Protein AF-A0A8C6KZD7-F1 (afdb_monomer)

Foldseek 3Di:
DPPPVVVVVVVVVVVVVVVVVVVVVVVCVVPVDPDPDDPVVVVVVVPDDDPPPPPPPDDPVVVVVVVVVVVVVVVVVVLLVQLQPAAFEFAEEEEEFLLLCVVQVVDPVSSVVLVVVLQVLLQQLCVVSSYGYFHLYYHYHSPHGPFDDDLQQLRNLQRVLVCCLPPVCVVDPGFAYEYEYCDHHPDQDFKAAAALQTNPSRGRYIYGYPPDPPSLRRSLRRSLRNLRNLRFAAQDVVVVRAFPDDVQQFTASRHPHGDPPHHRHHGPSSSVRNSVSVLQVRRLQGQDQDDQVRGPDDDDQQPQHQHVVAQGHQHAPVRRPFPQADSVRNYGPDPQPHGDAQQADPSAGHFFQAWSADASFQFFDTFTGQRPDRHTFRTWGFFWLPAGPPDGFTDDNSGGFELQVLQCQFFNPFKGFFPLVLLQVQQQVQCLFHALAADPVLGGHRDDSLLSCQFFTWMDTHHPFTPHDPQKGWDWDWDADPVGDTGITIFIARVSPRRDPGSRGGDARYPSCTRDSSGNHHSCVRVQVVLQVQQVVQFGAINVSATQGHAQADDRRSPHGDQGGTPRRTGNHGPDPVVVVVVVVVVVVVVVVCVVCVVVVVCVVVVVVPPPVVPPD

Secondary structure (DSSP, 8-state):
--SSHHHHHHHHHHHHHHHHHHHHHHHHHHHT--SS--STTHHHHTTSSSSGGG-TTS-HHHHHHHHHHHHHHHHHHHHHHHTTTSPEEEEEEEEE-HHHHHHTTS-HHHHHHHHHHHHHHHHHHHHTTTEEEEEEEEEE-SS--SS---S-HHHHHHHHHHHIIIIIHHHS--SEEEEEE-SPPSTT--EE--TT-TT-TTT-EEEEE---SSHHHHHHHHHHHHHHHTT-----GGGT----S-GGGT--TTSSS--SSPP----HHHHHHHHHHHHTTTTTTTTSPPPGGG-TT---TTSSS--TT-S---SSTTT---TTEETTTTEE-TT-S-SSSTTEETTEEPPTT-EEE---STTB--EE--SS-SSPPPP-BBPTTPBPSSSS-BEETTEE--HHHHHHHHH-TTEEEPPHHHHHHHHTS-BTTB-S-B-TTSPBPPPPTTTGGGSB--EEES-SS-SS-TTEEEEEEEEEPTTS-EEEEEEEEE--TTTS--TTBPPTT-TTTEEETTEEE-GGGG-HHHHHHTTTTSEEEBTTS-EEEPTTEETTTS-EE---BBTTTB-SS---HHHHHHHHHHHHHHHHHHHHHHHHHHHHHHHTTSSSSSS--

InterPro domains:
  IPR000742 EGF-like domain [PS50026] (527-559)
  IPR001590 Peptidase M12B, ADAM/reprolysin [PF01421] (88-290)
  IPR001590 Peptidase M12B, ADAM/reprolysin [PS50215] (88-290)
  IPR001762 Disintegrin domain [PF00200] (307-378)
  IPR001762 Disintegrin domain [PR00289] (338-357)
  IPR001762 Disintegrin domain [PR00289] (367-379)
  IPR001762 Disintegrin domain [PS50214] (298-384)
  IPR001762 Disintegrin domain [SM00050] (307-382)
  IPR006586 ADAM, cysteine-rich domain [PF08516] (384-504)
  IPR006586 ADAM, cysteine-rich domain [SM00608] (383-523)
  IPR018358 Disintegrin, conserved site [PS00427] (338-357)
  IPR024079 Metallopeptidase, catalytic domain superfamily [G3DSA:3.40.390.10] (82-295)
  IPR034027 Reprolysin domain, adamalysin-type [cd04269] (88-288)
  IPR036436 Disintegrin domain superfamily [G3DSA:4.10.70.10] (298-380)
  IPR036436 Disintegrin domain superfamily [SSF57552] (307-382)

pLDDT: mean 79.88, std 21.1, range [24.52, 98.69]

Radius of gyration: 30.94 Å; Cα contacts (8 Å, |Δi|>4): 1255; chains: 1; bounding box: 125×61×87 Å

Nearest PDB structures (foldseek):
  3k7n-assembly1_A  TM=5.855E-01  e=2.607E-43  Naja atra
  4q1l-assembly1_A  TM=9.580E-01  e=4.310E-24  Bothrops leucurus
  1nd1-assembly1_A  TM=9.530E-01  e=4.874E-24  Bothrops asper
  3gbo-assembly1_A  TM=9.591E-01  e=9.019E-24  Bothrops moojeni
  1wni-assembly1_A  TM=9.609E-01  e=3.285E-23  Protobothrops flavoviridis

Solvent-accessible surface area (backbone atoms only — not comparable to full-atom values): 32342 Å² total; per-residue (Å²): 136,81,78,66,60,65,59,53,57,55,54,55,55,55,50,52,54,54,49,52,53,53,49,55,51,49,58,52,66,76,62,71,68,92,61,99,80,67,71,76,58,56,69,64,53,77,74,57,94,74,69,75,87,79,64,84,85,65,61,73,67,62,56,51,53,52,51,50,51,50,49,50,52,51,49,54,57,48,49,66,52,47,72,72,66,53,67,32,32,40,36,30,32,43,33,32,35,33,52,30,32,53,72,60,68,66,35,71,65,59,42,51,51,49,54,50,54,21,45,54,51,32,20,61,51,34,47,83,72,46,28,43,54,41,47,48,40,78,46,70,26,77,87,54,60,90,48,70,79,56,43,50,60,31,54,24,40,32,36,47,32,52,43,37,46,75,54,45,48,82,74,47,85,64,40,32,38,37,36,39,28,50,56,71,40,60,86,90,51,51,54,44,39,46,66,53,18,35,53,38,75,67,42,20,33,30,33,25,33,59,82,44,95,53,51,65,53,33,16,37,41,44,46,31,26,53,33,15,14,46,33,25,60,66,49,34,73,91,77,72,27,72,58,89,49,51,65,91,64,19,28,30,41,42,35,89,70,87,54,86,47,67,31,71,43,74,35,75,56,37,57,48,31,34,51,56,25,43,48,54,28,44,45,57,69,21,55,42,78,79,62,53,93,42,50,68,85,66,85,56,82,27,73,49,59,60,33,89,96,40,70,24,34,56,17,40,66,92,69,40,81,52,86,21,39,36,34,90,73,12,32,55,38,86,89,35,78,27,60,56,50,69,13,31,53,95,26,29,63,37,56,30,15,40,79,48,42,76,48,65,39,73,20,36,44,59,25,10,9,62,45,83,43,30,49,43,46,53,67,52,21,39,23,40,48,40,70,31,67,100,44,92,27,19,14,34,85,29,19,64,32,37,61,40,61,51,23,26,61,38,20,31,78,74,23,31,53,39,61,69,67,44,18,36,59,45,9,44,66,24,39,99,79,13,13,32,53,60,45,102,84,73,47,47,28,54,26,53,71,78,20,7,73,17,9,30,39,36,20,39,67,37,48,96,50,45,72,45,72,93,59,39,40,70,41,78,44,77,45,76,45,94,90,63,65,70,47,74,28,35,28,45,44,47,81,42,64,92,57,41,84,44,85,31,38,41,57,70,30,18,57,65,59,23,14,50,96,36,30,48,37,64,51,69,82,60,42,37,67,67,49,28,60,55,8,64,81,36,33,44,29,25,65,86,70,44,19,37,13,37,85,51,12,22,49,70,33,21,76,47,81,40,42,10,20,20,91,62,20,24,30,60,36,62,73,58,63,61,60,58,48,52,50,51,52,51,50,51,51,51,51,50,51,51,60,71,40,39,69,61,52,49,49,60,64,53,62,70,66,70,68,73,81,76,73,81,122

Sequence (617 aa):
MFLLQNKKYKYELITCDETCSKLQNLVQVTLNIKSRQTLAVATRFLKKDQVKNKLQNIPLLCKYEFLSNLSQCCLLFQHKRHTQKTTKYVELIIVADNREFQKQGKDLEKVKQRLAEIANYVDKFYRALNIRVALVGLEVWSDSDKCPITQDPFTTLHEFLDWRKVKLLPQRRHDNAQLISGVYFQGTTIGMAPIMSMCTMEQSGGIVMDHSENPLGAAVTLAHELGHNFGMNHDTPERGCGCRMTVDRGGCIMTPSTGYPFPTVFSTCSKKDLAASLEKGVGMCLYNMPEVKVLYGGQKCGNGYVEEGEECDCGEPEECMNPCCNATTCTLKGEAVCAHGQCCEDCKLKLAGTLCRESSNSCDLPEFCTGASPHCPSNVYLHDGHACHNVEGYCYNGICQTHEQQCITLWGQGAKPAPGICFERVNSAGDPYGNCGKDSKGSFAKCIARDAKCGKIQCQGGANRPVIGTNAVSIETNIPLQEGGRILCRGTHVYLGDDMPDPGLVLAGTKCGVCLNRQCQNVSVFGVHECSGKCNGRGVCNNKKNCHCEAHWSPPFCEKSGFGGSIDSGPMRLAGTVVILVTLVSLLVAAVIVFLKRKTLLRLLFSNKKSTLEKLR

Organism: Nothobranchius furzeri (NCBI:txid105023)

Mean predicted aligned error: 13.81 Å

Structure (mmCIF, N/CA/C/O backbone):
data_AF-A0A8C6KZD7-F1
#
_entry.id   AF-A0A8C6KZD7-F1
#
loop_
_atom_site.group_PDB
_atom_site.id
_atom_site.type_symbol
_atom_site.label_atom_id
_atom_site.label_alt_id
_atom_site.label_comp_id
_atom_site.label_asym_id
_atom_site.label_entity_id
_atom_site.label_seq_id
_atom_site.pdbx_PDB_ins_code
_atom_site.Cartn_x
_atom_site.Cartn_y
_atom_site.Cartn_z
_atom_site.occupancy
_atom_site.B_iso_or_equiv
_atom_site.auth_seq_id
_atom_site.auth_comp_id
_atom_site.auth_asym_id
_atom_site.auth_atom_id
_atom_site.pdbx_PDB_model_num
ATOM 1 N N . MET A 1 1 ? -11.409 18.004 -57.756 1.00 32.34 1 MET A N 1
ATOM 2 C CA . MET A 1 1 ? -12.334 18.634 -56.782 1.00 32.34 1 MET A CA 1
ATOM 3 C C . MET A 1 1 ? -12.260 18.051 -55.357 1.00 32.34 1 MET A C 1
ATOM 5 O O . MET A 1 1 ? -13.064 18.444 -54.531 1.00 32.34 1 MET A O 1
ATOM 9 N N . PHE A 1 2 ? -11.276 17.196 -55.025 1.00 24.52 2 PHE A N 1
ATOM 10 C CA . PHE A 1 2 ? -11.121 16.581 -53.688 1.00 24.52 2 PHE A CA 1
ATOM 11 C C . PHE A 1 2 ? -9.957 17.152 -52.845 1.00 24.52 2 PHE A C 1
ATOM 13 O O . PHE A 1 2 ? -9.729 16.727 -51.719 1.00 24.52 2 PHE A O 1
ATOM 20 N N . LEU A 1 3 ? -9.227 18.149 -53.361 1.00 24.72 3 LEU A N 1
ATOM 21 C CA . LEU A 1 3 ? -8.056 18.746 -52.692 1.00 24.72 3 LEU A CA 1
ATOM 22 C C . LEU A 1 3 ? -8.327 20.119 -52.041 1.00 24.72 3 LEU A C 1
ATOM 24 O O . LEU A 1 3 ? -7.454 20.656 -51.366 1.00 24.72 3 LEU A O 1
ATOM 28 N N . LEU A 1 4 ? -9.540 20.673 -52.181 1.00 25.88 4 LEU A N 1
ATOM 29 C CA . LEU A 1 4 ? -9.923 21.970 -51.594 1.00 25.88 4 LEU A CA 1
ATOM 30 C C . LEU A 1 4 ? -10.751 21.852 -50.297 1.00 25.88 4 LEU A C 1
ATOM 32 O O . LEU A 1 4 ? -10.753 22.790 -49.505 1.00 25.88 4 LEU A O 1
ATOM 36 N N . GLN A 1 5 ? -11.381 20.703 -50.011 1.00 27.75 5 GLN A N 1
ATOM 37 C CA . GLN A 1 5 ? -12.126 20.493 -48.755 1.00 27.75 5 GLN A CA 1
ATOM 38 C C . GLN A 1 5 ? -11.214 20.222 -47.544 1.00 27.75 5 GLN A C 1
ATOM 40 O O . GLN A 1 5 ? -11.503 20.703 -46.453 1.00 27.75 5 GLN A O 1
ATOM 45 N N . ASN A 1 6 ? -10.058 19.571 -47.727 1.00 29.36 6 ASN A N 1
ATOM 46 C CA . ASN A 1 6 ? -9.140 19.274 -46.615 1.00 29.36 6 ASN A CA 1
ATOM 47 C C . ASN A 1 6 ? -8.378 20.497 -46.071 1.00 29.36 6 ASN A C 1
ATOM 49 O O . ASN A 1 6 ? -7.941 20.485 -44.922 1.00 29.36 6 ASN A O 1
ATOM 53 N N . LYS A 1 7 ? -8.244 21.583 -46.847 1.00 27.50 7 LYS A N 1
ATOM 54 C CA . LYS A 1 7 ? -7.677 22.839 -46.326 1.00 27.50 7 LYS A CA 1
ATOM 55 C C . LYS A 1 7 ? -8.679 23.618 -45.466 1.00 27.50 7 LYS A C 1
ATOM 57 O O . LYS A 1 7 ? -8.252 24.277 -44.526 1.00 27.50 7 LYS A O 1
ATOM 62 N N . LYS A 1 8 ? -9.987 23.502 -45.725 1.00 29.50 8 LYS A N 1
ATOM 63 C CA . LYS A 1 8 ? -11.028 24.224 -44.973 1.00 29.50 8 LYS A CA 1
ATOM 64 C C . LYS A 1 8 ? -11.248 23.632 -43.571 1.00 29.50 8 LYS A C 1
ATOM 66 O O . LYS A 1 8 ? -11.225 24.378 -42.601 1.00 29.50 8 LYS A O 1
ATOM 71 N N . TYR A 1 9 ? -11.283 22.299 -43.453 1.00 29.08 9 TYR A N 1
ATOM 72 C CA . TYR A 1 9 ? -11.359 21.601 -42.156 1.00 29.08 9 TYR A CA 1
ATOM 73 C C . TYR A 1 9 ? -10.127 21.831 -41.266 1.00 29.08 9 TYR A C 1
ATOM 75 O O . TYR A 1 9 ? -10.252 21.972 -40.053 1.00 29.08 9 TYR A O 1
ATOM 83 N N . LYS A 1 10 ? -8.926 21.926 -41.856 1.00 28.50 10 LYS A N 1
ATOM 84 C CA . LYS A 1 10 ? -7.694 22.177 -41.091 1.00 28.50 10 LYS A CA 1
ATOM 85 C C . LYS A 1 10 ? -7.603 23.626 -40.585 1.00 28.50 10 LYS A C 1
ATOM 87 O O . LYS A 1 10 ? -7.086 23.841 -39.498 1.00 28.50 10 LYS A O 1
ATOM 92 N N . TYR A 1 11 ? -8.151 24.601 -41.320 1.00 27.12 11 TYR A N 1
ATOM 93 C CA . TYR A 1 11 ? -8.274 25.995 -40.859 1.00 27.12 11 TYR A CA 1
ATOM 94 C C . TYR A 1 11 ? -9.365 26.177 -39.778 1.00 27.12 11 TYR A C 1
ATOM 96 O O . TYR A 1 11 ? -9.191 27.000 -38.878 1.00 27.12 11 TYR A O 1
ATOM 104 N N . GLU A 1 12 ? -10.451 25.395 -39.808 1.00 28.95 12 GLU A N 1
ATOM 105 C CA . GLU A 1 12 ? -11.530 25.432 -38.797 1.00 28.95 12 GLU A CA 1
ATOM 106 C C . GLU A 1 12 ? -11.149 24.757 -37.458 1.00 28.95 12 GLU A C 1
ATOM 108 O O . GLU A 1 12 ? -11.559 25.224 -36.395 1.00 28.95 12 GLU A O 1
ATOM 113 N N . LEU A 1 13 ? -10.288 23.728 -37.468 1.00 29.30 13 LEU A N 1
ATOM 114 C CA . LEU A 1 13 ? -9.737 23.129 -36.238 1.00 29.30 13 LEU A CA 1
ATOM 115 C C . LEU A 1 13 ? -8.683 24.019 -35.554 1.00 29.30 13 LEU A C 1
ATOM 117 O O . LEU A 1 13 ? -8.699 24.153 -34.333 1.00 29.30 13 LEU A O 1
ATOM 121 N N . ILE A 1 14 ? -7.814 24.687 -36.325 1.00 30.36 14 ILE A N 1
ATOM 122 C CA . ILE A 1 14 ? -6.802 25.618 -35.780 1.00 30.36 14 ILE A CA 1
ATOM 123 C C . ILE A 1 14 ? -7.472 26.851 -35.151 1.00 30.36 14 ILE A C 1
ATOM 125 O O . ILE A 1 14 ? -7.024 27.360 -34.123 1.00 30.36 14 ILE A O 1
ATOM 129 N N . THR A 1 15 ? -8.590 27.309 -35.723 1.00 30.03 15 THR A N 1
ATOM 130 C CA . THR A 1 15 ? -9.354 28.433 -35.165 1.00 30.03 15 THR A CA 1
ATOM 131 C C . THR A 1 15 ? -10.114 28.057 -33.890 1.00 30.03 15 THR A C 1
ATOM 133 O O . THR A 1 15 ? -10.243 28.914 -33.019 1.00 30.03 15 THR A O 1
ATOM 136 N N . CYS A 1 16 ? -10.533 26.801 -33.688 1.00 30.62 16 CYS A N 1
ATOM 137 C CA . CYS A 1 16 ? -11.117 26.364 -32.410 1.00 30.62 16 CYS A CA 1
ATOM 138 C C . CYS A 1 16 ? -10.097 26.359 -31.257 1.00 30.62 16 CYS A C 1
ATOM 140 O O . CYS A 1 16 ? -10.422 26.828 -30.163 1.00 30.62 16 CYS A O 1
ATOM 142 N N . ASP A 1 17 ? -8.858 25.928 -31.508 1.00 33.06 17 ASP A N 1
ATOM 143 C CA . ASP A 1 17 ? -7.785 25.908 -30.501 1.00 33.06 17 ASP A CA 1
ATOM 144 C C . ASP A 1 17 ? -7.324 27.329 -30.119 1.00 33.06 17 ASP A C 1
ATOM 146 O O . ASP A 1 17 ? -7.209 27.668 -28.935 1.00 33.06 17 ASP A O 1
ATOM 150 N N . GLU A 1 18 ? -7.170 28.225 -31.104 1.00 32.81 18 GLU A N 1
ATOM 151 C CA . GLU A 1 18 ? -6.850 29.635 -30.838 1.00 32.81 18 GLU A CA 1
ATOM 152 C C . GLU A 1 18 ? -7.976 30.372 -30.099 1.00 32.81 18 GLU A C 1
ATOM 154 O O . GLU A 1 18 ? -7.702 31.245 -29.270 1.00 32.81 18 GLU A O 1
ATOM 159 N N . THR A 1 19 ? -9.242 30.032 -30.364 1.00 35.59 19 THR A N 1
ATOM 160 C CA . THR A 1 19 ? -10.392 30.659 -29.691 1.00 35.59 19 THR A CA 1
ATOM 161 C C . THR A 1 19 ? -10.542 30.143 -28.256 1.00 35.59 19 THR A C 1
ATOM 163 O O . THR A 1 19 ? -10.858 30.926 -27.358 1.00 35.59 19 THR A O 1
ATOM 166 N N . CYS A 1 20 ? -10.228 28.867 -28.001 1.00 34.00 20 CYS A N 1
ATOM 167 C CA . CYS A 1 20 ? -10.216 28.270 -26.662 1.00 34.00 20 CYS A CA 1
ATOM 168 C C . CYS A 1 20 ? -9.092 28.860 -25.785 1.00 34.00 20 CYS A C 1
ATOM 170 O O . CYS A 1 20 ? -9.330 29.243 -24.635 1.00 34.00 20 CYS A O 1
ATOM 172 N N . SER A 1 21 ? -7.900 29.059 -26.360 1.00 35.50 21 SER A N 1
ATOM 173 C CA . SER A 1 21 ? -6.759 29.689 -25.678 1.00 35.50 21 SER A CA 1
ATOM 174 C C . SER A 1 21 ? -6.973 31.197 -25.431 1.00 35.50 21 SER A C 1
ATOM 176 O O . SER A 1 21 ? -6.680 31.711 -24.346 1.00 35.50 21 SER A O 1
ATOM 178 N N . LYS A 1 22 ? -7.591 31.919 -26.382 1.00 35.47 22 LYS A N 1
ATOM 179 C CA . LYS A 1 22 ? -7.980 33.335 -26.205 1.00 35.47 22 LYS A CA 1
ATOM 180 C C . LYS A 1 22 ? -9.086 33.516 -25.155 1.00 35.47 22 LYS A C 1
ATOM 182 O O . LYS A 1 22 ? -9.040 34.493 -24.410 1.00 35.47 22 LYS A O 1
ATOM 187 N N . LEU A 1 23 ? -10.034 32.580 -25.028 1.00 36.00 23 LEU A N 1
ATOM 188 C CA . LEU A 1 23 ? -11.085 32.612 -23.996 1.00 36.00 23 LEU A CA 1
ATOM 189 C C . LEU A 1 23 ? -10.567 32.245 -22.595 1.00 36.00 23 LEU A C 1
ATOM 191 O O . LEU A 1 23 ? -10.996 32.871 -21.627 1.00 36.00 23 LEU A O 1
ATOM 195 N N . GLN A 1 24 ? -9.607 31.319 -22.471 1.00 36.12 24 GLN A N 1
ATOM 196 C CA . GLN A 1 24 ? -8.904 31.065 -21.202 1.00 36.12 24 GLN A CA 1
ATOM 197 C C . GLN A 1 24 ? -8.173 32.319 -20.704 1.00 36.12 24 GLN A C 1
ATOM 199 O O . GLN A 1 24 ? -8.315 32.691 -19.538 1.00 36.12 24 GLN A O 1
ATOM 204 N N . ASN A 1 25 ? -7.477 33.028 -21.599 1.00 34.84 25 ASN A N 1
ATOM 205 C CA . ASN A 1 25 ? -6.825 34.295 -21.264 1.00 34.84 25 ASN A CA 1
ATOM 206 C C . ASN A 1 25 ? -7.833 35.404 -20.915 1.00 34.84 25 ASN A C 1
ATOM 208 O O . ASN A 1 25 ? -7.594 36.171 -19.984 1.00 34.84 25 ASN A O 1
ATOM 212 N N . LEU A 1 26 ? -8.992 35.466 -21.582 1.00 35.25 26 LEU A N 1
ATOM 213 C CA . LEU A 1 26 ? -10.035 36.451 -21.271 1.00 35.25 26 LEU A CA 1
ATOM 214 C C . LEU A 1 26 ? -10.651 36.228 -19.875 1.00 35.25 26 LEU A C 1
ATOM 216 O O . LEU A 1 26 ? -10.914 37.193 -19.158 1.00 35.25 26 LEU A O 1
ATOM 220 N N . VAL A 1 27 ? -10.841 34.971 -19.460 1.00 36.25 27 VAL A N 1
ATOM 221 C CA . VAL A 1 27 ? -11.320 34.616 -18.108 1.00 36.25 27 VAL A CA 1
ATOM 222 C C . VAL A 1 27 ? -10.273 34.970 -17.044 1.00 36.25 27 VAL A C 1
ATOM 224 O O . VAL A 1 27 ? -10.630 35.475 -15.980 1.00 36.25 27 VAL A O 1
ATOM 227 N N . GLN A 1 28 ? -8.985 34.793 -17.352 1.00 35.53 28 GLN A N 1
ATOM 228 C CA . GLN A 1 28 ? -7.874 35.156 -16.467 1.00 35.53 28 GLN A CA 1
ATOM 229 C C . GLN A 1 28 ? -7.755 36.681 -16.266 1.00 35.53 28 GLN A C 1
ATOM 231 O O . GLN A 1 28 ? -7.540 37.143 -15.144 1.00 35.53 28 GLN A O 1
ATOM 236 N N . VAL A 1 29 ? -7.920 37.461 -17.343 1.00 35.56 29 VAL A N 1
ATOM 237 C CA . VAL A 1 29 ? -7.751 38.927 -17.353 1.00 35.56 29 VAL A CA 1
ATOM 238 C C . VAL A 1 29 ? -8.972 39.657 -16.780 1.00 35.56 29 VAL A C 1
ATOM 240 O O . VAL A 1 29 ? -8.811 40.646 -16.072 1.00 35.56 29 VAL A O 1
ATOM 243 N N . THR A 1 30 ? -10.191 39.159 -17.015 1.00 34.12 30 THR A N 1
ATOM 244 C CA . THR A 1 30 ? -11.425 39.843 -16.570 1.00 34.12 30 THR A CA 1
ATOM 245 C C . THR A 1 30 ? -11.712 39.646 -15.074 1.00 34.12 30 THR A C 1
ATOM 247 O O . THR A 1 30 ? -12.387 40.473 -14.470 1.00 34.12 30 THR A O 1
ATOM 250 N N . LEU A 1 31 ? -11.202 38.574 -14.450 1.00 36.44 31 LEU A N 1
ATOM 251 C CA . LEU A 1 31 ? -11.507 38.236 -13.049 1.00 36.44 31 LEU A CA 1
ATOM 252 C C . LEU A 1 31 ? -10.408 38.620 -12.038 1.00 36.44 31 LEU A C 1
ATOM 254 O O . LEU A 1 31 ? -10.644 38.514 -10.838 1.00 36.44 31 LEU A O 1
ATOM 258 N N . ASN A 1 32 ? -9.227 39.060 -12.488 1.00 32.09 32 ASN A N 1
ATOM 259 C CA . ASN A 1 32 ? -8.089 39.476 -11.648 1.00 32.09 32 ASN A CA 1
ATOM 260 C C . ASN A 1 32 ? -7.787 38.520 -10.458 1.00 32.09 32 ASN A C 1
ATOM 262 O O . ASN A 1 32 ? -7.505 38.949 -9.338 1.00 32.09 32 ASN A O 1
ATOM 266 N N . ILE A 1 33 ? -7.869 37.199 -10.684 1.00 39.09 33 ILE A N 1
ATOM 267 C CA . ILE A 1 33 ? -7.724 36.165 -9.643 1.00 39.09 33 ILE A CA 1
ATOM 268 C C . ILE A 1 33 ? -6.252 35.743 -9.525 1.00 39.09 33 ILE A C 1
ATOM 270 O O . ILE A 1 33 ? -5.765 34.893 -10.272 1.00 39.09 33 ILE A O 1
ATOM 274 N N . LYS A 1 34 ? -5.533 36.287 -8.537 1.00 32.38 34 LYS A N 1
ATOM 275 C CA . LYS A 1 34 ? -4.211 35.792 -8.106 1.00 32.38 34 LYS A CA 1
ATOM 276 C C . LYS A 1 34 ? -4.355 34.655 -7.081 1.00 32.38 34 LYS A C 1
ATOM 278 O O . LYS A 1 34 ? -4.001 34.832 -5.924 1.00 32.38 34 LYS A O 1
ATOM 283 N N . SER A 1 35 ? -4.912 33.501 -7.460 1.00 32.59 35 SER A N 1
ATOM 284 C CA . SER A 1 35 ? -4.879 32.267 -6.642 1.00 32.59 35 SER A CA 1
ATOM 285 C C . SER A 1 35 ? -5.557 31.087 -7.355 1.00 32.59 35 SER A C 1
ATOM 287 O O . SER A 1 35 ? -6.644 31.221 -7.907 1.00 32.59 35 SER A O 1
ATOM 289 N N . ARG A 1 36 ? -4.943 29.894 -7.292 1.00 36.25 36 ARG A N 1
ATOM 290 C CA . ARG A 1 36 ? -5.444 28.613 -7.845 1.00 36.25 36 ARG A CA 1
ATOM 291 C C . ARG A 1 36 ? -6.618 27.988 -7.068 1.00 36.25 36 ARG A C 1
ATOM 293 O O . ARG A 1 36 ? -6.996 26.853 -7.348 1.00 36.25 36 ARG A O 1
ATOM 300 N N . GLN A 1 37 ? -7.221 28.691 -6.115 1.00 34.41 37 GLN A N 1
ATOM 301 C CA . GLN A 1 37 ? -8.400 28.223 -5.390 1.00 34.41 37 GLN A CA 1
ATOM 302 C C . GLN A 1 37 ? -9.577 29.164 -5.631 1.00 34.41 37 GLN A C 1
ATOM 304 O O . GLN A 1 37 ? -9.716 30.135 -4.902 1.00 34.41 37 GLN A O 1
ATOM 309 N N . THR A 1 38 ? -10.415 28.877 -6.634 1.00 34.50 38 THR A N 1
ATOM 310 C CA . THR A 1 38 ? -11.898 28.941 -6.564 1.00 34.50 38 THR A CA 1
ATOM 311 C C . THR A 1 38 ? -12.536 28.837 -7.957 1.00 34.50 38 THR A C 1
ATOM 313 O O . THR A 1 38 ? -13.006 29.814 -8.526 1.00 34.50 38 THR A O 1
ATOM 316 N N . LEU A 1 39 ? -12.674 27.616 -8.491 1.00 34.94 39 LEU A N 1
ATOM 317 C CA . LEU A 1 39 ? -13.622 27.365 -9.591 1.00 34.94 39 LEU A CA 1
ATOM 318 C C . LEU A 1 39 ? -15.070 27.192 -9.076 1.00 34.94 39 LEU A C 1
ATOM 320 O O . LEU A 1 39 ? -16.023 27.268 -9.840 1.00 34.94 39 LEU A O 1
ATOM 324 N N . ALA A 1 40 ? -15.249 27.038 -7.756 1.00 35.00 40 ALA A N 1
ATOM 325 C CA . ALA A 1 40 ? -16.561 26.929 -7.107 1.00 35.00 40 ALA A CA 1
ATOM 326 C C . ALA A 1 40 ? -17.386 28.234 -7.150 1.00 35.00 40 ALA A C 1
ATOM 328 O O . ALA A 1 40 ? -18.602 28.202 -6.977 1.00 35.00 40 ALA A O 1
ATOM 329 N N . VAL A 1 41 ? -16.744 29.382 -7.404 1.00 33.91 41 VAL A N 1
ATOM 330 C CA . VAL A 1 41 ? -17.432 30.676 -7.556 1.00 33.91 41 VAL A CA 1
ATOM 331 C C . VAL A 1 41 ? -17.955 30.859 -8.989 1.00 33.91 41 VAL A C 1
ATOM 333 O O . VAL A 1 41 ? -19.020 31.446 -9.181 1.00 33.91 41 VAL A O 1
ATOM 336 N N . ALA A 1 42 ? -17.294 30.268 -9.993 1.00 35.28 42 ALA A N 1
ATOM 337 C CA . ALA A 1 42 ? -17.707 30.365 -11.396 1.00 35.28 42 ALA A CA 1
ATOM 338 C C . ALA A 1 42 ? -19.053 29.663 -11.664 1.00 35.28 42 ALA A C 1
ATOM 340 O O . ALA A 1 42 ? -19.894 30.181 -12.399 1.00 35.28 42 ALA A O 1
ATOM 341 N N . THR A 1 43 ? -19.326 28.540 -10.991 1.00 33.91 43 THR A N 1
ATOM 342 C CA . THR A 1 43 ? -20.601 27.812 -11.118 1.00 33.91 43 THR A CA 1
ATOM 343 C C . THR A 1 43 ? -21.785 28.548 -10.483 1.00 33.91 43 THR A C 1
ATOM 345 O O . THR A 1 43 ? -22.919 28.362 -10.921 1.00 33.91 43 THR A O 1
ATOM 348 N N . ARG A 1 44 ? -21.551 29.433 -9.499 1.00 34.38 44 ARG A N 1
ATOM 349 C CA . ARG A 1 44 ? -22.600 30.317 -8.950 1.00 34.38 44 ARG A CA 1
ATOM 350 C C . ARG A 1 44 ? -22.898 31.517 -9.855 1.00 34.38 44 ARG A C 1
ATOM 352 O O . ARG A 1 44 ? -24.035 31.981 -9.862 1.00 34.38 44 ARG A O 1
ATOM 359 N N . PHE A 1 45 ? -21.932 31.979 -10.652 1.00 31.86 45 PHE A N 1
ATOM 360 C CA . PHE A 1 45 ? -22.127 33.098 -11.585 1.00 31.86 45 PHE A CA 1
ATOM 361 C C . PHE A 1 45 ? -22.865 32.713 -12.876 1.00 31.86 45 PHE A C 1
ATOM 363 O O . PHE A 1 45 ? -23.576 33.541 -13.439 1.00 31.86 45 PHE A O 1
ATOM 370 N N . LEU A 1 46 ? -22.809 31.446 -13.298 1.00 34.06 46 LEU A N 1
ATOM 371 C CA . LEU A 1 46 ? -23.531 30.961 -14.487 1.00 34.06 46 LEU A CA 1
ATOM 372 C C . LEU A 1 46 ? -25.062 30.856 -14.308 1.00 34.06 46 LEU A C 1
ATOM 374 O O . LEU A 1 46 ? -25.761 30.535 -15.267 1.00 34.06 46 LEU A O 1
ATOM 378 N N . LYS A 1 47 ? -25.603 31.165 -13.118 1.00 36.69 47 LYS A N 1
ATOM 379 C CA . LYS A 1 47 ? -27.054 31.245 -12.849 1.00 36.69 47 LYS A CA 1
ATOM 380 C C . LYS A 1 47 ? -27.649 32.662 -12.897 1.00 36.69 47 LYS A C 1
ATOM 382 O O . LYS A 1 47 ? -28.845 32.797 -12.667 1.00 36.69 47 LYS A O 1
ATOM 387 N N . LYS A 1 48 ? -26.875 33.709 -13.209 1.00 33.09 48 LYS A N 1
ATOM 388 C CA . LYS A 1 48 ? -27.409 35.071 -13.408 1.00 33.09 48 LYS A CA 1
ATOM 389 C C . LYS A 1 48 ? -27.254 35.508 -14.863 1.00 33.09 48 LYS A C 1
ATOM 391 O O . LYS A 1 48 ? -26.155 35.854 -15.269 1.00 33.09 48 LYS A O 1
ATOM 396 N N . ASP A 1 49 ? -28.357 35.435 -15.610 1.00 36.72 49 ASP A N 1
ATOM 397 C CA . ASP A 1 49 ? -28.826 36.174 -16.809 1.00 36.72 49 ASP A CA 1
ATOM 398 C C . ASP A 1 49 ? -27.878 36.851 -17.834 1.00 36.72 49 ASP A C 1
ATOM 400 O O . ASP A 1 49 ? -28.361 37.453 -18.789 1.00 36.72 49 ASP A O 1
ATOM 404 N N . GLN A 1 50 ? -26.553 36.729 -17.760 1.00 33.72 50 GLN A N 1
ATOM 405 C CA . GLN A 1 50 ? -25.620 37.483 -18.614 1.00 33.72 50 GLN A CA 1
ATOM 406 C C . GLN A 1 50 ? -24.891 36.642 -19.680 1.00 33.72 50 GLN A C 1
ATOM 408 O O . GLN A 1 50 ? -24.165 37.198 -20.499 1.00 33.72 50 GLN A O 1
ATOM 413 N N . VAL A 1 51 ? -25.116 35.322 -19.754 1.00 39.41 51 VAL A N 1
ATOM 414 C CA . VAL A 1 51 ? -24.471 34.439 -20.763 1.00 39.41 51 VAL A CA 1
ATOM 415 C C . VAL A 1 51 ? -25.453 33.928 -21.833 1.00 39.41 51 VAL A C 1
ATOM 417 O O . VAL A 1 51 ? -25.063 33.238 -22.770 1.00 39.41 51 VAL A O 1
ATOM 420 N N . LYS A 1 52 ? -26.734 34.316 -21.780 1.00 37.00 52 LYS A N 1
ATOM 421 C CA . LYS A 1 52 ? -27.720 33.921 -22.807 1.00 37.00 52 LYS A CA 1
ATOM 422 C C . LYS A 1 52 ? -27.505 34.628 -24.155 1.00 37.00 52 LYS A C 1
ATOM 424 O O . LYS A 1 52 ? -27.698 34.008 -25.196 1.00 37.00 52 LYS A O 1
ATOM 429 N N . ASN A 1 53 ? -27.023 35.874 -24.147 1.00 35.91 53 ASN A N 1
ATOM 430 C CA . ASN A 1 53 ? -26.966 36.722 -25.349 1.00 35.91 53 ASN A CA 1
ATOM 431 C C . ASN A 1 53 ? -25.661 36.642 -26.165 1.00 35.91 53 ASN A C 1
ATOM 433 O O . ASN A 1 53 ? -25.561 37.295 -27.196 1.00 35.91 53 ASN A O 1
ATOM 437 N N . LYS A 1 54 ? -24.663 35.838 -25.762 1.00 39.38 54 LYS A N 1
ATOM 438 C CA . LYS A 1 54 ? -23.397 35.674 -26.519 1.00 39.38 54 LYS A CA 1
ATOM 439 C C . LYS A 1 54 ? -23.194 34.291 -27.158 1.00 39.38 54 LYS A C 1
ATOM 441 O O . LYS A 1 54 ? -22.171 34.058 -27.787 1.00 39.38 54 LYS A O 1
ATOM 446 N N . LEU A 1 55 ? -24.169 33.384 -27.045 1.00 39.75 55 LEU A N 1
ATOM 447 C CA . LEU A 1 55 ? -24.091 31.988 -27.520 1.00 39.75 55 LEU A CA 1
ATOM 448 C C . LEU A 1 55 ? -24.955 31.690 -28.762 1.00 39.75 55 LEU A C 1
ATOM 450 O O . LEU A 1 55 ? -25.201 30.519 -29.068 1.00 39.75 55 LEU A O 1
ATOM 454 N N . GLN A 1 56 ? -25.437 32.722 -29.464 1.00 36.66 56 GLN A N 1
ATOM 455 C CA . GLN A 1 56 ? -26.354 32.568 -30.602 1.00 36.66 56 GLN A CA 1
ATOM 456 C C . GLN A 1 56 ? -25.678 32.171 -31.929 1.00 36.66 56 GLN A C 1
ATOM 458 O O . GLN A 1 56 ? -26.374 31.655 -32.792 1.00 36.66 56 GLN A O 1
ATOM 463 N N . ASN A 1 57 ? -24.348 32.296 -32.068 1.00 34.78 57 ASN A N 1
ATOM 464 C CA . ASN A 1 57 ? -23.644 32.059 -33.344 1.00 34.78 57 ASN A CA 1
ATOM 465 C C . ASN A 1 57 ? -22.552 30.963 -33.301 1.00 34.78 57 ASN A C 1
ATOM 467 O O . ASN A 1 57 ? -21.636 30.984 -34.117 1.00 34.78 57 ASN A O 1
ATOM 471 N N . ILE A 1 58 ? -22.623 30.001 -32.371 1.00 38.72 58 ILE A N 1
ATOM 472 C CA . ILE A 1 58 ? -21.682 28.860 -32.319 1.00 38.72 58 ILE A CA 1
ATOM 473 C C . ILE A 1 58 ? -22.359 27.605 -32.909 1.00 38.72 58 ILE A C 1
ATOM 475 O O . ILE A 1 58 ? -23.464 27.275 -32.462 1.00 38.72 58 ILE A O 1
ATOM 479 N N . PRO A 1 59 ? -21.733 26.890 -33.869 1.00 36.06 59 PRO A N 1
ATOM 480 C CA . PRO A 1 59 ? -22.269 25.651 -34.440 1.00 36.06 59 PRO A CA 1
ATOM 481 C C . PRO A 1 59 ? -22.591 24.600 -33.365 1.00 36.06 59 PRO A C 1
ATOM 483 O O . PRO A 1 59 ? -21.861 24.463 -32.382 1.00 36.06 59 PRO A O 1
ATOM 486 N N . LEU A 1 60 ? -23.665 23.823 -33.559 1.00 35.34 60 LEU A N 1
ATOM 487 C CA . LEU A 1 60 ? -24.168 22.856 -32.568 1.00 35.34 60 LEU A CA 1
ATOM 488 C C . LEU A 1 60 ? -23.112 21.824 -32.111 1.00 35.34 60 LEU A C 1
ATOM 490 O O . LEU A 1 60 ? -23.149 21.409 -30.953 1.00 35.34 60 LEU A O 1
ATOM 494 N N . LEU A 1 61 ? -22.162 21.452 -32.984 1.00 29.33 61 LEU A N 1
ATOM 495 C CA . LEU A 1 61 ? -21.079 20.509 -32.665 1.00 29.33 61 LEU A CA 1
ATOM 496 C C . LEU A 1 61 ? -20.125 21.034 -31.575 1.00 29.33 61 LEU A C 1
ATOM 498 O O . LEU A 1 61 ? -19.858 20.314 -30.616 1.00 29.33 61 LEU A O 1
ATOM 502 N N . CYS A 1 62 ? -19.696 22.302 -31.637 1.00 30.41 62 CYS A N 1
ATOM 503 C CA . CYS A 1 62 ? -18.827 22.889 -30.604 1.00 30.41 62 CYS A CA 1
ATOM 504 C C . CYS A 1 62 ? -19.532 23.020 -29.248 1.00 30.41 62 CYS A C 1
ATOM 506 O O . CYS A 1 62 ? -18.887 22.997 -28.203 1.00 30.41 62 CYS A O 1
ATOM 508 N N . LYS A 1 63 ? -20.864 23.151 -29.239 1.00 30.77 63 LYS A N 1
ATOM 509 C CA . LYS A 1 63 ? -21.656 23.194 -28.002 1.00 30.77 63 LYS A CA 1
ATOM 510 C C . LYS A 1 63 ? -21.658 21.837 -27.290 1.00 30.77 63 LYS A C 1
ATOM 512 O O . LYS A 1 63 ? -21.584 21.806 -26.064 1.00 30.77 63 LYS A O 1
ATOM 517 N N . TYR A 1 64 ? -21.706 20.743 -28.053 1.00 33.38 64 TYR A N 1
ATOM 518 C CA . TYR A 1 64 ? -21.627 19.375 -27.533 1.00 33.38 64 TYR A CA 1
ATOM 519 C C . TYR A 1 64 ? -20.226 19.033 -27.010 1.00 33.38 64 TYR A C 1
ATOM 521 O O . TYR A 1 64 ? -20.124 18.538 -25.892 1.00 33.38 64 TYR A O 1
ATOM 529 N N . GLU A 1 65 ? -19.160 19.372 -27.744 1.00 31.61 65 GLU A N 1
ATOM 530 C CA . GLU A 1 65 ? -17.772 19.154 -27.291 1.00 31.61 65 GLU A CA 1
ATOM 531 C C . GLU A 1 65 ? -17.383 20.023 -26.086 1.00 31.61 65 GLU A C 1
ATOM 533 O O . GLU A 1 65 ? -16.641 19.589 -25.207 1.00 31.61 65 GLU A O 1
ATOM 538 N N . PHE A 1 66 ? -17.889 21.256 -25.996 1.00 32.16 66 PHE A N 1
ATOM 539 C CA . PHE A 1 66 ? -17.644 22.120 -24.838 1.00 32.16 66 PHE A CA 1
ATOM 540 C C . PHE A 1 66 ? -18.342 21.587 -23.579 1.00 32.16 66 PHE A C 1
ATOM 542 O O . PHE A 1 66 ? -17.744 21.573 -22.504 1.00 32.16 66 PHE A O 1
ATOM 549 N N . LEU A 1 67 ? -19.583 21.099 -23.705 1.00 34.19 67 LEU A N 1
ATOM 550 C CA . LEU A 1 67 ? -20.326 20.487 -22.599 1.00 34.19 67 LEU A CA 1
ATOM 551 C C . LEU A 1 67 ? -19.763 19.114 -22.202 1.00 34.19 67 LEU A C 1
ATOM 553 O O . LEU A 1 67 ? -19.715 18.823 -21.007 1.00 34.19 67 LEU A O 1
ATOM 557 N N . SER A 1 68 ? -19.290 18.301 -23.154 1.00 33.28 68 SER A N 1
ATOM 558 C CA . SER A 1 68 ? -18.634 17.022 -22.852 1.00 33.28 68 SER A CA 1
ATOM 559 C C . SER A 1 68 ? -17.296 17.236 -22.146 1.00 33.28 68 SER A C 1
ATOM 561 O O . SER A 1 68 ? -17.063 16.614 -21.114 1.00 33.28 68 SER A O 1
ATOM 563 N N . ASN A 1 69 ? -16.470 18.185 -22.600 1.00 32.38 69 ASN A N 1
ATOM 564 C CA . ASN A 1 69 ? -15.195 18.515 -21.956 1.00 32.38 69 ASN A CA 1
ATOM 565 C C . ASN A 1 69 ? -15.379 19.164 -20.576 1.00 32.38 69 ASN A C 1
ATOM 567 O O . ASN A 1 69 ? -14.626 18.858 -19.653 1.00 32.38 69 ASN A O 1
ATOM 571 N N . LEU A 1 70 ? -16.400 20.009 -20.383 1.00 32.50 70 LEU A N 1
ATOM 572 C CA . LEU A 1 70 ? -16.761 20.530 -19.058 1.00 32.50 70 LEU A CA 1
ATOM 573 C C . LEU A 1 70 ? -17.276 19.430 -18.131 1.00 32.50 70 LEU A C 1
ATOM 575 O O . LEU A 1 70 ? -16.882 19.417 -16.970 1.00 32.50 70 LEU A O 1
ATOM 579 N N . SER A 1 71 ? -18.097 18.498 -18.626 1.00 30.81 71 SER A N 1
ATOM 580 C CA . SER A 1 71 ? -18.545 17.330 -17.859 1.00 30.81 71 SER A CA 1
ATOM 581 C C . SER A 1 71 ? -17.367 16.441 -17.480 1.00 30.81 71 SER A C 1
ATOM 583 O O . SER A 1 71 ? -17.265 16.026 -16.334 1.00 30.81 71 SER A O 1
ATOM 585 N N . GLN A 1 72 ? -16.437 16.200 -18.400 1.00 31.88 72 GLN A N 1
ATOM 586 C CA . GLN A 1 72 ? -15.264 15.359 -18.176 1.00 31.88 72 GLN A CA 1
ATOM 587 C C . GLN A 1 72 ? -14.268 16.018 -17.216 1.00 31.88 72 GLN A C 1
ATOM 589 O O . GLN A 1 72 ? -13.728 15.355 -16.336 1.00 31.88 72 GLN A O 1
ATOM 594 N N . CYS A 1 73 ? -14.108 17.340 -17.290 1.00 29.66 73 CYS A N 1
ATOM 595 C CA . CYS A 1 73 ? -13.320 18.107 -16.329 1.00 29.66 73 CYS A CA 1
ATOM 596 C C . CYS A 1 73 ? -14.010 18.157 -14.951 1.00 29.66 73 CYS A C 1
ATOM 598 O O . CYS A 1 73 ? -13.352 17.957 -13.934 1.00 29.66 73 CYS A O 1
ATOM 600 N N . CYS A 1 74 ? -15.338 18.328 -14.883 1.00 30.58 74 CYS A N 1
ATOM 601 C CA . CYS A 1 74 ? -16.095 18.245 -13.626 1.00 30.58 74 CYS A CA 1
ATOM 602 C C . CYS A 1 74 ? -16.012 16.850 -12.990 1.00 30.58 74 CYS A C 1
ATOM 604 O O . CYS A 1 74 ? -15.803 16.772 -11.782 1.00 30.58 74 CYS A O 1
ATOM 606 N N . LEU A 1 75 ? -16.105 15.785 -13.794 1.00 31.22 75 LEU A N 1
ATOM 607 C CA . LEU A 1 75 ? -15.937 14.393 -13.371 1.00 31.22 75 LEU A CA 1
ATOM 608 C C . LEU A 1 75 ? -14.519 14.153 -12.837 1.00 31.22 75 LEU A C 1
ATOM 610 O O . LEU A 1 75 ? -14.376 13.659 -11.729 1.00 31.22 75 LEU A O 1
ATOM 614 N N . LEU A 1 76 ? -13.472 14.612 -13.532 1.00 30.91 76 LEU A N 1
ATOM 615 C CA . LEU A 1 76 ? -12.080 14.530 -13.057 1.00 30.91 76 LEU A CA 1
ATOM 616 C C . LEU A 1 76 ? -11.843 15.328 -11.755 1.00 30.91 76 LEU A C 1
ATOM 618 O O . LEU A 1 76 ? -11.102 14.891 -10.874 1.00 30.91 76 LEU A O 1
ATOM 622 N N . PHE A 1 77 ? -12.483 16.492 -11.591 1.00 29.27 77 PHE A N 1
ATOM 623 C CA . PHE A 1 77 ? -12.398 17.297 -10.363 1.00 29.27 77 PHE A CA 1
ATOM 624 C C . PHE A 1 77 ? -13.240 16.737 -9.198 1.00 29.27 77 PHE A C 1
ATOM 626 O O . PHE A 1 77 ? -12.881 16.959 -8.037 1.00 29.27 77 PHE A O 1
ATOM 633 N N . GLN A 1 78 ? -14.351 16.043 -9.470 1.00 30.58 78 GLN A N 1
ATOM 634 C CA . GLN A 1 78 ? -15.144 15.315 -8.468 1.00 30.58 78 GLN A CA 1
ATOM 635 C C . GLN A 1 78 ? -14.429 14.034 -8.023 1.00 30.58 78 GLN A C 1
ATOM 637 O O . GLN A 1 78 ? -14.295 13.821 -6.818 1.00 30.58 78 GLN A O 1
ATOM 642 N N . HIS A 1 79 ? -13.853 13.294 -8.970 1.00 39.28 79 HIS A N 1
ATOM 643 C CA . HIS A 1 79 ? -13.040 12.094 -8.766 1.00 39.28 79 HIS A CA 1
ATOM 644 C C . HIS A 1 79 ? -11.860 12.339 -7.823 1.00 39.28 79 HIS A C 1
ATOM 646 O O . HIS A 1 79 ? -11.756 11.708 -6.768 1.00 39.28 79 HIS A O 1
ATOM 652 N N . LYS A 1 80 ? -11.059 13.378 -8.104 1.00 36.94 80 LYS A N 1
ATOM 653 C CA . LYS A 1 80 ? -9.931 13.799 -7.253 1.00 36.94 80 LYS A CA 1
ATOM 654 C C . LYS A 1 80 ? -10.357 14.235 -5.844 1.00 36.94 80 LYS A C 1
ATOM 656 O O . LYS A 1 80 ? -9.576 14.161 -4.899 1.00 36.94 80 LYS A O 1
ATOM 661 N N . ARG A 1 81 ? -11.602 14.702 -5.684 1.00 38.84 81 ARG A N 1
ATOM 662 C CA . ARG A 1 81 ? -12.190 15.066 -4.383 1.00 38.84 81 ARG A CA 1
ATOM 663 C C . ARG A 1 81 ? -12.765 13.869 -3.627 1.00 38.84 81 ARG A C 1
ATOM 665 O O . ARG A 1 81 ? -12.853 13.962 -2.407 1.00 38.84 81 ARG A O 1
ATOM 672 N N . HIS A 1 82 ? -13.197 12.804 -4.300 1.00 41.81 82 HIS A N 1
ATOM 673 C CA . HIS A 1 82 ? -13.908 11.687 -3.671 1.00 41.81 82 HIS A CA 1
ATOM 674 C C . HIS A 1 82 ? -12.958 10.598 -3.145 1.00 41.81 82 HIS A C 1
ATOM 676 O O . HIS A 1 82 ? -13.114 10.145 -2.008 1.00 41.81 82 HIS A O 1
ATOM 682 N N . THR A 1 83 ? -11.910 10.240 -3.898 1.00 46.47 83 THR A N 1
ATOM 683 C CA . THR A 1 83 ? -10.864 9.288 -3.456 1.00 46.47 83 THR A CA 1
ATOM 684 C C . THR A 1 83 ? -10.144 9.754 -2.183 1.00 46.47 83 THR A C 1
ATOM 686 O O . THR A 1 83 ? -9.840 8.930 -1.318 1.00 46.47 83 THR A O 1
ATOM 689 N N . GLN A 1 84 ? -9.968 11.073 -2.018 1.00 51.19 84 GLN A N 1
ATOM 690 C CA . GLN A 1 84 ? -9.370 11.706 -0.831 1.00 51.19 84 GLN A CA 1
ATOM 691 C C . GLN A 1 84 ? -10.324 11.864 0.370 1.00 51.19 84 GLN A C 1
ATOM 693 O O . GLN A 1 84 ? -9.861 12.024 1.498 1.00 51.19 84 GLN A O 1
ATOM 698 N N . LYS A 1 85 ? -11.648 11.841 0.164 1.00 62.31 85 LYS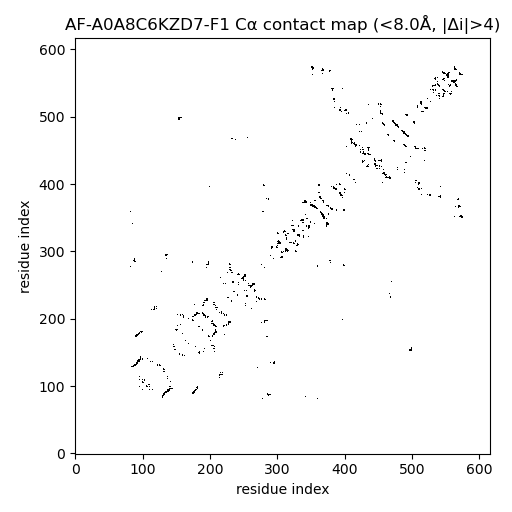 A N 1
ATOM 699 C CA . LYS A 1 85 ? -12.635 12.057 1.243 1.00 62.31 85 LYS A CA 1
ATOM 700 C C . LYS A 1 85 ? -12.988 10.796 2.018 1.00 62.31 85 LYS A C 1
ATOM 702 O O . LYS A 1 85 ? -13.414 10.889 3.164 1.00 62.31 85 LYS A O 1
ATOM 707 N N . THR A 1 86 ? -12.844 9.633 1.399 1.00 76.19 86 THR A N 1
ATOM 708 C CA . THR A 1 86 ? -13.236 8.364 2.009 1.00 76.19 86 THR A CA 1
ATOM 709 C C . THR A 1 86 ? -12.138 7.858 2.935 1.00 76.19 86 THR A C 1
ATOM 711 O O . THR A 1 86 ? -10.989 7.714 2.509 1.00 76.19 86 THR A O 1
ATOM 714 N N . THR A 1 87 ? -12.495 7.602 4.193 1.00 85.31 87 THR A N 1
ATOM 715 C CA . THR A 1 87 ? -11.583 7.005 5.171 1.00 85.31 87 THR A CA 1
ATOM 716 C C . THR A 1 87 ? -11.128 5.639 4.679 1.00 85.31 87 THR A C 1
ATOM 718 O O . THR A 1 87 ? -11.944 4.860 4.180 1.00 85.31 87 THR A O 1
ATOM 721 N N . LYS A 1 88 ? -9.825 5.381 4.766 1.00 90.31 88 LYS A N 1
ATOM 722 C CA . LYS A 1 88 ? -9.231 4.075 4.467 1.00 90.31 88 LYS A CA 1
ATOM 723 C C . LYS A 1 88 ? -8.959 3.336 5.766 1.00 90.31 88 LYS A C 1
ATOM 725 O O . LYS A 1 88 ? -8.634 3.980 6.760 1.00 90.31 88 LYS A O 1
ATOM 730 N N . TYR A 1 89 ? -9.043 2.018 5.740 1.00 91.62 89 TYR A N 1
ATOM 731 C CA . TYR A 1 89 ? -8.766 1.167 6.889 1.00 91.62 89 TYR A CA 1
ATOM 732 C C . TYR A 1 89 ? -7.635 0.216 6.529 1.00 91.62 89 TYR A C 1
ATOM 734 O O . TYR A 1 89 ? -7.674 -0.384 5.465 1.00 91.62 89 TYR A O 1
ATOM 742 N N . VAL A 1 90 ? -6.620 0.133 7.383 1.00 95.81 90 VAL A N 1
ATOM 743 C CA . VAL A 1 90 ? -5.526 -0.834 7.262 1.00 95.81 90 VAL A CA 1
ATOM 744 C C . VAL A 1 90 ? -5.736 -1.902 8.317 1.00 95.81 90 VAL A C 1
ATOM 746 O O . VAL A 1 90 ? -5.595 -1.615 9.504 1.00 95.81 90 VAL A O 1
ATOM 749 N N . GLU A 1 91 ? -6.034 -3.121 7.894 1.00 95.19 91 GLU A N 1
ATOM 750 C CA . GLU A 1 91 ? -6.013 -4.307 8.747 1.00 95.19 91 GLU A CA 1
ATOM 751 C C . GLU A 1 91 ? -4.553 -4.727 8.983 1.00 95.19 91 GLU A C 1
ATOM 753 O O . GLU A 1 91 ? -3.930 -5.399 8.156 1.00 95.19 91 GLU A O 1
ATOM 758 N N . LEU A 1 92 ? -3.981 -4.274 10.100 1.00 97.25 92 LEU A N 1
ATOM 759 C CA . LEU A 1 92 ? -2.584 -4.477 10.475 1.00 97.25 92 LEU A CA 1
ATOM 760 C C . LEU A 1 92 ? -2.424 -5.681 11.412 1.00 97.25 92 LEU A C 1
ATOM 762 O O . LEU A 1 92 ? -3.087 -5.763 12.447 1.00 97.25 92 LEU A O 1
ATOM 766 N N . ILE A 1 93 ? -1.474 -6.563 11.099 1.00 97.44 93 ILE A N 1
ATOM 767 C CA . ILE A 1 93 ? -0.923 -7.534 12.055 1.00 97.44 93 ILE A CA 1
ATOM 768 C C . ILE A 1 93 ? 0.471 -7.079 12.484 1.00 97.44 93 ILE A C 1
ATOM 770 O O . ILE A 1 93 ? 1.298 -6.730 11.642 1.00 97.44 93 ILE A O 1
ATOM 774 N N . ILE A 1 94 ? 0.748 -7.119 13.787 1.00 98.50 94 ILE A N 1
ATOM 775 C CA . ILE A 1 94 ? 2.099 -6.896 14.311 1.00 98.50 94 ILE A CA 1
ATOM 776 C C . ILE A 1 94 ? 2.648 -8.211 14.863 1.00 98.50 94 ILE A C 1
ATOM 778 O O . ILE A 1 94 ? 1.998 -8.884 15.665 1.00 98.50 94 ILE A O 1
ATOM 782 N N . VAL A 1 95 ? 3.851 -8.570 14.424 1.00 98.50 95 VAL A N 1
ATOM 783 C CA . VAL A 1 95 ? 4.572 -9.769 14.859 1.00 98.50 95 VAL A CA 1
ATOM 784 C C . VAL A 1 95 ? 5.776 -9.343 15.693 1.00 98.50 95 VAL A C 1
ATOM 786 O O . VAL A 1 95 ? 6.469 -8.412 15.301 1.00 98.50 95 VAL A O 1
ATOM 789 N N . ALA A 1 96 ? 6.040 -9.998 16.821 1.00 98.69 96 ALA A N 1
ATOM 790 C CA . ALA A 1 96 ? 7.278 -9.833 17.583 1.00 98.69 96 ALA A CA 1
ATOM 791 C C . ALA A 1 96 ? 8.146 -11.087 17.487 1.00 98.69 96 ALA A C 1
ATOM 793 O O . ALA A 1 96 ? 7.662 -12.199 17.731 1.00 98.69 96 ALA A O 1
ATOM 794 N N . ASP A 1 97 ? 9.425 -10.892 17.165 1.00 98.62 97 ASP A N 1
ATOM 795 C CA . ASP A 1 97 ? 10.403 -11.977 17.135 1.00 98.62 97 ASP A CA 1
ATOM 796 C C . ASP A 1 97 ? 10.756 -12.483 18.547 1.00 98.62 97 ASP A C 1
ATOM 798 O O . ASP A 1 97 ? 10.407 -11.896 19.582 1.00 98.62 97 ASP A O 1
ATOM 802 N N . ASN A 1 98 ? 11.458 -13.612 18.612 1.00 98.50 98 ASN A N 1
ATOM 803 C CA . ASN A 1 98 ? 11.861 -14.214 19.876 1.00 98.50 98 ASN A CA 1
ATOM 804 C C . ASN A 1 98 ? 12.813 -13.303 20.654 1.00 98.50 98 ASN A C 1
ATOM 806 O O . ASN A 1 98 ? 12.802 -13.287 21.888 1.00 98.50 98 ASN A O 1
ATOM 810 N N . ARG A 1 99 ? 13.629 -12.516 19.947 1.00 98.00 99 ARG A N 1
ATOM 811 C CA . ARG A 1 99 ? 14.550 -11.573 20.576 1.00 98.00 99 ARG A CA 1
ATOM 812 C C . ARG A 1 99 ? 13.806 -10.455 21.303 1.00 98.00 99 ARG A C 1
ATOM 814 O O . ARG A 1 99 ? 14.199 -10.127 22.423 1.00 98.00 99 ARG A O 1
ATOM 821 N N . GLU A 1 100 ? 12.737 -9.922 20.727 1.00 98.06 100 GLU A N 1
ATOM 822 C CA . GLU A 1 100 ? 11.854 -8.942 21.358 1.00 98.06 100 GLU A CA 1
ATOM 823 C C . GLU A 1 100 ? 11.156 -9.551 22.577 1.00 98.06 100 GLU A C 1
ATOM 825 O O . GLU A 1 100 ? 11.148 -8.957 23.657 1.00 98.06 100 GLU A O 1
ATOM 830 N N . PHE A 1 101 ? 10.680 -10.796 22.471 1.00 98.38 101 PHE A N 1
ATOM 831 C CA . PHE A 1 101 ? 10.134 -11.521 23.621 1.00 98.38 101 PHE A CA 1
ATOM 832 C C . PHE A 1 101 ? 11.144 -11.649 24.772 1.00 98.38 101 PHE A C 1
ATOM 834 O O . PHE A 1 101 ? 10.813 -11.389 25.933 1.00 98.38 101 PHE A O 1
ATOM 841 N N . GLN A 1 102 ? 12.401 -11.983 24.472 1.00 97.75 102 GLN A N 1
ATOM 842 C CA . GLN A 1 102 ? 13.470 -12.013 25.474 1.00 97.75 102 GLN A CA 1
ATOM 843 C C . GLN A 1 102 ? 13.759 -10.624 26.055 1.00 97.75 102 GLN A C 1
ATOM 845 O O . GLN A 1 102 ? 13.919 -10.504 27.272 1.00 97.75 102 GLN A O 1
ATOM 850 N N . LYS A 1 103 ? 13.809 -9.586 25.210 1.00 95.81 103 LYS A N 1
ATOM 851 C CA . LYS A 1 103 ? 14.070 -8.193 25.606 1.00 95.81 103 LYS A CA 1
ATOM 852 C C . LYS A 1 103 ? 13.033 -7.690 26.609 1.00 95.81 103 LYS A C 1
ATOM 854 O O . LYS A 1 103 ? 13.395 -7.049 27.591 1.00 95.81 103 LYS A O 1
ATOM 859 N N . GLN A 1 104 ? 11.767 -8.060 26.430 1.00 96.00 104 GLN A N 1
ATOM 860 C CA . GLN A 1 104 ? 10.690 -7.697 27.354 1.00 96.00 104 GLN A CA 1
ATOM 861 C C . GLN A 1 104 ? 10.637 -8.554 28.629 1.00 96.00 104 GLN A C 1
ATOM 863 O O . GLN A 1 104 ? 9.725 -8.390 29.438 1.00 96.00 104 GLN A O 1
ATOM 868 N N . GLY A 1 105 ? 11.627 -9.420 28.867 1.00 96.31 105 GLY A N 1
ATOM 869 C CA . GLY A 1 105 ? 11.715 -10.245 30.073 1.00 96.31 105 GLY A CA 1
ATOM 870 C C . GLY A 1 105 ? 10.986 -11.583 29.966 1.00 96.31 105 GLY A C 1
ATOM 871 O O . GLY A 1 105 ? 10.664 -12.167 30.996 1.00 96.31 105 GLY A O 1
ATOM 872 N N . LYS A 1 106 ? 10.747 -12.084 28.743 1.00 97.19 106 LYS A N 1
ATOM 873 C CA . LYS A 1 106 ? 10.018 -13.338 28.465 1.00 97.19 106 LYS A CA 1
ATOM 874 C C . LYS A 1 106 ? 8.580 -13.339 28.995 1.00 97.19 106 LYS A C 1
ATOM 876 O O . LYS A 1 106 ? 8.039 -14.385 29.348 1.00 97.19 106 LYS A O 1
ATOM 881 N N . ASP A 1 107 ? 7.966 -12.163 29.035 1.00 97.44 107 ASP A N 1
ATOM 882 C CA . ASP A 1 107 ? 6.577 -11.973 29.435 1.00 97.44 107 ASP A CA 1
ATOM 883 C C . ASP A 1 107 ? 5.720 -11.724 28.191 1.00 97.44 107 ASP A C 1
ATOM 885 O O . ASP A 1 107 ? 5.852 -10.705 27.510 1.00 97.44 107 ASP A O 1
ATOM 889 N N . LEU A 1 108 ? 4.853 -12.689 27.878 1.00 96.69 108 LEU A N 1
ATOM 890 C CA . LEU A 1 108 ? 4.026 -12.661 26.676 1.00 96.69 108 LEU A CA 1
ATOM 891 C C . LEU A 1 108 ? 3.032 -11.496 26.693 1.00 96.69 108 LEU A C 1
ATOM 893 O O . LEU A 1 108 ? 2.815 -10.857 25.663 1.00 96.69 108 LEU A O 1
ATOM 897 N N . GLU A 1 109 ? 2.431 -11.219 27.847 1.00 94.56 109 GLU A N 1
ATOM 898 C CA . GLU A 1 109 ? 1.402 -10.189 27.967 1.00 94.56 109 GLU A CA 1
ATOM 899 C C . GLU A 1 109 ? 2.028 -8.798 27.931 1.00 94.56 109 GLU A C 1
ATOM 901 O O . GLU A 1 109 ? 1.508 -7.909 27.256 1.00 94.56 109 GLU A O 1
ATOM 906 N N . LYS A 1 110 ? 3.214 -8.633 28.527 1.00 95.44 110 LYS A N 1
ATOM 907 C CA . LYS A 1 110 ? 3.982 -7.388 28.417 1.00 95.44 110 LYS A CA 1
ATOM 908 C C . LYS A 1 110 ? 4.379 -7.072 26.972 1.00 95.44 110 LYS A C 1
ATOM 910 O O . LYS A 1 110 ? 4.257 -5.921 26.550 1.00 95.44 110 LYS A O 1
ATOM 915 N N . VAL A 1 111 ? 4.812 -8.071 26.193 1.00 97.25 111 VAL A N 1
ATOM 916 C CA . VAL A 1 111 ? 5.098 -7.879 24.757 1.00 97.25 111 VAL A CA 1
ATOM 917 C C . VAL A 1 111 ? 3.829 -7.459 24.026 1.00 97.25 111 VAL A C 1
ATOM 919 O O . VAL A 1 111 ? 3.832 -6.439 23.344 1.00 97.25 111 VAL A O 1
ATOM 922 N N . LYS A 1 112 ? 2.722 -8.190 24.197 1.00 95.56 112 LYS A N 1
ATOM 923 C CA . LYS A 1 112 ? 1.455 -7.855 23.530 1.00 95.56 112 LYS A CA 1
ATOM 924 C C . LYS A 1 112 ? 0.967 -6.448 23.872 1.00 95.56 112 LYS A C 1
ATOM 926 O O . LYS A 1 112 ? 0.540 -5.728 22.972 1.00 95.56 112 LYS A O 1
ATOM 931 N N . GLN A 1 113 ? 1.057 -6.043 25.139 1.00 93.81 113 GLN A N 1
ATOM 932 C CA . GLN A 1 113 ? 0.704 -4.691 25.567 1.00 93.81 113 GLN A CA 1
ATOM 933 C C . GLN A 1 113 ? 1.560 -3.647 24.840 1.00 93.81 113 GLN A C 1
ATOM 935 O O . GLN A 1 113 ? 1.019 -2.700 24.272 1.00 93.81 113 GLN A O 1
ATOM 940 N N . ARG A 1 114 ? 2.881 -3.853 24.778 1.00 95.75 114 ARG A N 1
ATOM 941 C CA . ARG A 1 114 ? 3.796 -2.962 24.054 1.00 95.75 114 ARG A CA 1
ATOM 942 C C . ARG A 1 114 ? 3.447 -2.856 22.566 1.00 95.75 114 ARG A C 1
ATOM 944 O O . ARG A 1 114 ? 3.408 -1.750 22.031 1.00 95.75 114 ARG A O 1
ATOM 951 N N . LEU A 1 115 ? 3.158 -3.974 21.895 1.00 97.56 115 LEU A N 1
ATOM 952 C CA . LEU A 1 115 ? 2.767 -3.973 20.477 1.00 97.56 115 LEU A CA 1
ATOM 953 C C . LEU A 1 115 ? 1.430 -3.248 20.246 1.00 97.56 115 LEU A C 1
ATOM 955 O O . LEU A 1 115 ? 1.287 -2.516 19.266 1.00 97.56 115 LEU A O 1
ATOM 959 N N . ALA A 1 116 ? 0.467 -3.403 21.158 1.00 94.25 116 ALA A N 1
ATOM 960 C CA . ALA A 1 116 ? -0.800 -2.679 21.101 1.00 94.25 116 ALA A CA 1
ATOM 961 C C . ALA A 1 116 ? -0.607 -1.162 21.292 1.00 94.25 116 ALA A C 1
ATOM 963 O O . ALA A 1 116 ? -1.197 -0.365 20.563 1.00 94.25 116 ALA A O 1
ATOM 964 N N . GLU A 1 117 ? 0.264 -0.744 22.216 1.00 94.44 117 GLU A N 1
ATOM 965 C CA . GLU A 1 117 ? 0.630 0.668 22.394 1.00 94.44 117 GLU A CA 1
ATOM 966 C C . GLU A 1 117 ? 1.276 1.253 21.130 1.00 94.44 117 GLU A C 1
ATOM 968 O O . GLU A 1 117 ? 0.904 2.348 20.698 1.00 94.44 117 GLU A O 1
ATOM 973 N N . ILE A 1 118 ? 2.183 0.506 20.493 1.00 97.81 118 ILE A N 1
ATOM 974 C CA . ILE A 1 118 ? 2.785 0.872 19.204 1.00 97.81 118 ILE A CA 1
ATOM 975 C C . ILE A 1 118 ? 1.694 1.091 18.146 1.00 97.81 118 ILE A C 1
ATOM 977 O O . ILE A 1 118 ? 1.670 2.144 17.504 1.00 97.81 118 ILE A O 1
ATOM 981 N N . ALA A 1 119 ? 0.759 0.149 17.994 1.00 96.00 119 ALA A N 1
ATOM 982 C CA . ALA A 1 119 ? -0.337 0.258 17.028 1.00 96.00 119 ALA A CA 1
ATOM 983 C C . ALA A 1 119 ? -1.224 1.492 17.275 1.00 96.00 119 ALA A C 1
ATOM 985 O O . ALA A 1 119 ? -1.585 2.192 16.327 1.00 96.00 119 ALA A O 1
ATOM 986 N N . ASN A 1 120 ? -1.517 1.812 18.539 1.00 92.12 120 ASN A N 1
ATOM 987 C CA . ASN A 1 120 ? -2.320 2.981 18.912 1.00 92.12 120 ASN A CA 1
ATOM 988 C C . ASN A 1 120 ? -1.657 4.306 18.501 1.00 92.12 120 ASN A C 1
ATOM 990 O O . ASN A 1 120 ? -2.327 5.212 17.995 1.00 92.12 120 ASN A O 1
ATOM 994 N N . TYR A 1 121 ? -0.337 4.430 18.679 1.00 95.94 121 TYR A N 1
ATOM 995 C CA . TYR A 1 121 ? 0.406 5.592 18.181 1.00 95.94 121 TYR A CA 1
ATOM 996 C C . TYR A 1 121 ? 0.361 5.680 16.653 1.00 95.94 121 TYR A C 1
ATOM 998 O O . TYR A 1 121 ? 0.140 6.763 16.109 1.00 95.94 121 TYR A O 1
ATOM 1006 N N . VAL A 1 122 ? 0.520 4.548 15.963 1.00 97.81 122 VAL A N 1
ATOM 1007 C CA . VAL A 1 122 ? 0.472 4.486 14.497 1.00 97.81 122 VAL A CA 1
ATOM 1008 C C . VAL A 1 122 ? -0.900 4.926 13.973 1.00 97.81 122 VAL A C 1
ATOM 1010 O O . VAL A 1 122 ? -0.947 5.803 13.109 1.00 97.81 122 VAL A O 1
ATOM 1013 N N . ASP A 1 123 ? -2.011 4.419 14.525 1.00 93.88 123 ASP A N 1
ATOM 1014 C CA . ASP A 1 123 ? -3.366 4.882 14.168 1.00 93.88 123 ASP A CA 1
ATOM 1015 C C . ASP A 1 123 ? -3.479 6.401 14.344 1.00 93.88 123 ASP A C 1
ATOM 1017 O O . ASP A 1 123 ? -3.895 7.110 13.425 1.00 93.88 123 ASP A O 1
ATOM 1021 N N . LYS A 1 124 ? -3.004 6.935 15.477 1.00 91.75 124 LYS A N 1
ATOM 1022 C CA . LYS A 1 124 ? -3.023 8.378 15.750 1.00 91.75 124 LYS A CA 1
ATOM 1023 C C . LYS A 1 124 ? -2.278 9.199 14.691 1.00 91.75 124 LYS A C 1
ATOM 1025 O O . LYS A 1 124 ? -2.773 10.258 14.302 1.00 91.75 124 LYS A O 1
ATOM 1030 N N . PHE A 1 125 ? -1.129 8.737 14.196 1.00 95.44 125 PHE A N 1
ATOM 1031 C CA . PHE A 1 125 ? -0.393 9.438 13.134 1.00 95.44 125 PHE A CA 1
ATOM 1032 C C . PHE A 1 125 ? -1.148 9.430 11.800 1.00 95.44 125 PHE A C 1
ATOM 1034 O O . PHE A 1 125 ? -1.181 10.444 11.093 1.00 95.44 125 PHE A O 1
ATOM 1041 N N . TYR A 1 126 ? -1.782 8.307 11.463 1.00 96.44 126 TYR A N 1
ATOM 1042 C CA . TYR A 1 126 ? -2.477 8.107 10.191 1.00 96.44 126 TYR A CA 1
ATOM 1043 C C . TYR A 1 126 ? -3.874 8.743 10.133 1.00 96.44 126 TYR A C 1
ATOM 1045 O O . TYR A 1 126 ? -4.321 9.106 9.038 1.00 96.44 126 TYR A O 1
ATOM 1053 N N . ARG A 1 127 ? -4.518 9.025 11.276 1.00 90.88 127 ARG A N 1
ATOM 1054 C CA . ARG A 1 127 ? -5.789 9.783 11.333 1.00 90.88 127 ARG A CA 1
ATOM 1055 C C . ARG A 1 127 ? -5.706 11.121 10.593 1.00 90.88 127 ARG A C 1
ATOM 1057 O O . ARG A 1 127 ? -6.631 11.488 9.870 1.00 90.88 127 ARG A O 1
ATOM 1064 N N . ALA A 1 128 ? -4.569 11.820 10.680 1.00 90.25 128 ALA A N 1
ATOM 1065 C CA . ALA A 1 128 ? -4.332 13.087 9.974 1.00 90.25 128 ALA A CA 1
ATOM 1066 C C . ALA A 1 128 ? -4.290 12.954 8.434 1.00 90.25 128 ALA A C 1
ATOM 1068 O O . ALA A 1 128 ? -4.309 13.963 7.719 1.00 90.25 128 ALA A O 1
ATOM 1069 N N . LEU A 1 129 ? -4.207 11.723 7.926 1.00 92.50 129 LEU A N 1
ATOM 1070 C CA . LEU A 1 129 ? -4.244 11.357 6.511 1.00 92.50 129 LEU A CA 1
ATOM 1071 C C . LEU A 1 129 ? -5.587 10.734 6.097 1.00 92.50 129 LEU A C 1
ATOM 1073 O O . LEU A 1 129 ? -5.706 10.281 4.962 1.00 92.50 129 LEU A O 1
ATOM 1077 N N . ASN A 1 130 ? -6.596 10.745 6.979 1.00 90.06 130 ASN A N 1
ATOM 1078 C CA . ASN A 1 130 ? -7.883 10.067 6.786 1.00 90.06 130 ASN A CA 1
ATOM 1079 C C . ASN A 1 130 ? -7.727 8.545 6.586 1.00 90.06 130 ASN A C 1
ATOM 1081 O O . ASN A 1 130 ? -8.417 7.925 5.774 1.00 90.06 130 ASN A O 1
ATOM 1085 N N . ILE A 1 131 ? -6.781 7.955 7.318 1.00 93.62 131 ILE A N 1
ATOM 1086 C CA . ILE A 1 131 ? -6.503 6.520 7.343 1.00 93.62 131 ILE A CA 1
ATOM 1087 C C . ILE A 1 131 ? -6.625 6.058 8.796 1.00 93.62 131 ILE A C 1
ATOM 1089 O O . ILE A 1 131 ? -6.099 6.703 9.701 1.00 93.62 131 ILE A O 1
ATOM 1093 N N . ARG A 1 132 ? -7.329 4.953 9.017 1.00 91.81 132 ARG A N 1
ATOM 1094 C CA . ARG A 1 132 ? -7.409 4.249 10.295 1.00 91.81 132 ARG A CA 1
ATOM 1095 C C . ARG A 1 132 ? -6.536 3.007 10.219 1.00 91.81 132 ARG A C 1
ATOM 1097 O O . ARG A 1 132 ? -6.603 2.278 9.231 1.00 91.81 132 ARG A O 1
ATOM 1104 N N . VAL A 1 133 ? -5.717 2.779 11.235 1.00 94.25 133 VAL A N 1
ATOM 1105 C CA . VAL A 1 133 ? -4.890 1.573 11.343 1.00 94.25 133 VAL A CA 1
ATOM 1106 C C . VAL A 1 133 ? -5.511 0.696 12.416 1.00 94.25 133 VAL A C 1
ATOM 1108 O O . VAL A 1 133 ? -5.499 1.028 13.599 1.00 94.25 133 VAL A O 1
ATOM 1111 N N . ALA A 1 134 ? -6.116 -0.399 11.979 1.00 92.06 134 ALA A N 1
ATOM 1112 C CA . ALA A 1 134 ? -6.830 -1.335 12.821 1.00 92.06 134 ALA A CA 1
ATOM 1113 C C . ALA A 1 134 ? -5.927 -2.525 13.133 1.00 92.06 134 ALA A C 1
ATOM 1115 O O . ALA A 1 134 ? -5.513 -3.250 12.230 1.00 92.06 134 ALA A O 1
ATOM 1116 N N . LEU A 1 135 ? -5.621 -2.733 14.412 1.00 92.19 135 LEU A N 1
ATOM 1117 C CA . LEU A 1 135 ? -4.845 -3.887 14.845 1.00 92.19 135 LEU A CA 1
ATOM 1118 C C . LEU A 1 135 ? -5.741 -5.131 14.846 1.00 92.19 135 LEU A C 1
ATOM 1120 O O . LEU A 1 135 ? -6.535 -5.326 15.765 1.00 92.19 135 LEU A O 1
ATOM 1124 N N . VAL A 1 136 ? -5.605 -5.968 13.818 1.00 91.75 136 VAL A N 1
ATOM 1125 C CA . VAL A 1 136 ? -6.411 -7.190 13.635 1.00 91.75 136 VAL A CA 1
ATOM 1126 C C . VAL A 1 136 ? -5.713 -8.455 14.152 1.00 91.75 136 VAL A C 1
ATOM 1128 O O . VAL A 1 136 ? -6.235 -9.568 14.092 1.00 91.75 136 VAL A O 1
ATOM 1131 N N . GLY A 1 137 ? -4.482 -8.327 14.645 1.00 91.75 137 GLY A N 1
ATOM 1132 C CA . GLY A 1 137 ? -3.769 -9.462 15.210 1.00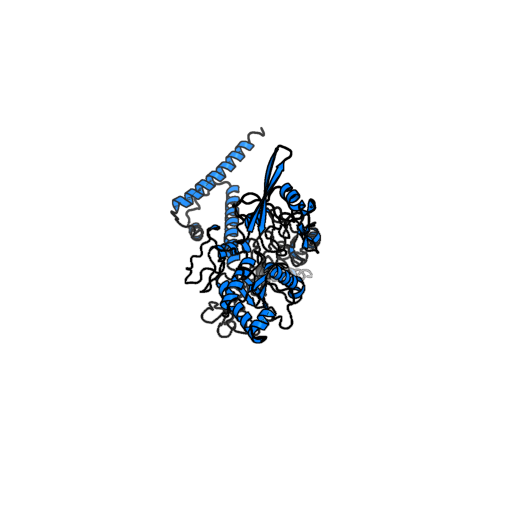 91.75 137 GLY A CA 1
ATOM 1133 C C . GLY A 1 137 ? -2.409 -9.116 15.788 1.00 91.75 137 GLY A C 1
ATOM 1134 O O . GLY A 1 137 ? -1.696 -8.253 15.280 1.00 91.75 137 GLY A O 1
ATOM 1135 N N . LEU A 1 138 ? -2.051 -9.858 16.835 1.00 95.31 138 LEU A N 1
ATOM 1136 C CA . LEU A 1 138 ? -0.710 -9.912 17.396 1.00 95.31 138 LEU A CA 1
ATOM 1137 C C . LEU A 1 138 ? -0.207 -11.350 17.367 1.00 95.31 138 LEU A C 1
ATOM 1139 O O . LEU A 1 138 ? -0.934 -12.271 17.754 1.00 95.31 138 LEU A O 1
ATOM 1143 N N . GLU A 1 139 ? 1.039 -11.529 16.950 1.00 95.94 139 GLU A N 1
ATOM 1144 C CA . GLU A 1 139 ? 1.745 -12.805 17.030 1.00 95.94 139 GLU A CA 1
ATOM 1145 C C . GLU A 1 139 ? 3.096 -12.594 17.715 1.00 95.94 139 GLU A C 1
ATOM 1147 O O . GLU A 1 139 ? 3.831 -11.674 17.379 1.00 95.94 139 GLU A O 1
ATOM 1152 N N . VAL A 1 140 ? 3.417 -13.424 18.706 1.00 98.25 140 VAL A N 1
ATOM 1153 C CA . VAL A 1 140 ? 4.687 -13.347 19.438 1.00 98.25 140 VAL A CA 1
ATOM 1154 C C . VAL A 1 140 ? 5.362 -14.703 19.341 1.00 98.25 140 VAL A C 1
ATOM 1156 O O . VAL A 1 140 ? 4.798 -15.711 19.773 1.00 98.25 140 VAL A O 1
ATOM 1159 N N . TRP A 1 141 ? 6.571 -14.733 18.793 1.00 98.31 141 TRP A N 1
ATOM 1160 C CA . TRP A 1 141 ? 7.366 -15.948 18.634 1.00 98.31 141 TRP A CA 1
ATOM 1161 C C . TRP A 1 141 ? 8.094 -16.297 19.934 1.00 98.31 141 TRP A C 1
ATOM 1163 O O . TRP A 1 141 ? 9.312 -16.188 20.051 1.00 98.31 141 TRP A O 1
ATOM 1173 N N . SER A 1 142 ? 7.332 -16.686 20.957 1.00 97.38 142 SER A N 1
ATOM 1174 C CA . SER A 1 142 ? 7.849 -16.936 22.310 1.00 97.38 142 SER A CA 1
ATOM 1175 C C . SER A 1 142 ? 8.712 -18.197 22.432 1.00 97.38 142 SER A C 1
ATOM 1177 O O . SER A 1 142 ? 9.565 -18.270 23.317 1.00 97.38 142 SER A O 1
ATOM 1179 N N . ASP A 1 143 ? 8.525 -19.171 21.543 1.00 96.94 143 ASP A N 1
ATOM 1180 C CA . ASP A 1 143 ? 9.285 -20.420 21.483 1.00 96.94 143 ASP A CA 1
ATOM 1181 C C . ASP A 1 143 ? 10.542 -20.289 20.611 1.00 96.94 143 ASP A C 1
ATOM 1183 O O . ASP A 1 143 ? 11.655 -20.508 21.090 1.00 96.94 143 ASP A O 1
ATOM 1187 N N . SER A 1 144 ? 10.375 -19.905 19.346 1.00 97.31 144 SER A N 1
ATOM 1188 C CA . SER A 1 144 ? 11.458 -19.678 18.389 1.00 97.31 144 SER A CA 1
ATOM 1189 C C . SER A 1 144 ? 10.973 -18.838 17.214 1.00 97.31 144 SER A C 1
ATOM 1191 O O . SER A 1 144 ? 9.792 -18.895 16.856 1.00 97.31 144 SER A O 1
ATOM 1193 N N . ASP A 1 145 ? 11.901 -18.154 16.546 1.00 98.31 145 ASP A N 1
ATOM 1194 C CA . ASP A 1 145 ? 11.592 -17.439 15.311 1.00 98.31 145 ASP A CA 1
ATOM 1195 C C . ASP A 1 145 ? 11.026 -18.386 14.241 1.00 98.31 145 ASP A C 1
ATOM 1197 O O . ASP A 1 145 ? 11.425 -19.553 14.145 1.00 98.31 145 ASP A O 1
ATOM 1201 N N . LYS A 1 146 ? 10.053 -17.901 13.456 1.00 97.69 146 LYS A N 1
ATOM 1202 C CA . LYS A 1 146 ? 9.377 -18.693 12.406 1.00 97.69 146 LYS A CA 1
ATOM 1203 C C . LYS A 1 146 ? 9.960 -18.471 11.011 1.00 97.69 146 LYS A C 1
ATOM 1205 O O . LYS A 1 146 ? 9.586 -19.182 10.078 1.00 97.69 146 LYS A O 1
ATOM 1210 N N . CYS A 1 147 ? 10.888 -17.530 10.895 1.00 95.81 147 CYS A N 1
ATOM 1211 C CA . CYS A 1 147 ? 11.767 -17.321 9.755 1.00 95.81 147 CYS A CA 1
ATOM 1212 C C . CYS A 1 147 ? 13.135 -16.823 10.265 1.00 95.81 147 CYS A C 1
ATOM 1214 O O . CYS A 1 147 ? 13.225 -16.378 11.412 1.00 95.81 147 CYS A O 1
ATOM 1216 N N . PRO A 1 148 ? 14.210 -16.905 9.466 1.00 94.69 148 PRO A N 1
ATOM 1217 C CA . PRO A 1 148 ? 15.507 -16.352 9.844 1.00 94.69 148 PRO A CA 1
ATOM 1218 C C . PRO A 1 148 ? 15.438 -14.841 10.118 1.00 94.69 148 PRO A C 1
ATOM 1220 O O . PRO A 1 148 ? 15.062 -14.063 9.244 1.00 94.69 148 PRO A O 1
ATOM 1223 N N . ILE A 1 149 ? 15.846 -14.429 11.323 1.00 96.25 149 ILE A N 1
ATOM 1224 C CA . ILE A 1 149 ? 16.027 -13.022 11.704 1.00 96.25 149 ILE A CA 1
ATOM 1225 C C . ILE A 1 149 ? 17.521 -12.762 11.879 1.00 96.25 149 ILE A C 1
ATOM 1227 O O . ILE A 1 149 ? 18.192 -13.421 12.675 1.00 96.25 149 ILE A O 1
ATOM 1231 N N . THR A 1 150 ? 18.065 -11.816 11.118 1.00 91.44 150 THR A N 1
ATOM 1232 C CA . THR A 1 150 ? 19.507 -11.538 11.089 1.00 91.44 150 THR A CA 1
ATOM 1233 C C . THR A 1 150 ? 19.785 -10.053 11.304 1.00 91.44 150 THR A C 1
ATOM 1235 O O . THR A 1 150 ? 18.885 -9.219 11.273 1.00 91.44 150 THR A O 1
ATOM 1238 N N . GLN A 1 151 ? 21.054 -9.693 11.513 1.00 87.19 151 GLN A N 1
ATOM 1239 C CA . GLN A 1 151 ? 21.438 -8.279 11.563 1.00 87.19 151 GLN A CA 1
ATOM 1240 C C . GLN A 1 151 ? 21.385 -7.609 10.182 1.00 87.19 151 GLN A C 1
ATOM 1242 O O . GLN A 1 151 ? 21.445 -6.384 10.106 1.00 87.19 151 GLN A O 1
ATOM 1247 N N . ASP A 1 152 ? 21.291 -8.385 9.100 1.00 80.31 152 ASP A N 1
ATOM 1248 C CA . ASP A 1 152 ? 21.019 -7.845 7.779 1.00 80.31 152 ASP A CA 1
ATOM 1249 C C . ASP A 1 152 ? 19.505 -7.573 7.649 1.00 80.31 152 ASP A C 1
ATOM 1251 O O . ASP A 1 152 ? 18.704 -8.520 7.608 1.00 80.31 152 ASP A O 1
ATOM 1255 N N . PRO A 1 153 ? 19.074 -6.296 7.609 1.00 81.06 153 PRO A N 1
ATOM 1256 C CA . PRO A 1 153 ? 17.656 -5.962 7.505 1.00 81.06 153 PRO A CA 1
ATOM 1257 C C . PRO A 1 153 ? 17.046 -6.470 6.191 1.00 81.06 153 PRO A C 1
ATOM 1259 O O . PRO A 1 153 ? 15.853 -6.753 6.134 1.00 81.06 153 PRO A O 1
ATOM 1262 N N . PHE A 1 154 ? 17.854 -6.648 5.146 1.00 77.31 154 PHE A N 1
ATOM 1263 C CA . PHE A 1 154 ? 17.379 -7.113 3.847 1.00 77.31 154 PHE A CA 1
ATOM 1264 C C . PHE A 1 154 ? 16.944 -8.573 3.874 1.00 77.31 154 PHE A C 1
ATOM 1266 O O . PHE A 1 154 ? 15.796 -8.875 3.543 1.00 77.31 154 PHE A O 1
ATOM 1273 N N . THR A 1 155 ? 17.836 -9.457 4.328 1.00 76.00 155 THR A N 1
ATOM 1274 C CA . THR A 1 155 ? 17.530 -10.879 4.532 1.00 76.00 155 THR A CA 1
ATOM 1275 C C . THR A 1 155 ? 16.314 -11.035 5.446 1.00 76.00 155 THR A C 1
ATOM 1277 O O . THR A 1 155 ? 15.381 -11.765 5.129 1.00 76.00 155 THR A O 1
ATOM 1280 N N . THR A 1 156 ? 16.269 -10.278 6.545 1.00 86.81 156 THR A N 1
ATOM 1281 C CA . THR A 1 156 ? 15.166 -10.344 7.515 1.00 86.81 156 THR A CA 1
ATOM 1282 C C . THR A 1 156 ? 13.820 -9.934 6.908 1.00 86.81 156 THR A C 1
ATOM 1284 O O . THR A 1 156 ? 12.816 -10.612 7.121 1.00 86.81 156 THR A O 1
ATOM 1287 N N . LEU A 1 157 ? 13.777 -8.844 6.132 1.00 87.62 157 LEU A N 1
ATOM 1288 C CA . LEU A 1 157 ? 12.552 -8.396 5.465 1.00 87.62 157 LEU A CA 1
ATOM 1289 C C . LEU A 1 157 ? 12.058 -9.425 4.447 1.00 87.62 157 LEU A C 1
ATOM 1291 O O . LEU A 1 157 ? 10.857 -9.688 4.386 1.00 87.62 157 LEU A O 1
ATOM 1295 N N . HIS A 1 158 ? 12.970 -9.995 3.657 1.00 81.75 158 HIS A N 1
ATOM 1296 C CA . HIS A 1 158 ? 12.633 -11.015 2.670 1.00 81.75 158 HIS A CA 1
ATOM 1297 C C . HIS A 1 158 ? 11.991 -12.240 3.326 1.00 81.75 158 HIS A C 1
ATOM 1299 O O . HIS A 1 158 ? 10.852 -12.586 3.012 1.00 81.75 158 HIS A O 1
ATOM 1305 N N . GLU A 1 159 ? 12.688 -12.836 4.292 1.00 87.81 159 GLU A N 1
ATOM 1306 C CA . GLU A 1 159 ? 12.241 -14.033 5.006 1.00 87.81 159 GLU A CA 1
ATOM 1307 C C . GLU A 1 159 ? 10.904 -13.808 5.723 1.00 87.81 159 GLU A C 1
ATOM 1309 O O . GLU A 1 159 ? 10.019 -14.668 5.702 1.00 87.81 159 GLU A O 1
ATOM 1314 N N . PHE A 1 160 ? 10.707 -12.620 6.305 1.00 96.44 160 PHE A N 1
ATOM 1315 C CA . PHE A 1 160 ? 9.448 -12.257 6.950 1.00 96.44 160 PHE A CA 1
ATOM 1316 C C . PHE A 1 160 ? 8.285 -12.137 5.956 1.00 96.44 160 PHE A C 1
ATOM 1318 O O . PHE A 1 160 ? 7.191 -12.642 6.222 1.00 96.44 160 PHE A O 1
ATOM 1325 N N . LEU A 1 161 ? 8.491 -11.489 4.806 1.00 93.00 161 LEU A N 1
ATOM 1326 C CA . LEU A 1 161 ? 7.452 -11.333 3.784 1.00 93.00 161 LEU A CA 1
ATOM 1327 C C . LEU A 1 161 ? 7.100 -12.667 3.109 1.00 93.00 161 LEU A C 1
ATOM 1329 O O . LEU A 1 161 ? 5.918 -12.937 2.866 1.00 93.00 161 LEU A O 1
ATOM 1333 N N . ASP A 1 162 ? 8.086 -13.531 2.877 1.00 89.00 162 ASP A N 1
ATOM 1334 C CA . ASP A 1 162 ? 7.860 -14.881 2.359 1.00 89.00 162 ASP A CA 1
ATOM 1335 C C . ASP A 1 162 ? 7.116 -15.748 3.379 1.00 89.00 162 ASP A C 1
ATOM 1337 O O . ASP A 1 162 ? 6.113 -16.387 3.035 1.00 89.00 162 ASP A O 1
ATOM 1341 N N . TRP A 1 163 ? 7.508 -15.698 4.656 1.00 95.69 163 TRP A N 1
ATOM 1342 C CA . TRP A 1 163 ? 6.760 -16.335 5.740 1.00 95.69 163 TRP A CA 1
ATOM 1343 C C . TRP A 1 163 ? 5.322 -15.806 5.827 1.00 95.69 163 TRP A C 1
ATOM 1345 O O . TRP A 1 163 ? 4.376 -16.601 5.887 1.00 95.69 163 TRP A O 1
ATOM 1355 N N . ARG A 1 164 ? 5.121 -14.483 5.751 1.00 96.81 164 ARG A N 1
ATOM 1356 C CA . ARG A 1 164 ? 3.791 -13.858 5.733 1.00 96.81 164 ARG A CA 1
ATOM 1357 C C . ARG A 1 164 ? 2.948 -14.439 4.603 1.00 96.81 164 ARG A C 1
ATOM 1359 O O . ARG A 1 164 ? 1.799 -14.820 4.828 1.00 96.81 164 ARG A O 1
ATOM 1366 N N . LYS A 1 165 ? 3.512 -14.524 3.398 1.00 92.88 165 LYS A N 1
ATOM 1367 C CA . LYS A 1 165 ? 2.831 -15.038 2.207 1.00 92.88 165 LYS A CA 1
ATOM 1368 C C . LYS A 1 165 ? 2.402 -16.493 2.363 1.00 92.88 165 LYS A C 1
ATOM 1370 O O . LYS A 1 165 ? 1.265 -16.831 2.037 1.00 92.88 165 LYS A O 1
ATOM 1375 N N . VAL A 1 166 ? 3.301 -17.359 2.828 1.00 92.94 166 VAL A N 1
ATOM 1376 C CA . VAL A 1 166 ? 3.082 -18.816 2.808 1.00 92.94 166 VAL A CA 1
ATOM 1377 C C . VAL A 1 166 ? 2.463 -19.366 4.092 1.00 92.94 166 VAL A C 1
ATOM 1379 O O . VAL A 1 166 ? 1.870 -20.446 4.057 1.00 92.94 166 VAL A O 1
ATOM 1382 N N . LYS A 1 167 ? 2.591 -18.663 5.224 1.00 95.44 167 LYS A N 1
ATOM 1383 C CA . LYS A 1 167 ? 2.092 -19.102 6.538 1.00 95.44 167 LYS A CA 1
ATOM 1384 C C . LYS A 1 167 ? 0.995 -18.201 7.090 1.00 95.44 167 LYS A C 1
ATOM 1386 O O . LYS A 1 167 ? -0.063 -18.726 7.430 1.00 95.44 167 LYS A O 1
ATOM 1391 N N . LEU A 1 168 ? 1.216 -16.887 7.162 1.00 95.44 168 LEU A N 1
ATOM 1392 C CA . LEU A 1 168 ? 0.299 -15.978 7.862 1.00 95.44 168 LEU A CA 1
ATOM 1393 C C . LEU A 1 168 ? -0.969 -15.675 7.052 1.00 95.44 168 LEU A C 1
ATOM 1395 O O . LEU A 1 168 ? -2.074 -15.868 7.555 1.00 95.44 168 LEU A O 1
ATOM 1399 N N . LEU A 1 169 ? -0.831 -15.247 5.793 1.00 92.75 169 LEU A N 1
ATOM 1400 C CA . LEU A 1 169 ? -1.958 -14.876 4.925 1.00 92.75 169 LEU A CA 1
ATOM 1401 C C . LEU A 1 169 ? -3.004 -15.996 4.752 1.00 92.75 169 LEU A C 1
ATOM 1403 O O . LEU A 1 169 ? -4.196 -15.690 4.816 1.00 92.75 169 LEU A O 1
ATOM 1407 N N . PRO A 1 170 ? -2.621 -17.280 4.569 1.00 93.44 170 PRO A N 1
ATOM 1408 C CA . PRO A 1 170 ? -3.591 -18.374 4.506 1.00 93.44 170 PRO A CA 1
ATOM 1409 C C . PRO A 1 170 ? -4.369 -18.596 5.808 1.00 93.44 170 PRO A C 1
ATOM 1411 O O . PRO A 1 170 ? -5.487 -19.102 5.766 1.00 93.44 170 PRO A O 1
ATOM 1414 N N . GLN A 1 171 ? -3.783 -18.249 6.957 1.00 91.75 171 GLN A N 1
ATOM 1415 C CA . GLN A 1 171 ? -4.398 -18.442 8.272 1.00 91.75 171 GLN A CA 1
ATOM 1416 C C . GLN A 1 171 ? -5.271 -17.255 8.681 1.00 91.75 171 GLN A C 1
ATOM 1418 O O . GLN A 1 171 ? -6.338 -17.448 9.264 1.00 91.75 171 GLN A O 1
ATOM 1423 N N . ARG A 1 172 ? -4.817 -16.029 8.403 1.00 88.06 172 ARG A N 1
ATOM 1424 C CA . ARG A 1 172 ? -5.485 -14.787 8.798 1.00 88.06 172 ARG A CA 1
ATOM 1425 C C . ARG A 1 172 ? -5.401 -13.769 7.673 1.00 88.06 172 ARG A C 1
ATOM 1427 O O . ARG A 1 172 ? -4.311 -13.365 7.271 1.00 88.06 172 ARG A O 1
ATOM 1434 N N . ARG A 1 173 ? -6.560 -13.323 7.190 1.00 90.25 173 ARG A N 1
ATOM 1435 C CA . ARG A 1 173 ? -6.641 -12.216 6.231 1.00 90.25 173 ARG A CA 1
ATOM 1436 C C . ARG A 1 173 ? -6.269 -10.909 6.926 1.00 90.25 173 ARG A C 1
ATOM 1438 O O . ARG A 1 173 ? -6.665 -10.698 8.066 1.00 90.25 173 ARG A O 1
ATOM 1445 N N . HIS A 1 174 ? -5.462 -10.106 6.249 1.00 93.94 174 HIS A N 1
ATOM 1446 C CA . HIS A 1 174 ? -4.986 -8.808 6.710 1.00 93.94 174 HIS A CA 1
ATOM 1447 C C . HIS A 1 174 ? -4.388 -8.045 5.522 1.00 93.94 174 HIS A C 1
ATOM 1449 O O . HIS A 1 174 ? -3.911 -8.655 4.555 1.00 93.94 174 HIS A O 1
ATOM 1455 N N . ASP A 1 175 ? -4.347 -6.723 5.623 1.00 95.94 175 ASP A N 1
ATOM 1456 C CA . ASP A 1 175 ? -3.854 -5.849 4.561 1.00 95.94 175 ASP A CA 1
ATOM 1457 C C . ASP A 1 175 ? -2.335 -5.713 4.604 1.00 95.94 175 ASP A C 1
ATOM 1459 O O . ASP A 1 175 ? -1.680 -5.709 3.559 1.00 95.94 175 ASP A O 1
ATOM 1463 N N . ASN A 1 176 ? -1.761 -5.622 5.807 1.00 98.12 176 ASN A N 1
ATOM 1464 C CA . ASN A 1 176 ? -0.339 -5.369 6.032 1.00 98.12 176 ASN A CA 1
ATOM 1465 C C . ASN A 1 176 ? 0.165 -6.087 7.294 1.00 98.12 176 ASN A C 1
ATOM 1467 O O . ASN A 1 176 ? -0.580 -6.212 8.266 1.00 98.12 176 ASN A O 1
ATOM 1471 N N . ALA A 1 177 ? 1.415 -6.558 7.290 1.00 98.25 177 ALA A N 1
ATOM 1472 C CA . ALA A 1 177 ? 2.048 -7.106 8.491 1.00 98.25 177 ALA A CA 1
ATOM 1473 C C . ALA A 1 177 ? 3.404 -6.452 8.768 1.00 98.25 177 ALA A C 1
ATOM 1475 O O . ALA A 1 177 ? 4.202 -6.271 7.852 1.00 98.25 177 ALA A O 1
ATOM 1476 N N . GLN A 1 178 ? 3.678 -6.130 10.030 1.00 98.56 178 GLN A N 1
ATOM 1477 C CA . GLN A 1 178 ? 4.926 -5.491 10.456 1.00 98.56 178 GLN A CA 1
ATOM 1478 C C . GLN A 1 178 ? 5.614 -6.344 11.522 1.00 98.56 178 GLN A C 1
ATOM 1480 O O . GLN A 1 178 ? 4.981 -6.726 12.508 1.00 98.56 178 GLN A O 1
ATOM 1485 N N . LEU A 1 179 ? 6.900 -6.633 11.335 1.00 98.69 179 LEU A N 1
ATOM 1486 C CA . LEU A 1 179 ? 7.728 -7.312 12.331 1.00 98.69 179 LEU A CA 1
ATOM 1487 C C . LEU A 1 179 ? 8.396 -6.281 13.246 1.00 98.69 179 LEU A C 1
ATOM 1489 O O . LEU A 1 179 ? 9.153 -5.441 12.767 1.00 98.69 179 LEU A O 1
ATOM 1493 N N . ILE A 1 180 ? 8.176 -6.379 14.554 1.00 98.62 180 ILE A N 1
ATOM 1494 C CA . ILE A 1 180 ? 8.963 -5.698 15.582 1.00 98.62 180 ILE A CA 1
ATOM 1495 C C . ILE A 1 180 ? 10.051 -6.658 16.061 1.00 98.62 180 ILE A C 1
ATOM 1497 O O . ILE A 1 180 ? 9.754 -7.735 16.578 1.00 98.62 180 ILE A O 1
ATOM 1501 N N . SER A 1 181 ? 11.309 -6.271 15.878 1.00 98.19 181 SER A N 1
ATOM 1502 C CA . SER A 1 181 ? 12.465 -7.096 16.208 1.00 98.19 181 SER A CA 1
ATOM 1503 C C . SER A 1 181 ? 13.308 -6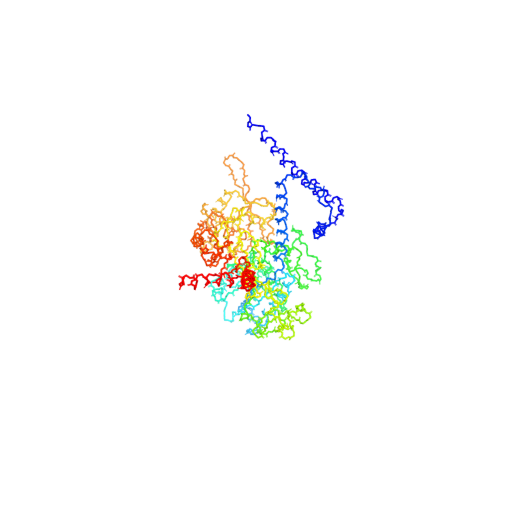.478 17.316 1.00 98.19 181 SER A C 1
ATOM 1505 O O . SER A 1 181 ? 13.623 -5.284 17.290 1.00 98.19 181 SER A O 1
ATOM 1507 N N . GLY A 1 182 ? 13.731 -7.320 18.259 1.00 97.00 182 GLY A N 1
ATOM 1508 C CA . GLY A 1 182 ? 14.734 -6.962 19.264 1.00 97.00 182 GLY A CA 1
ATOM 1509 C C . GLY A 1 182 ? 16.182 -7.097 18.761 1.00 97.00 182 GLY A C 1
ATOM 1510 O O . GLY A 1 182 ? 17.125 -6.926 19.543 1.00 97.00 182 GLY A O 1
ATOM 1511 N N . VAL A 1 183 ? 16.388 -7.479 17.495 1.00 96.00 183 VAL A N 1
ATOM 1512 C CA . VAL A 1 183 ? 17.708 -7.585 16.857 1.00 96.00 183 VAL A CA 1
ATOM 1513 C C . VAL A 1 183 ? 18.177 -6.210 16.391 1.00 96.00 183 VAL A C 1
ATOM 1515 O O . VAL A 1 183 ? 17.422 -5.434 15.817 1.00 96.00 183 VAL A O 1
ATOM 1518 N N . TYR A 1 184 ? 19.460 -5.919 16.613 1.00 93.25 184 TYR A N 1
ATOM 1519 C CA . TYR A 1 184 ? 20.093 -4.711 16.094 1.00 93.25 184 TYR A CA 1
ATOM 1520 C C . TYR A 1 184 ? 20.526 -4.922 14.643 1.00 93.25 184 TYR A C 1
ATOM 1522 O O . TYR A 1 184 ? 21.389 -5.762 14.374 1.00 93.25 184 TYR A O 1
ATOM 1530 N N . PHE A 1 185 ? 19.944 -4.155 13.722 1.00 87.38 185 PHE A N 1
ATOM 1531 C CA . PHE A 1 185 ? 20.332 -4.182 12.314 1.00 87.38 185 PHE A CA 1
ATOM 1532 C C . PHE A 1 185 ? 21.661 -3.452 12.075 1.00 87.38 185 PHE A C 1
ATOM 1534 O O . PHE A 1 185 ? 22.041 -2.542 12.813 1.00 87.38 185 PHE A O 1
ATOM 1541 N N . GLN A 1 186 ? 22.390 -3.867 11.039 1.00 79.56 186 GLN A N 1
ATOM 1542 C CA . GLN A 1 186 ? 23.681 -3.283 10.681 1.00 79.56 186 GLN A CA 1
ATOM 1543 C C . GLN A 1 186 ? 23.543 -1.852 10.143 1.00 79.56 186 GLN A C 1
ATOM 1545 O O . GLN A 1 186 ? 22.601 -1.504 9.428 1.00 79.56 186 GLN A O 1
ATOM 1550 N N . GLY A 1 187 ? 24.549 -1.025 10.437 1.00 79.00 187 GLY A N 1
ATOM 1551 C CA . GLY A 1 187 ? 24.615 0.359 9.974 1.00 79.00 187 GLY A CA 1
ATOM 1552 C C . GLY A 1 187 ? 23.675 1.284 10.748 1.00 79.00 187 GLY A C 1
ATOM 1553 O O . GLY A 1 187 ? 23.611 1.236 11.972 1.00 79.00 187 GLY A O 1
ATOM 1554 N N . THR A 1 188 ? 22.986 2.171 10.030 1.00 77.31 188 THR A N 1
ATOM 1555 C CA . THR A 1 188 ? 22.046 3.155 10.600 1.00 77.31 188 THR A CA 1
ATOM 1556 C C . THR A 1 188 ? 20.582 2.794 10.342 1.00 77.31 188 THR A C 1
ATOM 1558 O O . THR A 1 188 ? 19.695 3.613 10.573 1.00 77.31 188 THR A O 1
ATOM 1561 N N . THR A 1 189 ? 20.324 1.604 9.800 1.00 78.44 189 THR A N 1
ATOM 1562 C CA . THR A 1 189 ? 18.982 1.155 9.434 1.00 78.44 189 THR A CA 1
ATOM 1563 C C . THR A 1 189 ? 18.236 0.706 10.680 1.00 78.44 189 THR A C 1
ATOM 1565 O O . THR A 1 189 ? 18.724 -0.127 11.434 1.00 78.44 189 THR A O 1
ATOM 1568 N N . ILE A 1 190 ? 17.037 1.241 10.885 1.00 87.88 190 ILE A N 1
ATOM 1569 C CA . ILE A 1 190 ? 16.178 0.893 12.026 1.00 87.88 190 ILE A CA 1
ATOM 1570 C C . ILE A 1 190 ? 14.840 0.288 11.592 1.00 87.88 190 ILE A C 1
ATOM 1572 O O . ILE A 1 190 ? 14.060 -0.132 12.436 1.00 87.88 190 ILE A O 1
ATOM 1576 N N . GLY A 1 191 ? 14.567 0.251 10.292 1.00 89.12 191 GLY A N 1
ATOM 1577 C CA . GLY A 1 191 ? 13.354 -0.292 9.703 1.00 89.12 191 GLY A CA 1
ATOM 1578 C C . GLY A 1 191 ? 13.509 -0.435 8.194 1.00 89.12 191 GLY A C 1
ATOM 1579 O O . GLY A 1 191 ? 14.460 0.102 7.612 1.00 89.12 191 GLY A O 1
ATOM 1580 N N . MET A 1 192 ? 12.629 -1.228 7.583 1.00 87.12 192 MET A N 1
ATOM 1581 C CA . MET A 1 192 ? 12.599 -1.410 6.137 1.00 87.12 192 MET A CA 1
ATOM 1582 C C . MET A 1 192 ? 11.258 -1.932 5.628 1.00 87.12 192 MET A C 1
ATOM 1584 O O . MET A 1 192 ? 10.717 -2.900 6.166 1.00 87.12 192 MET A O 1
ATOM 1588 N N . ALA A 1 193 ? 10.781 -1.367 4.522 1.00 87.62 193 ALA A N 1
ATOM 1589 C CA . ALA A 1 193 ? 9.574 -1.805 3.839 1.00 87.62 193 ALA A CA 1
ATOM 1590 C C . ALA A 1 193 ? 9.643 -1.582 2.317 1.00 87.62 193 ALA A C 1
ATOM 1592 O O . ALA A 1 193 ? 10.252 -0.615 1.848 1.00 87.62 193 ALA A O 1
ATOM 1593 N N . PRO A 1 194 ? 8.986 -2.437 1.508 1.00 81.44 194 PRO A N 1
ATOM 1594 C CA . PRO A 1 194 ? 8.827 -2.193 0.081 1.00 81.44 194 PRO A CA 1
ATOM 1595 C C . PRO A 1 194 ? 7.905 -0.995 -0.188 1.00 81.44 194 PRO A C 1
ATOM 1597 O O . PRO A 1 194 ? 6.905 -0.783 0.501 1.00 81.44 194 PRO A O 1
ATOM 1600 N N . ILE A 1 195 ? 8.224 -0.229 -1.233 1.00 80.00 195 ILE A N 1
ATOM 1601 C CA . ILE A 1 195 ? 7.465 0.965 -1.617 1.00 80.00 195 ILE A CA 1
ATOM 1602 C C . ILE A 1 195 ? 6.272 0.598 -2.517 1.00 80.00 195 ILE A C 1
ATOM 1604 O O . ILE A 1 195 ? 6.417 -0.216 -3.424 1.00 80.00 195 ILE A O 1
ATOM 1608 N N . MET A 1 196 ? 5.108 1.234 -2.311 1.00 82.50 196 MET A N 1
ATOM 1609 C CA . MET A 1 196 ? 3.860 1.000 -3.077 1.00 82.50 196 MET A CA 1
ATOM 1610 C C . MET A 1 196 ? 3.347 -0.450 -3.022 1.00 82.50 196 MET A C 1
ATOM 1612 O O . MET A 1 196 ? 2.674 -0.917 -3.940 1.00 82.50 196 MET A O 1
ATOM 1616 N N . SER A 1 197 ? 3.661 -1.174 -1.953 1.00 85.44 197 SER A N 1
ATOM 1617 C CA . SER A 1 197 ? 3.324 -2.589 -1.814 1.00 85.44 197 SER A CA 1
ATOM 1618 C C . SER A 1 197 ? 2.060 -2.867 -1.003 1.00 85.44 197 SER A C 1
ATOM 1620 O O . SER A 1 197 ? 1.689 -4.031 -0.844 1.00 85.44 197 SER A O 1
ATOM 1622 N N . MET A 1 198 ? 1.384 -1.837 -0.490 1.00 92.88 198 MET A N 1
ATOM 1623 C CA . MET A 1 198 ? 0.146 -1.998 0.272 1.00 92.88 198 MET A CA 1
ATOM 1624 C C . MET A 1 198 ? -0.894 -2.826 -0.505 1.00 92.88 198 MET A C 1
ATOM 1626 O O . MET A 1 198 ? -1.099 -2.607 -1.699 1.00 92.88 198 MET A O 1
ATOM 1630 N N . CYS A 1 199 ? -1.559 -3.760 0.182 1.00 90.88 199 CYS A N 1
ATOM 1631 C CA . CYS A 1 199 ? -2.500 -4.754 -0.364 1.00 90.88 199 CYS A CA 1
ATOM 1632 C C . CYS A 1 199 ? -1.899 -5.851 -1.254 1.00 90.88 199 CYS A C 1
ATOM 1634 O O . CYS A 1 199 ? -2.635 -6.727 -1.710 1.00 90.88 199 CYS A O 1
ATOM 1636 N N . THR A 1 200 ? -0.591 -5.845 -1.524 1.00 86.56 200 THR A N 1
ATOM 1637 C CA . THR A 1 200 ? 0.031 -6.932 -2.292 1.00 86.56 200 THR A CA 1
ATOM 1638 C C . THR A 1 200 ? 0.199 -8.189 -1.437 1.00 86.56 200 THR A C 1
ATOM 1640 O O . THR A 1 200 ? 0.493 -8.137 -0.234 1.00 86.56 200 THR A O 1
ATOM 1643 N N . MET A 1 201 ? 0.036 -9.350 -2.070 1.00 84.81 201 MET A N 1
ATOM 1644 C CA . MET A 1 201 ? 0.225 -10.640 -1.407 1.00 84.81 201 MET A CA 1
ATOM 1645 C C . MET A 1 201 ? 1.687 -10.829 -0.986 1.00 84.81 201 MET A C 1
ATOM 1647 O O . MET A 1 201 ? 1.956 -11.323 0.103 1.00 84.81 201 MET A O 1
ATOM 1651 N N . GLU A 1 202 ? 2.628 -10.411 -1.828 1.00 82.06 202 GLU A N 1
ATOM 1652 C CA . GLU A 1 202 ? 4.053 -10.681 -1.653 1.00 82.06 202 GLU A CA 1
ATOM 1653 C C . GLU A 1 202 ? 4.770 -9.656 -0.775 1.00 82.06 202 GLU A C 1
ATOM 1655 O O . GLU A 1 202 ? 5.738 -10.010 -0.120 1.00 82.06 202 GLU A O 1
ATOM 1660 N N . GLN A 1 203 ? 4.353 -8.387 -0.783 1.00 86.31 203 GLN A N 1
ATOM 1661 C CA . GLN A 1 203 ? 5.212 -7.294 -0.304 1.00 86.31 203 GLN A CA 1
ATOM 1662 C C . GLN A 1 203 ? 4.534 -6.330 0.677 1.00 86.31 203 GLN A C 1
ATOM 1664 O O . GLN A 1 203 ? 5.167 -5.364 1.108 1.00 86.31 203 GLN A O 1
ATOM 1669 N N . SER A 1 204 ? 3.261 -6.546 1.029 1.00 94.00 204 SER A N 1
ATOM 1670 C CA . SER A 1 204 ? 2.544 -5.668 1.962 1.00 94.00 204 SER A CA 1
ATOM 1671 C C . SER A 1 204 ? 2.967 -5.924 3.411 1.00 94.00 204 SER A C 1
ATOM 1673 O O . SER A 1 204 ? 2.296 -6.631 4.167 1.00 94.00 204 SER A O 1
ATOM 1675 N N . GLY A 1 205 ? 4.103 -5.347 3.786 1.00 95.62 205 GLY A N 1
ATOM 1676 C CA . GLY A 1 205 ? 4.638 -5.405 5.136 1.00 95.62 205 GLY A CA 1
ATOM 1677 C C . GLY A 1 205 ? 5.987 -4.713 5.275 1.00 95.62 205 GLY A C 1
ATOM 1678 O O . GLY A 1 205 ? 6.470 -4.072 4.338 1.00 95.62 205 GLY A O 1
ATOM 1679 N N . GLY A 1 206 ? 6.591 -4.859 6.448 1.00 95.50 206 GLY A N 1
ATOM 1680 C CA . GLY A 1 206 ? 7.881 -4.268 6.784 1.00 95.50 206 GLY A CA 1
ATOM 1681 C C . GLY A 1 206 ? 8.482 -4.859 8.055 1.00 95.50 206 GLY A C 1
ATOM 1682 O O . GLY A 1 206 ? 7.859 -5.675 8.739 1.00 95.50 206 GLY A O 1
ATOM 1683 N N . ILE A 1 207 ? 9.709 -4.446 8.354 1.00 96.69 207 ILE A N 1
ATOM 1684 C CA . ILE A 1 207 ? 10.431 -4.788 9.580 1.00 96.69 207 ILE A CA 1
ATOM 1685 C C . ILE A 1 207 ? 10.831 -3.512 10.317 1.00 96.69 207 ILE A C 1
ATOM 1687 O O . ILE A 1 207 ? 11.143 -2.494 9.701 1.00 96.69 207 ILE A O 1
ATOM 1691 N N . VAL A 1 208 ? 10.841 -3.572 11.641 1.00 97.44 208 VAL A N 1
ATOM 1692 C CA . VAL A 1 208 ? 11.101 -2.447 12.537 1.00 97.44 208 VAL A CA 1
ATOM 1693 C C . VAL A 1 208 ? 11.956 -2.938 13.697 1.00 97.44 208 VAL A C 1
ATOM 1695 O O . VAL A 1 208 ? 11.598 -3.884 14.391 1.00 97.44 208 VAL A O 1
ATOM 1698 N N . MET A 1 209 ? 13.077 -2.271 13.937 1.00 95.19 209 MET A N 1
ATOM 1699 C CA . MET A 1 209 ? 13.907 -2.479 15.118 1.00 95.19 209 MET A CA 1
ATOM 1700 C C . MET A 1 209 ? 13.287 -1.758 16.316 1.00 95.19 209 MET A C 1
ATOM 1702 O O . MET A 1 209 ? 13.035 -0.551 16.250 1.00 95.19 209 MET A O 1
ATOM 1706 N N . ASP A 1 210 ? 13.101 -2.452 17.437 1.00 96.44 210 ASP A N 1
ATOM 1707 C CA . ASP A 1 210 ? 12.682 -1.819 18.686 1.00 96.44 210 ASP A CA 1
ATOM 1708 C C . ASP A 1 210 ? 13.873 -1.127 19.370 1.00 96.44 210 ASP A C 1
ATOM 1710 O O . ASP A 1 210 ? 14.544 -1.673 20.249 1.00 96.44 210 ASP A O 1
ATOM 1714 N N . HIS A 1 211 ? 14.178 0.090 18.922 1.00 92.94 211 HIS A N 1
ATOM 1715 C CA . HIS A 1 211 ? 15.414 0.813 19.254 1.00 92.94 211 HIS A CA 1
ATOM 1716 C C . HIS A 1 211 ? 15.334 1.718 20.494 1.00 92.94 211 HIS A C 1
ATOM 1718 O O . HIS A 1 211 ? 16.331 2.334 20.867 1.00 92.94 211 HIS A O 1
ATOM 1724 N N . SER A 1 212 ? 14.176 1.801 21.154 1.00 93.75 212 SER A N 1
ATOM 1725 C CA . SER A 1 212 ? 13.953 2.676 22.312 1.00 93.75 212 SER A CA 1
ATOM 1726 C C . SER A 1 212 ? 13.087 1.997 23.366 1.00 93.75 212 SER A C 1
ATOM 1728 O O . SER A 1 212 ? 12.147 1.291 23.029 1.00 93.75 212 SER A O 1
ATOM 1730 N N . GLU A 1 213 ? 13.327 2.266 24.650 1.00 92.25 213 GLU A N 1
ATOM 1731 C CA . GLU A 1 213 ? 12.408 1.843 25.719 1.00 92.25 213 GLU A CA 1
ATOM 1732 C C . GLU A 1 213 ? 11.023 2.492 25.564 1.00 92.25 213 GLU A C 1
ATOM 1734 O O . GLU A 1 213 ? 9.997 1.873 25.853 1.00 92.25 213 GLU A O 1
ATOM 1739 N N . ASN A 1 214 ? 10.970 3.718 25.032 1.00 94.56 214 ASN A N 1
ATOM 1740 C CA . ASN A 1 214 ? 9.710 4.388 24.741 1.00 94.56 214 ASN A CA 1
ATOM 1741 C C . ASN A 1 214 ? 9.059 3.758 23.489 1.00 94.56 214 ASN A C 1
ATOM 1743 O O . ASN A 1 214 ? 9.652 3.851 22.410 1.00 94.56 214 ASN A O 1
ATOM 1747 N N . PRO A 1 215 ? 7.838 3.185 23.582 1.00 95.25 215 PRO A N 1
ATOM 1748 C CA . PRO A 1 215 ? 7.149 2.567 22.440 1.00 95.25 215 PRO A CA 1
ATOM 1749 C C . PRO A 1 215 ? 6.920 3.542 21.276 1.00 95.25 215 PRO A C 1
ATOM 1751 O O . PRO A 1 215 ? 6.804 3.120 20.127 1.00 95.25 215 PRO A O 1
ATOM 1754 N N . LEU A 1 216 ? 6.928 4.854 21.544 1.00 95.06 216 LEU A N 1
ATOM 1755 C CA . LEU A 1 216 ? 6.875 5.891 20.517 1.00 95.06 216 LEU A CA 1
ATOM 1756 C C . LEU A 1 216 ? 8.005 5.756 19.483 1.00 95.06 216 LEU A C 1
ATOM 1758 O O . LEU A 1 216 ? 7.781 6.031 18.307 1.00 95.06 216 LEU A O 1
ATOM 1762 N N . GLY A 1 217 ? 9.198 5.314 19.896 1.00 95.12 217 GLY A N 1
ATOM 1763 C CA . GLY A 1 217 ? 10.337 5.135 18.993 1.00 95.12 217 GLY A CA 1
ATOM 1764 C C . GLY A 1 217 ? 10.064 4.085 17.914 1.00 95.12 217 GLY A C 1
ATOM 1765 O O . GLY A 1 217 ? 10.238 4.368 16.729 1.00 95.12 217 GLY A O 1
ATOM 1766 N N . ALA A 1 218 ? 9.570 2.909 18.313 1.00 96.75 218 ALA A N 1
ATOM 1767 C CA . ALA A 1 218 ? 9.166 1.855 17.383 1.00 96.75 218 ALA A CA 1
ATOM 1768 C C . ALA A 1 218 ? 7.917 2.245 16.577 1.00 96.75 218 ALA A C 1
ATOM 1770 O O . ALA A 1 218 ? 7.848 1.963 15.384 1.00 96.75 218 ALA A O 1
ATOM 1771 N N . ALA A 1 219 ? 6.957 2.951 17.185 1.00 97.88 219 ALA A N 1
ATOM 1772 C CA . ALA A 1 219 ? 5.753 3.412 16.495 1.00 97.88 219 ALA A CA 1
ATOM 1773 C C . ALA A 1 219 ? 6.044 4.385 15.350 1.00 97.88 219 ALA A C 1
ATOM 1775 O O . ALA A 1 219 ? 5.426 4.290 14.291 1.00 97.88 219 ALA A O 1
ATOM 1776 N N . VAL A 1 220 ? 6.991 5.306 15.533 1.00 96.81 220 VAL A N 1
ATOM 1777 C CA . VAL A 1 220 ? 7.410 6.222 14.466 1.00 96.81 220 VAL A CA 1
ATOM 1778 C C . VAL A 1 220 ? 8.082 5.471 13.326 1.00 96.81 220 VAL A C 1
ATOM 1780 O O . VAL A 1 220 ? 7.770 5.741 12.167 1.00 96.81 220 VAL A O 1
ATOM 1783 N N . THR A 1 221 ? 8.956 4.512 13.638 1.00 95.56 221 THR A N 1
ATOM 1784 C CA . THR A 1 221 ? 9.585 3.678 12.611 1.00 95.56 221 THR A CA 1
ATOM 1785 C C . THR A 1 221 ? 8.543 2.839 11.870 1.00 95.56 221 THR A C 1
ATOM 1787 O O . THR A 1 221 ? 8.513 2.860 10.647 1.00 95.56 221 THR A O 1
ATOM 1790 N N . LEU A 1 222 ? 7.609 2.190 12.571 1.00 98.38 222 LEU A N 1
ATOM 1791 C CA . LEU A 1 222 ? 6.513 1.453 11.932 1.00 98.38 222 LEU A CA 1
ATOM 1792 C C . LEU A 1 222 ? 5.684 2.372 11.030 1.00 98.38 222 LEU A C 1
ATOM 1794 O O . LEU A 1 222 ? 5.389 2.023 9.891 1.00 98.38 222 LEU A O 1
ATOM 1798 N N . ALA A 1 223 ? 5.346 3.576 11.495 1.00 98.31 223 ALA A N 1
ATOM 1799 C CA . ALA A 1 223 ? 4.595 4.529 10.689 1.00 98.31 223 ALA A CA 1
ATOM 1800 C C . ALA A 1 223 ? 5.354 4.978 9.430 1.00 98.31 223 ALA A C 1
ATOM 1802 O O . ALA A 1 223 ? 4.715 5.189 8.394 1.00 98.31 223 ALA A O 1
ATOM 1803 N N . HIS A 1 224 ? 6.682 5.097 9.512 1.00 95.25 224 HIS A N 1
ATOM 1804 C CA . HIS A 1 224 ? 7.570 5.360 8.380 1.00 95.25 224 HIS A CA 1
ATOM 1805 C C . HIS A 1 224 ? 7.547 4.205 7.369 1.00 95.25 224 HIS A C 1
ATOM 1807 O O . HIS A 1 224 ? 7.293 4.432 6.186 1.00 95.25 224 HIS A O 1
ATOM 1813 N N . GLU A 1 225 ? 7.723 2.966 7.831 1.00 95.69 225 GLU A N 1
ATOM 1814 C CA . GLU A 1 225 ? 7.723 1.774 6.971 1.00 95.69 225 GLU A CA 1
ATOM 1815 C C . GLU A 1 225 ? 6.356 1.519 6.322 1.00 95.69 225 GLU A C 1
ATOM 1817 O O . GLU A 1 225 ? 6.254 1.251 5.121 1.00 95.69 225 GLU A O 1
ATOM 1822 N N . LEU A 1 226 ? 5.270 1.721 7.069 1.00 97.56 226 LEU A N 1
ATOM 1823 C CA . LEU A 1 226 ? 3.919 1.707 6.513 1.00 97.56 226 LEU A CA 1
ATOM 1824 C C . LEU A 1 226 ? 3.746 2.810 5.450 1.00 97.56 226 LEU A C 1
ATOM 1826 O O . LEU A 1 226 ? 3.049 2.617 4.453 1.00 97.56 226 LEU A O 1
ATOM 1830 N N . GLY A 1 227 ? 4.434 3.945 5.620 1.00 95.56 227 GLY A N 1
ATOM 1831 C CA . GLY A 1 227 ? 4.463 5.055 4.669 1.00 95.56 227 GLY A CA 1
ATOM 1832 C C . GLY A 1 227 ? 5.087 4.646 3.338 1.00 95.56 227 GLY A C 1
ATOM 1833 O O . GLY A 1 227 ? 4.524 4.954 2.281 1.00 95.56 227 GLY A O 1
ATOM 1834 N N . HIS A 1 228 ? 6.177 3.874 3.374 1.00 88.38 228 HIS A N 1
ATOM 1835 C CA . HIS A 1 228 ? 6.746 3.242 2.180 1.00 88.38 228 HIS A CA 1
ATOM 1836 C C . HIS A 1 228 ? 5.732 2.317 1.516 1.00 88.38 228 HIS A C 1
ATOM 1838 O O . HIS A 1 228 ? 5.464 2.490 0.325 1.00 88.38 228 HIS A O 1
ATOM 1844 N N . ASN A 1 229 ? 5.064 1.425 2.259 1.00 93.19 229 ASN A N 1
ATOM 1845 C CA . ASN A 1 229 ? 4.028 0.556 1.677 1.00 93.19 229 ASN A CA 1
ATOM 1846 C C . ASN A 1 229 ? 2.916 1.367 0.980 1.00 93.19 229 ASN A C 1
ATOM 1848 O O . ASN A 1 229 ? 2.426 0.967 -0.079 1.00 93.19 229 ASN A O 1
ATOM 1852 N N . PHE A 1 230 ? 2.568 2.542 1.516 1.00 93.75 230 PHE A N 1
ATOM 1853 C CA . PHE A 1 230 ? 1.644 3.501 0.902 1.00 93.75 230 PHE A CA 1
ATOM 1854 C C . PHE A 1 230 ? 2.201 4.263 -0.307 1.00 93.75 230 PHE A C 1
ATOM 1856 O O . PHE A 1 230 ? 1.438 4.932 -1.000 1.00 93.75 230 PHE A O 1
ATOM 1863 N N . GLY A 1 231 ? 3.495 4.176 -0.594 1.00 86.50 231 GLY A N 1
ATOM 1864 C CA . GLY A 1 231 ? 4.157 4.845 -1.714 1.00 86.50 231 GLY A CA 1
ATOM 1865 C C . GLY A 1 231 ? 4.811 6.184 -1.369 1.00 86.50 231 GLY A C 1
ATOM 1866 O O . GLY A 1 231 ? 5.225 6.900 -2.284 1.00 86.50 231 GLY A O 1
ATOM 1867 N N . MET A 1 232 ? 4.891 6.543 -0.086 1.00 88.19 232 MET A N 1
ATOM 1868 C CA . MET A 1 232 ? 5.600 7.738 0.369 1.00 88.19 232 MET A CA 1
ATOM 1869 C C . MET A 1 232 ? 7.104 7.514 0.276 1.00 88.19 232 MET A C 1
ATOM 1871 O O . MET A 1 232 ? 7.599 6.459 0.646 1.00 88.19 232 MET A O 1
ATOM 1875 N N . ASN A 1 233 ? 7.835 8.516 -0.198 1.00 82.50 233 ASN A N 1
ATOM 1876 C CA . ASN A 1 233 ? 9.291 8.477 -0.205 1.00 82.50 233 ASN A CA 1
ATOM 1877 C C . ASN A 1 233 ? 9.861 9.360 0.898 1.00 82.50 233 ASN A C 1
ATOM 1879 O O . ASN A 1 233 ? 9.147 10.157 1.512 1.00 82.50 233 ASN A O 1
ATOM 1883 N N . HIS A 1 234 ? 11.176 9.272 1.080 1.00 84.69 234 HIS A N 1
ATOM 1884 C CA . HIS A 1 234 ? 11.861 10.139 2.017 1.00 84.69 234 HIS A CA 1
ATOM 1885 C C . HIS A 1 234 ? 11.736 11.627 1.660 1.00 84.69 234 HIS A C 1
ATOM 1887 O O . HIS A 1 234 ? 11.835 12.030 0.494 1.00 84.69 234 HIS A O 1
ATOM 1893 N N . ASP A 1 235 ? 11.593 12.449 2.695 1.00 82.12 235 ASP A N 1
ATOM 1894 C CA . ASP A 1 235 ? 11.680 13.901 2.610 1.00 82.12 235 ASP A CA 1
ATOM 1895 C C . ASP A 1 235 ? 13.154 14.318 2.516 1.00 82.12 235 ASP A C 1
ATOM 1897 O O . ASP A 1 235 ? 13.850 14.393 3.530 1.00 82.12 235 ASP A O 1
ATOM 1901 N N . THR A 1 236 ? 13.646 14.560 1.294 1.00 76.62 236 THR A N 1
ATOM 1902 C CA . THR A 1 236 ? 15.037 14.979 1.063 1.00 76.62 236 THR A CA 1
ATOM 1903 C C . THR A 1 236 ? 15.151 16.314 0.313 1.00 76.62 236 THR A C 1
ATOM 1905 O O . THR A 1 236 ? 14.288 16.644 -0.519 1.00 76.62 236 THR A O 1
ATOM 1908 N N . PRO A 1 237 ? 16.228 17.093 0.551 1.00 74.50 237 PRO A N 1
ATOM 1909 C CA . PRO A 1 237 ? 16.494 18.327 -0.188 1.00 74.50 237 PRO A CA 1
ATOM 1910 C C . PRO A 1 237 ? 16.606 18.120 -1.704 1.00 74.50 237 PRO A C 1
ATOM 1912 O O . PRO A 1 237 ? 16.142 18.968 -2.465 1.00 74.50 237 PRO A O 1
ATOM 1915 N N . GLU A 1 238 ? 17.149 16.987 -2.158 1.00 69.94 238 GLU A N 1
ATOM 1916 C CA . GLU A 1 238 ? 17.337 16.659 -3.582 1.00 69.94 238 GLU A CA 1
ATOM 1917 C C . GLU A 1 238 ? 16.000 16.524 -4.317 1.00 69.94 238 GLU A C 1
ATOM 1919 O O . GLU A 1 238 ? 15.889 16.884 -5.488 1.00 69.94 238 GLU A O 1
ATOM 1924 N N . ARG A 1 239 ? 14.960 16.057 -3.617 1.00 72.56 239 ARG A N 1
ATOM 1925 C CA . ARG A 1 239 ? 13.581 16.011 -4.127 1.00 72.56 239 ARG A CA 1
ATOM 1926 C C . ARG A 1 239 ? 12.860 17.358 -4.030 1.00 72.56 239 ARG A C 1
ATOM 1928 O O . ARG A 1 239 ? 11.695 17.457 -4.415 1.00 72.56 239 ARG A O 1
ATOM 1935 N N . GLY A 1 240 ? 13.506 18.384 -3.474 1.00 79.62 240 GLY A N 1
ATOM 1936 C CA . GLY A 1 240 ? 12.853 19.636 -3.096 1.00 79.62 240 GLY A CA 1
ATOM 1937 C C . GLY A 1 240 ? 11.810 19.444 -1.989 1.00 79.62 240 GLY A C 1
ATOM 1938 O O . GLY A 1 240 ? 10.871 20.237 -1.881 1.00 79.62 240 GLY A O 1
ATOM 1939 N N . CYS A 1 241 ? 11.943 18.384 -1.186 1.00 80.38 241 CYS A N 1
ATOM 1940 C CA . CYS A 1 241 ? 11.015 18.027 -0.120 1.00 80.38 241 CYS A CA 1
ATOM 1941 C C . CYS A 1 241 ? 11.611 18.381 1.240 1.00 80.38 241 CYS A C 1
ATOM 1943 O O . CYS A 1 241 ? 12.329 17.599 1.851 1.00 80.38 241 CYS A O 1
ATOM 1945 N N . GLY A 1 242 ? 11.301 19.591 1.711 1.00 77.31 242 GLY A N 1
ATOM 1946 C CA . GLY A 1 242 ? 11.654 20.041 3.056 1.00 77.31 242 GLY A CA 1
ATOM 1947 C C . GLY A 1 242 ? 10.540 19.772 4.066 1.00 77.31 242 GLY A C 1
ATOM 1948 O O . GLY A 1 242 ? 9.369 20.083 3.816 1.00 77.31 242 GLY A O 1
ATOM 1949 N N . CYS A 1 243 ? 10.906 19.258 5.239 1.00 82.25 243 CYS A N 1
ATOM 1950 C CA . CYS A 1 243 ? 10.019 19.245 6.394 1.00 82.25 243 CYS A CA 1
ATOM 1951 C C . CYS A 1 243 ? 9.922 20.663 6.978 1.00 82.25 243 CYS A C 1
ATOM 1953 O O . CYS A 1 243 ? 10.927 21.270 7.331 1.00 82.25 243 CYS A O 1
ATOM 1955 N N . ARG A 1 244 ? 8.704 21.212 7.069 1.00 79.06 244 ARG A N 1
ATOM 1956 C CA . ARG A 1 244 ? 8.476 22.538 7.679 1.00 79.06 244 ARG A CA 1
ATOM 1957 C C . ARG A 1 244 ? 8.514 22.512 9.207 1.00 79.06 244 ARG A C 1
ATOM 1959 O O . ARG A 1 244 ? 8.557 23.576 9.816 1.00 79.06 244 ARG A O 1
ATOM 1966 N N . MET A 1 245 ? 8.438 21.327 9.813 1.00 79.75 245 MET A N 1
ATOM 1967 C CA . MET A 1 245 ? 8.585 21.183 11.256 1.00 79.75 245 MET A CA 1
ATOM 1968 C C . MET A 1 245 ? 10.051 21.301 11.625 1.00 79.75 245 MET A C 1
ATOM 1970 O O . MET A 1 245 ? 10.916 20.709 10.983 1.00 79.75 245 MET A O 1
ATOM 1974 N N . THR A 1 246 ? 10.311 22.083 12.659 1.00 73.94 246 THR A N 1
ATOM 1975 C CA . THR A 1 246 ? 11.653 22.308 13.167 1.00 73.94 246 THR A CA 1
ATOM 1976 C C . THR A 1 246 ? 12.187 21.057 13.873 1.00 73.94 246 THR A C 1
ATOM 1978 O O . THR A 1 246 ? 11.423 20.198 14.324 1.00 73.94 246 THR A O 1
ATOM 1981 N N . VAL A 1 247 ? 13.515 20.937 13.952 1.00 70.25 247 VAL A N 1
ATOM 1982 C CA . VAL A 1 247 ? 14.197 19.762 14.528 1.00 70.25 247 VAL A CA 1
ATOM 1983 C C . VAL A 1 247 ? 13.882 19.602 16.022 1.00 70.25 247 VAL A C 1
ATOM 1985 O O . VAL A 1 247 ? 13.722 18.483 16.495 1.00 70.25 247 VAL A O 1
ATOM 1988 N N . ASP A 1 248 ? 13.675 20.703 16.750 1.00 74.94 248 ASP A N 1
ATOM 1989 C CA . ASP A 1 248 ? 13.228 20.712 18.155 1.00 74.94 248 ASP A CA 1
ATOM 1990 C C . ASP A 1 248 ? 11.806 20.160 18.350 1.00 74.94 248 ASP A C 1
ATOM 1992 O O . ASP A 1 248 ? 11.414 19.847 19.471 1.00 74.94 248 ASP A O 1
ATOM 1996 N N . ARG A 1 249 ? 11.038 19.997 17.265 1.00 76.69 249 ARG A N 1
ATOM 1997 C CA . ARG A 1 249 ? 9.723 19.334 17.253 1.00 76.69 249 ARG A CA 1
ATOM 1998 C C . ARG A 1 249 ? 9.762 17.938 16.625 1.00 76.69 249 ARG A C 1
ATOM 2000 O O . ARG A 1 249 ? 8.711 17.369 16.340 1.00 76.69 249 ARG A O 1
ATOM 2007 N N . GLY A 1 250 ? 10.963 17.415 16.389 1.00 80.31 250 GLY A N 1
ATOM 2008 C CA . GLY A 1 250 ? 11.224 16.060 15.913 1.00 80.31 250 GLY A CA 1
ATOM 2009 C C . GLY A 1 250 ? 11.191 15.871 14.402 1.00 80.31 250 GLY A C 1
ATOM 2010 O O . GLY A 1 250 ? 11.495 14.787 13.918 1.00 80.31 250 GLY A O 1
ATOM 2011 N N . GLY A 1 251 ? 10.872 16.915 13.633 1.00 89.06 251 GLY A N 1
ATOM 2012 C CA . GLY A 1 251 ? 10.812 16.837 12.173 1.00 89.06 251 GLY A CA 1
ATOM 2013 C C . GLY A 1 251 ? 9.569 16.108 11.645 1.00 89.06 251 GLY A C 1
ATOM 2014 O O . GLY A 1 251 ? 8.468 16.256 12.181 1.00 89.06 251 GLY A O 1
ATOM 2015 N N . CYS A 1 252 ? 9.731 15.368 10.545 1.00 92.44 252 CYS A N 1
ATOM 2016 C CA . CYS A 1 252 ? 8.651 14.670 9.838 1.00 92.44 252 CYS A CA 1
ATOM 2017 C C . CYS A 1 252 ? 8.915 13.161 9.796 1.00 92.44 252 CYS A C 1
ATOM 2019 O O . CYS A 1 252 ? 10.067 12.752 9.668 1.00 92.44 252 CYS A O 1
ATOM 2021 N N . ILE A 1 253 ? 7.852 12.348 9.833 1.00 94.06 253 ILE A N 1
ATOM 2022 C CA . ILE A 1 253 ? 7.936 10.876 9.895 1.00 94.06 253 ILE A CA 1
ATOM 2023 C C . ILE A 1 253 ? 8.764 10.306 8.737 1.00 94.06 253 ILE A C 1
ATOM 2025 O O . ILE A 1 253 ? 9.619 9.466 8.976 1.00 94.06 253 ILE A O 1
ATOM 2029 N N . MET A 1 254 ? 8.593 10.810 7.508 1.00 91.06 254 MET A N 1
ATOM 2030 C CA . MET A 1 254 ? 9.320 10.324 6.321 1.00 91.06 254 MET A CA 1
ATOM 2031 C C . MET A 1 254 ? 10.729 10.922 6.152 1.00 91.06 254 MET A C 1
ATOM 2033 O O . MET A 1 254 ? 11.306 10.853 5.070 1.00 91.06 254 MET A O 1
ATOM 2037 N N . THR A 1 255 ? 11.318 11.528 7.182 1.00 86.38 255 THR A N 1
ATOM 2038 C CA . THR A 1 255 ? 12.729 11.952 7.119 1.00 86.38 255 THR A CA 1
ATOM 2039 C C . THR A 1 255 ? 13.634 10.705 7.098 1.00 86.38 255 THR A C 1
ATOM 2041 O O . THR A 1 255 ? 13.342 9.763 7.832 1.00 86.38 255 THR A O 1
ATOM 2044 N N . PRO A 1 256 ? 14.737 10.664 6.316 1.00 79.31 256 PRO A N 1
ATOM 2045 C CA . PRO A 1 256 ? 15.629 9.493 6.253 1.00 79.31 256 PRO A CA 1
ATOM 2046 C C . PRO A 1 256 ? 16.263 9.073 7.584 1.00 79.31 256 PRO A C 1
ATOM 2048 O O . PRO A 1 256 ? 16.750 7.956 7.722 1.00 79.31 256 PRO A O 1
ATOM 2051 N N . SER A 1 257 ? 16.342 9.997 8.538 1.00 76.88 257 SER A N 1
ATOM 2052 C CA . SER A 1 257 ? 16.924 9.766 9.853 1.00 76.88 257 SER A CA 1
ATOM 2053 C C . SER A 1 257 ? 15.952 10.254 10.912 1.00 76.88 257 SER A C 1
ATOM 2055 O O . SER A 1 257 ? 15.371 11.332 10.779 1.00 76.88 257 SER A O 1
ATOM 2057 N N . THR A 1 258 ? 15.799 9.458 11.966 1.00 76.81 258 THR A N 1
ATOM 2058 C CA . THR A 1 258 ? 15.013 9.817 13.146 1.00 76.81 258 THR A CA 1
ATOM 2059 C C . THR A 1 258 ? 15.945 10.201 14.291 1.00 76.81 258 THR A C 1
ATOM 2061 O O . THR A 1 258 ? 17.084 9.738 14.365 1.00 76.81 258 THR A O 1
ATOM 2064 N N . GLY A 1 259 ? 15.467 11.062 15.178 1.00 78.06 259 GLY A N 1
ATOM 2065 C CA . GLY A 1 259 ? 16.188 11.516 16.361 1.00 78.06 259 GLY A CA 1
ATOM 2066 C C . GLY A 1 259 ? 15.212 11.841 17.483 1.00 78.06 259 GLY A C 1
ATOM 2067 O O . GLY A 1 259 ? 14.000 11.720 17.313 1.00 78.06 259 GLY A O 1
ATOM 2068 N N . TYR A 1 260 ? 15.739 12.243 18.638 1.00 80.62 260 TYR A N 1
ATOM 2069 C CA . TYR A 1 260 ? 14.916 12.758 19.727 1.00 80.62 260 TYR A CA 1
ATOM 2070 C C . TYR A 1 260 ? 14.814 14.290 19.629 1.00 80.62 260 TYR A C 1
ATOM 2072 O O . TYR A 1 260 ? 15.850 14.935 19.447 1.00 80.62 260 TYR A O 1
ATOM 2080 N N . PRO A 1 261 ? 13.623 14.895 19.802 1.00 89.06 261 PRO A N 1
ATOM 2081 C CA . PRO A 1 261 ? 12.313 14.263 20.020 1.00 89.06 261 PRO A CA 1
ATOM 2082 C C . PRO A 1 261 ? 11.777 13.543 18.772 1.00 89.06 261 PRO A C 1
ATOM 2084 O O . PRO A 1 261 ? 12.112 13.915 17.656 1.00 89.06 261 PRO A O 1
ATOM 2087 N N . PHE A 1 262 ? 10.940 12.515 18.949 1.00 91.44 262 PHE A N 1
ATOM 2088 C CA . PHE A 1 262 ? 10.440 11.710 17.826 1.00 91.44 262 PHE A CA 1
ATOM 2089 C C . PHE A 1 262 ? 9.403 12.465 16.960 1.00 91.44 262 PHE A C 1
ATOM 2091 O O . PHE A 1 262 ? 8.522 13.131 17.516 1.00 91.44 262 PHE A O 1
ATOM 2098 N N . PRO A 1 263 ? 9.449 12.353 15.614 1.00 91.62 263 PRO A N 1
ATOM 2099 C CA . PRO A 1 263 ? 8.492 13.006 14.720 1.00 91.62 263 PRO A CA 1
ATOM 2100 C C . PRO A 1 263 ? 7.087 12.420 14.846 1.00 91.62 263 PRO A C 1
ATOM 2102 O O . PRO A 1 263 ? 6.906 11.215 14.959 1.00 91.62 263 PRO A O 1
ATOM 2105 N N . THR A 1 264 ? 6.069 13.272 14.733 1.00 90.81 264 THR A N 1
ATOM 2106 C CA . THR A 1 264 ? 4.655 12.862 14.866 1.00 90.81 264 THR A CA 1
ATOM 2107 C C . THR A 1 264 ? 3.781 13.287 13.688 1.00 90.81 264 THR A C 1
ATOM 2109 O O . THR A 1 264 ? 2.567 13.085 13.709 1.00 90.81 264 THR A O 1
ATOM 2112 N N . VAL A 1 265 ? 4.371 13.889 12.647 1.00 92.44 265 VAL A N 1
ATOM 2113 C CA . VAL A 1 265 ? 3.624 14.430 11.503 1.00 92.44 265 VAL A CA 1
ATOM 2114 C C . VAL A 1 265 ? 4.233 14.050 10.157 1.00 92.44 265 VAL A C 1
ATOM 2116 O O . VAL A 1 265 ? 5.447 13.929 10.005 1.00 92.44 265 VAL A O 1
ATOM 2119 N N . PHE A 1 266 ? 3.372 13.931 9.148 1.00 94.25 266 PHE A N 1
ATOM 2120 C CA . PHE A 1 266 ? 3.760 13.748 7.749 1.00 94.25 266 PHE A CA 1
ATOM 2121 C C . PHE A 1 266 ? 3.936 15.088 7.026 1.00 94.25 266 PHE A C 1
ATOM 2123 O O . PHE A 1 266 ? 3.171 16.036 7.245 1.00 94.25 266 PHE A O 1
ATOM 2130 N N . SER A 1 267 ? 4.907 15.159 6.114 1.00 93.00 267 SER A N 1
ATOM 2131 C CA . SER A 1 267 ? 5.170 16.365 5.333 1.00 93.00 267 SER A CA 1
ATOM 2132 C C . SER A 1 267 ? 4.124 16.573 4.230 1.00 93.00 267 SER A C 1
ATOM 2134 O O . SER A 1 267 ? 3.301 15.713 3.905 1.00 93.00 267 SER A O 1
ATOM 2136 N N . THR A 1 268 ? 4.166 17.743 3.588 1.00 91.94 268 THR A N 1
ATOM 2137 C CA . THR A 1 268 ? 3.338 17.986 2.397 1.00 91.94 268 THR A CA 1
ATOM 2138 C C . THR A 1 268 ? 3.755 17.141 1.192 1.00 91.94 268 THR A C 1
ATOM 2140 O O . THR A 1 268 ? 2.917 16.913 0.323 1.00 91.94 268 THR A O 1
ATOM 2143 N N . CYS A 1 269 ? 5.011 16.684 1.124 1.00 90.25 269 CYS A N 1
ATOM 2144 C CA . CYS A 1 269 ? 5.453 15.757 0.086 1.00 90.25 269 CYS A CA 1
ATOM 2145 C C . CYS A 1 269 ? 4.874 14.367 0.333 1.00 90.25 269 CYS A C 1
ATOM 2147 O O . CYS A 1 269 ? 4.256 13.823 -0.575 1.00 90.25 269 CYS A O 1
ATOM 2149 N N . SER A 1 270 ? 4.932 13.860 1.569 1.00 91.75 270 SER A N 1
ATOM 2150 C CA . SER A 1 270 ? 4.349 12.557 1.922 1.00 91.75 270 SER A CA 1
ATOM 2151 C C . SER A 1 270 ? 2.851 12.501 1.587 1.00 91.75 270 SER A C 1
ATOM 2153 O O . SER A 1 270 ? 2.375 11.538 0.996 1.00 91.75 270 SER A O 1
ATOM 2155 N N . LYS A 1 271 ? 2.105 13.585 1.857 1.00 93.62 271 LYS A N 1
ATOM 2156 C CA . LYS A 1 271 ? 0.680 13.698 1.480 1.00 93.62 271 LYS A CA 1
ATOM 2157 C C . LYS A 1 271 ? 0.445 13.662 -0.034 1.00 93.62 271 LYS A C 1
ATOM 2159 O O . LYS A 1 271 ? -0.558 13.111 -0.482 1.00 93.62 271 LYS A O 1
ATOM 2164 N N . LYS A 1 272 ? 1.336 14.270 -0.826 1.00 91.00 272 LYS A N 1
ATOM 2165 C CA . LYS A 1 272 ? 1.258 14.238 -2.296 1.00 91.00 272 LYS A CA 1
ATOM 2166 C C . LYS A 1 272 ? 1.595 12.854 -2.838 1.00 91.00 272 LYS A C 1
ATOM 2168 O O . LYS A 1 272 ? 0.890 12.389 -3.726 1.00 91.00 272 LYS A O 1
ATOM 2173 N N . ASP A 1 273 ? 2.625 12.216 -2.289 1.00 89.19 273 ASP A N 1
ATOM 2174 C CA . ASP A 1 273 ? 3.033 10.864 -2.662 1.00 89.19 273 ASP A CA 1
ATOM 2175 C C . ASP A 1 273 ? 1.910 9.863 -2.367 1.00 89.19 273 ASP A C 1
ATOM 2177 O O . ASP A 1 273 ? 1.519 9.113 -3.258 1.00 89.19 273 ASP A O 1
ATOM 2181 N N . LEU A 1 274 ? 1.304 9.929 -1.174 1.00 92.75 274 LEU A N 1
ATOM 2182 C CA . LEU A 1 274 ? 0.136 9.120 -0.818 1.00 92.75 274 LEU A CA 1
ATOM 2183 C C . LEU A 1 274 ? -1.017 9.327 -1.805 1.00 92.75 274 LEU A C 1
ATOM 2185 O O . LEU A 1 274 ? -1.559 8.359 -2.327 1.00 92.75 274 LEU A O 1
ATOM 2189 N N . ALA A 1 275 ? -1.385 10.580 -2.094 1.00 90.50 275 ALA A N 1
ATOM 2190 C CA . ALA A 1 275 ? -2.464 10.866 -3.037 1.00 90.50 275 ALA A CA 1
ATOM 2191 C C . ALA A 1 275 ? -2.169 10.296 -4.434 1.00 90.50 275 ALA A C 1
ATOM 2193 O O . ALA A 1 275 ? -3.035 9.661 -5.026 1.00 90.50 275 ALA A O 1
ATOM 2194 N N . ALA A 1 276 ? -0.942 10.471 -4.934 1.00 86.50 276 ALA A N 1
ATOM 2195 C CA . ALA A 1 276 ? -0.522 9.938 -6.227 1.00 86.50 276 ALA A CA 1
ATOM 2196 C C . ALA A 1 276 ? -0.486 8.401 -6.249 1.00 86.50 276 ALA A C 1
ATOM 2198 O O . ALA A 1 276 ? -0.746 7.795 -7.285 1.00 86.50 276 ALA A O 1
ATOM 2199 N N . SER A 1 277 ? -0.158 7.769 -5.124 1.00 87.00 277 SER A N 1
ATOM 2200 C CA . SER A 1 277 ? -0.141 6.315 -4.968 1.00 87.00 277 SER A CA 1
ATOM 2201 C C . SER A 1 277 ? -1.558 5.728 -4.974 1.00 87.00 277 SER A C 1
ATOM 2203 O O . SER A 1 277 ? -1.849 4.815 -5.748 1.00 87.00 277 SER A O 1
ATOM 2205 N N . LEU A 1 278 ? -2.480 6.326 -4.210 1.00 88.56 278 LEU A N 1
ATOM 2206 C CA . LEU A 1 278 ? -3.894 5.937 -4.198 1.00 88.56 278 LEU A CA 1
ATOM 2207 C C . LEU A 1 278 ? -4.567 6.165 -5.565 1.00 88.56 278 LEU A C 1
ATOM 2209 O O . LEU A 1 278 ? -5.357 5.335 -6.003 1.00 88.56 278 LEU A O 1
ATOM 2213 N N . GLU A 1 279 ? -4.230 7.252 -6.275 1.00 84.12 279 GLU A N 1
ATOM 2214 C CA . GLU A 1 279 ? -4.710 7.510 -7.648 1.00 84.12 279 GLU A CA 1
ATOM 2215 C C . GLU A 1 279 ? -4.259 6.424 -8.644 1.00 84.12 279 GLU A C 1
ATOM 2217 O O . GLU A 1 279 ? -4.961 6.150 -9.615 1.00 84.12 279 GLU A O 1
ATOM 2222 N N . LYS A 1 280 ? -3.118 5.766 -8.401 1.00 80.50 280 LYS A N 1
ATOM 2223 C CA . LYS A 1 280 ? -2.632 4.646 -9.226 1.00 80.50 280 LYS A CA 1
ATOM 2224 C C . LYS A 1 280 ? -3.295 3.308 -8.891 1.00 80.50 280 LYS A C 1
ATOM 2226 O O . LYS A 1 280 ? -3.055 2.343 -9.609 1.00 80.50 280 LYS A O 1
ATOM 2231 N N . GLY A 1 281 ? -4.107 3.243 -7.836 1.00 81.62 281 GLY A N 1
ATOM 2232 C CA . GLY A 1 281 ? -4.749 2.013 -7.370 1.00 81.62 281 GLY A CA 1
ATOM 2233 C C . GLY A 1 281 ? -3.992 1.283 -6.260 1.00 81.62 281 GLY A C 1
ATOM 2234 O O . GLY A 1 281 ? -4.353 0.163 -5.930 1.00 81.62 281 GLY 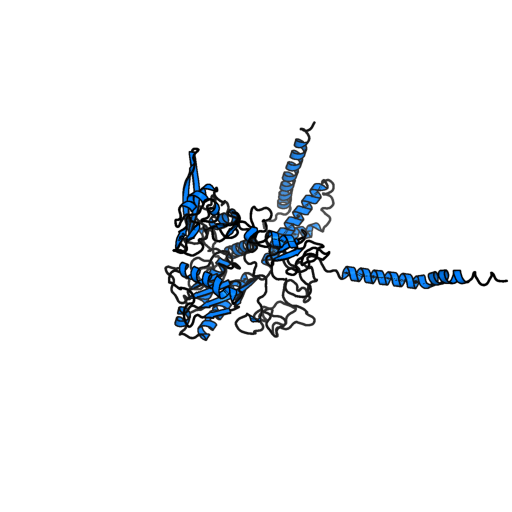A O 1
ATOM 2235 N N . VAL A 1 282 ? -2.962 1.872 -5.642 1.00 87.25 282 VAL A N 1
ATOM 2236 C CA . VAL A 1 282 ? -2.414 1.302 -4.397 1.00 87.25 282 VAL A CA 1
ATOM 2237 C C . VAL A 1 282 ? -3.486 1.400 -3.308 1.00 87.25 282 VAL A C 1
ATOM 2239 O O . VAL A 1 282 ? -4.177 2.414 -3.207 1.00 87.25 282 VAL A O 1
ATOM 2242 N N . GLY A 1 283 ? -3.641 0.361 -2.482 1.00 89.19 283 GLY A N 1
ATOM 2243 C CA . GLY A 1 283 ? -4.618 0.387 -1.390 1.00 89.19 283 GLY A CA 1
ATOM 2244 C C . GLY A 1 283 ? -6.024 -0.121 -1.746 1.00 89.19 283 GLY A C 1
ATOM 2245 O O . GLY A 1 283 ? -6.979 0.256 -1.069 1.00 89.19 283 GLY A O 1
ATOM 2246 N N . MET A 1 284 ? -6.190 -0.956 -2.783 1.00 87.88 284 MET A N 1
ATOM 2247 C CA . MET A 1 284 ? -7.512 -1.492 -3.177 1.00 87.88 284 MET A CA 1
ATOM 2248 C C . MET A 1 284 ? -8.234 -2.257 -2.058 1.00 87.88 284 MET A C 1
ATOM 2250 O O . MET A 1 284 ? -9.458 -2.233 -1.998 1.00 87.88 284 MET A O 1
ATOM 2254 N N . CYS A 1 285 ? -7.490 -2.891 -1.152 1.00 89.81 285 CYS A N 1
ATOM 2255 C CA . CYS A 1 285 ? -8.023 -3.598 0.012 1.00 89.81 285 CYS A CA 1
ATOM 2256 C C . CYS A 1 285 ? -8.517 -2.671 1.136 1.00 89.81 285 CYS A C 1
ATOM 2258 O O . CYS A 1 285 ? -9.257 -3.104 1.997 1.00 89.81 285 CYS A O 1
ATOM 2260 N N . LEU A 1 286 ? -8.199 -1.374 1.119 1.00 92.50 286 LEU A N 1
ATOM 2261 C CA . LEU A 1 286 ? -8.374 -0.511 2.297 1.00 92.50 286 LEU A CA 1
ATOM 2262 C C . LEU A 1 286 ? -9.761 0.140 2.420 1.00 92.50 286 LEU A C 1
ATOM 2264 O O . LEU A 1 286 ? -9.926 1.146 3.117 1.00 92.50 286 LEU A O 1
ATOM 2268 N N . TYR A 1 287 ? -10.743 -0.340 1.658 1.00 86.50 287 TYR A N 1
ATOM 2269 C CA . TYR A 1 287 ? -12.079 0.263 1.579 1.00 86.50 287 TYR A CA 1
ATOM 2270 C C . TYR A 1 287 ? -13.127 -0.487 2.407 1.00 86.50 287 TYR A C 1
ATOM 2272 O O . TYR A 1 287 ? -14.212 0.059 2.620 1.00 86.50 287 TYR A O 1
ATOM 2280 N N . ASN A 1 288 ? -12.831 -1.702 2.881 1.00 82.31 288 ASN A N 1
ATOM 2281 C CA . ASN A 1 288 ? -13.660 -2.365 3.883 1.00 82.31 288 ASN A CA 1
ATOM 2282 C C . ASN A 1 288 ? -13.327 -1.844 5.277 1.00 82.31 288 ASN A C 1
ATOM 2284 O O . ASN A 1 288 ? -12.170 -1.664 5.635 1.00 82.31 288 ASN A O 1
ATOM 2288 N N . MET A 1 289 ? -14.373 -1.624 6.066 1.00 80.00 289 MET A N 1
ATOM 2289 C CA . MET A 1 289 ? -14.216 -1.485 7.504 1.00 80.00 289 MET A CA 1
ATOM 2290 C C . MET A 1 289 ? -13.881 -2.875 8.077 1.00 80.00 289 MET A C 1
ATOM 2292 O O . MET A 1 289 ? -14.540 -3.836 7.668 1.00 80.00 289 MET A O 1
ATOM 2296 N N . PRO A 1 290 ? -12.886 -2.997 8.973 1.00 78.00 290 PRO A N 1
ATOM 2297 C CA . PRO A 1 290 ? -12.498 -4.275 9.553 1.00 78.00 290 PRO A CA 1
ATOM 2298 C C . PRO A 1 290 ? -13.659 -4.950 10.273 1.00 78.00 290 PRO A C 1
ATOM 2300 O O . PRO A 1 290 ? -14.484 -4.285 10.904 1.00 78.00 290 PRO A O 1
ATOM 2303 N N . GLU A 1 291 ? -13.707 -6.277 10.206 1.00 67.44 291 GLU A N 1
ATOM 2304 C CA . GLU A 1 291 ? -14.677 -7.041 10.983 1.00 67.44 291 GLU A CA 1
ATOM 2305 C C . GLU A 1 291 ? -14.327 -6.991 12.477 1.00 67.44 291 GLU A C 1
ATOM 2307 O O . GLU A 1 291 ? -13.224 -7.331 12.902 1.00 67.44 291 GLU A O 1
ATOM 2312 N N . VAL A 1 292 ? -15.318 -6.624 13.284 1.00 60.56 292 VAL A N 1
ATOM 2313 C CA . VAL A 1 292 ? -15.241 -6.448 14.742 1.00 60.56 292 VAL A CA 1
ATOM 2314 C C . VAL A 1 292 ? -14.559 -7.595 15.476 1.00 60.56 292 VAL A C 1
ATOM 2316 O O . VAL A 1 292 ? -13.740 -7.375 16.360 1.00 60.56 292 VAL A O 1
ATOM 2319 N N . LYS A 1 293 ? -14.878 -8.840 15.102 1.00 61.03 293 LYS A N 1
ATOM 2320 C CA . LYS A 1 293 ? -14.369 -10.050 15.772 1.00 61.03 293 LYS A CA 1
ATOM 2321 C C . LYS A 1 293 ? -12.855 -10.213 15.660 1.00 61.03 293 LYS A C 1
ATOM 2323 O O . LYS A 1 293 ? -12.287 -11.086 16.311 1.00 61.03 293 LYS A O 1
ATOM 2328 N N . VAL A 1 294 ? -12.228 -9.430 14.791 1.00 62.88 294 VAL A N 1
ATOM 2329 C CA . VAL A 1 294 ? -10.813 -9.531 14.463 1.00 62.88 294 VAL A CA 1
ATOM 2330 C C . VAL A 1 294 ? -10.005 -8.433 15.170 1.00 62.88 294 VAL A C 1
ATOM 2332 O O . VAL A 1 294 ? -8.788 -8.548 15.238 1.00 62.88 294 VAL A O 1
ATOM 2335 N N . LEU A 1 295 ? -10.638 -7.405 15.756 1.00 68.94 295 LEU A N 1
ATOM 2336 C CA . LEU A 1 295 ? -9.929 -6.323 16.449 1.00 68.94 295 LEU A CA 1
ATOM 2337 C C . LEU A 1 295 ? -9.320 -6.786 17.783 1.00 68.94 295 LEU A C 1
ATOM 2339 O O . LEU A 1 295 ? -9.964 -7.435 18.609 1.00 68.94 295 LEU A O 1
ATOM 2343 N N . TYR A 1 296 ? -8.054 -6.430 18.004 1.00 69.56 296 TYR A N 1
ATOM 2344 C CA . TYR A 1 296 ? -7.341 -6.705 19.249 1.00 69.56 296 TYR A CA 1
ATOM 2345 C C . TYR A 1 296 ? -7.616 -5.613 20.295 1.00 69.56 296 TYR A C 1
ATOM 2347 O O . TYR A 1 296 ? -7.406 -4.434 20.021 1.00 69.56 296 TYR A O 1
ATOM 2355 N N . GLY A 1 297 ? -8.004 -6.004 21.516 1.00 67.38 297 GLY A N 1
ATOM 2356 C CA . GLY A 1 297 ? -8.237 -5.080 22.641 1.00 67.38 297 GLY A CA 1
ATOM 2357 C C . GLY A 1 297 ? -9.621 -5.182 23.289 1.00 67.38 297 GLY A C 1
ATOM 2358 O O . GLY A 1 297 ? -9.795 -4.685 24.398 1.00 67.38 297 GLY A O 1
ATOM 2359 N N . GLY A 1 298 ? -10.558 -5.895 22.654 1.00 69.50 298 GLY A N 1
ATOM 2360 C CA . GLY A 1 298 ? -11.931 -6.052 23.139 1.00 69.50 298 GLY A CA 1
ATOM 2361 C C . GLY A 1 298 ? -12.795 -4.806 22.923 1.00 69.50 298 GLY A C 1
ATOM 2362 O O . GLY A 1 298 ? -12.299 -3.771 22.491 1.00 69.50 298 GLY A O 1
ATOM 2363 N N . GLN A 1 299 ? -14.083 -4.933 23.256 1.00 76.19 299 GLN A N 1
ATOM 2364 C CA . GLN A 1 299 ? -15.104 -3.906 23.029 1.00 76.19 299 GLN A CA 1
ATOM 2365 C C . GLN A 1 299 ? -14.816 -2.635 23.839 1.00 76.19 299 GLN A C 1
ATOM 2367 O O . GLN A 1 299 ? -14.724 -2.688 25.072 1.00 76.19 299 GLN A O 1
ATOM 2372 N N . LYS A 1 300 ? -14.702 -1.490 23.163 1.00 84.50 300 LYS A N 1
ATOM 2373 C CA . LYS A 1 300 ? -14.506 -0.182 23.782 1.00 84.50 300 LYS A CA 1
ATOM 2374 C C . LYS A 1 300 ? -15.192 0.933 22.985 1.00 84.50 300 LYS A C 1
ATOM 2376 O O . LYS A 1 300 ? -14.592 1.513 22.083 1.00 84.50 300 LYS A O 1
ATOM 2381 N N . CYS A 1 301 ? -16.339 1.365 23.496 1.00 87.56 301 CYS A N 1
ATOM 2382 C CA . CYS A 1 301 ? -17.038 2.543 23.000 1.00 87.56 301 CYS A CA 1
ATOM 2383 C C . CYS A 1 301 ? -16.157 3.802 23.003 1.00 87.56 301 CYS A C 1
ATOM 2385 O O . CYS A 1 301 ? -15.519 4.131 24.010 1.00 87.56 301 CYS A O 1
ATOM 2387 N N . GLY A 1 302 ? -16.144 4.505 21.870 1.00 86.50 302 GLY A N 1
ATOM 2388 C CA . GLY A 1 302 ? -15.386 5.733 21.630 1.00 86.50 302 GLY A CA 1
ATOM 2389 C C . GLY A 1 302 ? -14.060 5.508 20.894 1.00 86.50 302 GLY A C 1
ATOM 2390 O O . GLY A 1 302 ? -13.293 6.453 20.688 1.00 86.50 302 GLY A O 1
ATOM 2391 N N . ASN A 1 303 ? -13.756 4.277 20.473 1.00 81.06 303 ASN A N 1
ATOM 2392 C CA . ASN A 1 303 ? -12.550 3.958 19.706 1.00 81.06 303 ASN A CA 1
ATOM 2393 C C . ASN A 1 303 ? -12.738 4.170 18.183 1.00 81.06 303 ASN A C 1
ATOM 2395 O O . ASN A 1 303 ? -11.763 4.148 17.416 1.00 81.06 303 ASN A O 1
ATOM 2399 N N . GLY A 1 304 ? -13.966 4.444 17.740 1.00 81.44 304 GLY A N 1
ATOM 2400 C CA . GLY A 1 304 ? -14.344 4.715 16.355 1.00 81.44 304 GLY A CA 1
ATOM 2401 C C . GLY A 1 304 ? -14.477 3.467 15.478 1.00 81.44 304 GLY A C 1
ATOM 2402 O O . GLY A 1 304 ? -14.375 3.600 14.252 1.00 81.44 304 GLY A O 1
ATOM 2403 N N . TYR A 1 305 ? -14.644 2.288 16.076 1.00 82.06 305 TYR A N 1
ATOM 2404 C CA . TYR A 1 305 ? -15.005 1.031 15.426 1.00 82.06 305 TYR A CA 1
ATOM 2405 C C . TYR A 1 305 ? -16.323 0.555 16.030 1.00 82.06 305 TYR A C 1
ATOM 2407 O O . TYR A 1 305 ? -16.473 0.567 17.236 1.00 82.06 305 TYR A O 1
ATOM 2415 N N . VAL A 1 306 ? -17.293 0.166 15.201 1.00 82.38 306 VAL A N 1
ATOM 2416 C CA . VAL A 1 306 ? -18.587 -0.306 15.719 1.00 82.38 306 VAL A CA 1
ATOM 2417 C C . VAL A 1 306 ? -18.422 -1.748 16.156 1.00 82.38 306 VAL A C 1
ATOM 2419 O O . VAL A 1 306 ? -18.337 -2.599 15.277 1.00 82.38 306 VAL A O 1
ATOM 2422 N N . GLU A 1 307 ? -18.362 -2.021 17.457 1.00 83.19 307 GLU A N 1
ATOM 2423 C CA . GLU A 1 307 ? -18.106 -3.363 17.989 1.00 83.19 307 GLU A CA 1
ATOM 2424 C C . GLU A 1 307 ? -19.386 -4.129 18.394 1.00 83.19 307 GLU A C 1
ATOM 2426 O O . GLU A 1 307 ? -20.507 -3.651 18.242 1.00 83.19 307 GLU A O 1
ATOM 2431 N N . GLU A 1 308 ? -19.262 -5.385 18.844 1.00 80.06 308 GLU A N 1
ATOM 2432 C CA . GLU A 1 308 ? -20.428 -6.199 19.207 1.00 80.06 308 GLU A CA 1
ATOM 2433 C C . GLU A 1 308 ? -21.109 -5.590 20.438 1.00 80.06 308 GLU A C 1
ATOM 2435 O O . GLU A 1 308 ? -20.467 -5.375 21.459 1.00 80.06 308 GLU A O 1
ATOM 2440 N N . GLY A 1 309 ? -22.411 -5.313 20.333 1.00 83.25 309 GLY A N 1
ATOM 2441 C CA . GLY A 1 309 ? -23.169 -4.583 21.355 1.00 83.25 309 GLY A CA 1
ATOM 2442 C C . GLY A 1 309 ? -23.286 -3.077 21.096 1.00 83.25 309 GLY A C 1
ATOM 2443 O O . GLY A 1 309 ? -24.098 -2.426 21.750 1.00 83.25 309 GLY A O 1
ATOM 2444 N N . GLU A 1 310 ? -22.558 -2.537 20.119 1.00 89.38 310 GLU A N 1
ATOM 2445 C CA . GLU A 1 310 ? -22.643 -1.140 19.694 1.00 89.38 310 GLU A CA 1
ATOM 2446 C C . GLU A 1 310 ? -23.441 -1.006 18.392 1.00 89.38 310 GLU A C 1
ATOM 2448 O O . GLU A 1 310 ? -23.372 -1.846 17.495 1.00 89.38 310 GLU A O 1
ATOM 2453 N N . GLU A 1 311 ? -24.197 0.082 18.259 1.00 90.56 311 GLU A N 1
ATOM 2454 C CA . GLU A 1 311 ? -24.922 0.408 17.021 1.00 90.56 311 GLU A CA 1
ATOM 2455 C C . GLU A 1 311 ? -24.170 1.453 16.183 1.00 90.56 311 GLU A C 1
ATOM 2457 O O . GLU A 1 311 ? -24.388 1.591 14.974 1.00 90.56 311 GLU A O 1
ATOM 2462 N N . CYS A 1 312 ? -23.287 2.224 16.823 1.00 90.31 312 CYS A N 1
ATOM 2463 C CA . CYS A 1 312 ? -22.440 3.222 16.190 1.00 90.31 312 CYS A CA 1
ATOM 2464 C C . CYS A 1 312 ? -21.269 3.610 17.102 1.00 90.31 312 CYS A C 1
ATOM 2466 O O . CYS A 1 312 ? -21.432 3.664 18.311 1.00 90.31 312 CYS A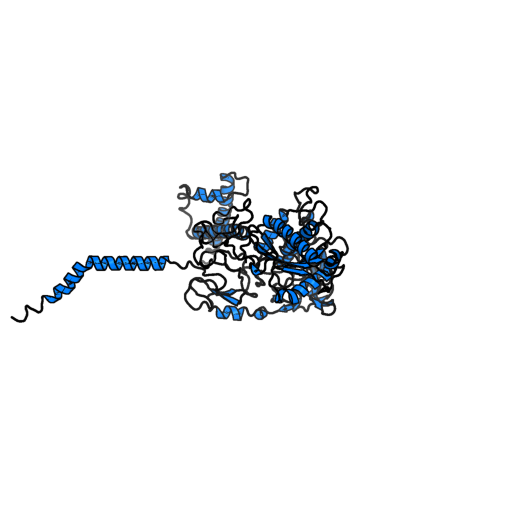 O 1
ATOM 2468 N N . ASP A 1 313 ? -20.134 4.003 16.521 1.00 89.75 313 ASP A N 1
ATOM 2469 C CA . ASP A 1 313 ? -19.024 4.612 17.255 1.00 89.75 313 ASP A CA 1
ATOM 2470 C C . ASP A 1 313 ? -18.398 5.727 16.403 1.00 89.75 313 ASP A C 1
ATOM 2472 O O . ASP A 1 313 ? -17.920 5.495 15.290 1.00 89.75 313 ASP A O 1
ATOM 2476 N N . CYS A 1 314 ? -18.467 6.957 16.908 1.00 87.88 314 CYS A N 1
ATOM 2477 C CA . CYS A 1 314 ? -17.967 8.165 16.254 1.00 87.88 314 CYS A CA 1
ATOM 2478 C C . CYS A 1 314 ? -16.697 8.731 16.911 1.00 87.88 314 CYS A C 1
ATOM 2480 O O . CYS A 1 314 ? -16.322 9.867 16.607 1.00 87.88 314 CYS A O 1
ATOM 2482 N N . GLY A 1 315 ? -16.041 7.953 17.772 1.00 86.69 315 GLY A N 1
ATOM 2483 C CA . GLY A 1 315 ? -14.926 8.380 18.605 1.00 86.69 315 GLY A CA 1
ATOM 2484 C C . GLY A 1 315 ? -15.371 8.891 19.977 1.00 86.69 315 GLY A C 1
ATOM 2485 O O . GLY A 1 315 ? -16.550 8.846 20.333 1.00 86.69 315 GLY A O 1
ATOM 2486 N N . GLU A 1 316 ? -14.405 9.409 20.732 1.00 87.75 316 GLU A N 1
ATOM 2487 C CA . GLU A 1 316 ? -14.630 10.002 22.052 1.00 87.75 316 GLU A CA 1
ATOM 2488 C C . GLU A 1 316 ? -15.647 11.169 21.980 1.00 87.75 316 GLU A C 1
ATOM 2490 O O . GLU A 1 316 ? -15.754 11.843 20.942 1.00 87.75 316 GLU A O 1
ATOM 2495 N N . PRO A 1 317 ? -16.394 11.456 23.065 1.00 89.38 317 PRO A N 1
ATOM 2496 C CA . PRO A 1 317 ? -17.444 12.479 23.073 1.00 89.38 317 PRO A CA 1
ATOM 2497 C C . PRO A 1 317 ? -16.999 13.867 22.598 1.00 89.38 317 PRO A C 1
ATOM 2499 O O . PRO A 1 317 ? -17.790 14.587 21.986 1.00 89.38 317 PRO A O 1
ATOM 2502 N N . GLU A 1 318 ? -15.745 14.242 22.847 1.00 87.12 318 GLU A N 1
ATOM 2503 C CA . GLU A 1 318 ? -15.168 15.527 22.445 1.00 87.12 318 GLU A CA 1
ATOM 2504 C C . GLU A 1 318 ? -14.868 15.607 20.938 1.00 87.12 318 GLU A C 1
ATOM 2506 O O . GLU A 1 318 ? -14.836 16.703 20.374 1.00 87.12 318 GLU A O 1
ATOM 2511 N N . GLU A 1 319 ? -14.651 14.465 20.279 1.00 84.44 319 GLU A N 1
ATOM 2512 C CA . GLU A 1 319 ? -14.309 14.367 18.853 1.00 84.44 319 GLU A CA 1
ATOM 2513 C C . GLU A 1 319 ? -15.533 14.046 17.977 1.00 84.44 319 GLU A C 1
ATOM 2515 O O . GLU A 1 319 ? -15.553 14.360 16.780 1.00 84.44 319 GLU A O 1
ATOM 2520 N N . CYS A 1 320 ? -16.575 13.446 18.556 1.00 88.81 320 CYS A N 1
ATOM 2521 C CA . CYS A 1 320 ? -17.745 12.998 17.815 1.00 88.81 320 CYS A CA 1
ATOM 2522 C C . CYS A 1 320 ? -18.606 14.163 17.296 1.00 88.81 320 CYS A C 1
ATOM 2524 O O . CYS A 1 320 ? -19.385 14.786 18.018 1.00 88.81 320 CYS A O 1
ATOM 2526 N N . MET A 1 321 ? -18.555 14.389 15.982 1.00 88.56 321 MET A N 1
ATOM 2527 C CA . MET A 1 321 ? -19.426 15.347 15.281 1.00 88.56 321 MET A CA 1
ATOM 2528 C C . MET A 1 321 ? -20.661 14.694 14.635 1.00 88.56 321 MET A C 1
ATOM 2530 O O . MET A 1 321 ? -21.396 15.356 13.900 1.00 88.56 321 MET A O 1
ATOM 2534 N N . ASN A 1 322 ? -20.884 13.395 14.852 1.00 89.62 322 ASN A N 1
ATOM 2535 C CA . ASN A 1 322 ? -21.944 12.646 14.184 1.00 89.62 322 ASN A CA 1
ATOM 2536 C C . ASN A 1 322 ? -23.307 12.863 14.876 1.00 89.62 322 ASN A C 1
ATOM 2538 O O . ASN A 1 322 ? -23.491 12.415 16.011 1.00 89.62 322 ASN A O 1
ATOM 2542 N N . PRO A 1 323 ? -24.301 13.492 14.218 1.00 93.19 323 PRO A N 1
ATOM 2543 C CA . PRO A 1 323 ? -25.600 13.751 14.838 1.00 93.19 323 PRO A CA 1
ATOM 2544 C C . PRO A 1 323 ? -26.427 12.476 15.058 1.00 93.19 323 PRO A C 1
ATOM 2546 O O . PRO A 1 323 ? -27.342 12.484 15.878 1.00 93.19 323 PRO A O 1
ATOM 2549 N N . CYS A 1 324 ? -26.101 11.388 14.359 1.00 95.62 324 CYS A N 1
ATOM 2550 C CA . CYS A 1 324 ? -26.822 10.121 14.402 1.00 95.62 324 CYS A CA 1
ATOM 2551 C C . CYS A 1 324 ? -26.350 9.203 15.534 1.00 95.62 324 CYS A C 1
ATOM 2553 O O . CYS A 1 324 ? -27.040 8.238 15.845 1.00 95.62 324 CYS A O 1
ATOM 2555 N N . CYS A 1 325 ? -25.187 9.480 16.136 1.00 95.44 325 CYS A N 1
ATOM 2556 C CA . CYS A 1 325 ? -24.576 8.610 17.135 1.00 95.44 325 CYS A CA 1
ATOM 2557 C C . CYS A 1 325 ? -24.506 9.270 18.514 1.00 95.44 325 CYS A C 1
ATOM 2559 O O . CYS A 1 325 ? -24.202 10.462 18.646 1.00 95.44 325 CYS A O 1
ATOM 2561 N N . ASN A 1 326 ? -24.799 8.501 19.558 1.00 94.88 326 ASN A N 1
ATOM 2562 C CA . ASN A 1 326 ? -24.534 8.880 20.935 1.00 94.88 326 ASN A CA 1
ATOM 2563 C C . ASN A 1 326 ? -23.153 8.365 21.356 1.00 94.88 326 ASN A C 1
ATOM 2565 O O . ASN A 1 326 ? -23.015 7.199 21.702 1.00 94.88 326 ASN A O 1
ATOM 2569 N N . ALA A 1 327 ? -22.154 9.250 21.352 1.00 92.75 327 ALA A N 1
ATOM 2570 C CA . ALA A 1 327 ? -20.761 8.912 21.653 1.00 92.75 327 ALA A CA 1
ATOM 2571 C C . ALA A 1 327 ? -20.534 8.331 23.059 1.00 92.75 327 ALA A C 1
ATOM 2573 O O . ALA A 1 327 ? -19.568 7.618 23.273 1.00 92.75 327 ALA A O 1
ATOM 2574 N N . THR A 1 328 ? -21.406 8.626 24.029 1.00 92.56 328 THR A N 1
ATOM 2575 C CA . THR A 1 328 ? -21.246 8.120 25.404 1.00 92.56 328 THR A CA 1
ATOM 2576 C C . THR A 1 328 ? -21.727 6.679 25.553 1.00 92.56 328 THR A C 1
ATOM 2578 O O . THR A 1 328 ? -21.283 5.972 26.451 1.00 92.56 328 THR A O 1
ATOM 2581 N N . THR A 1 329 ? -22.670 6.252 24.713 1.00 93.06 329 THR A N 1
ATOM 2582 C CA . THR A 1 329 ? -23.323 4.940 24.831 1.00 93.06 329 THR A CA 1
ATOM 2583 C C . THR A 1 329 ? -23.148 4.063 23.596 1.00 93.06 329 THR A C 1
ATOM 2585 O O . THR A 1 329 ? -23.627 2.938 23.608 1.00 93.06 329 THR A O 1
ATOM 2588 N N . CYS A 1 330 ? -22.522 4.573 22.533 1.00 93.81 330 CYS A N 1
ATOM 2589 C CA . CYS A 1 330 ? -22.349 3.904 21.242 1.00 93.81 330 CYS A CA 1
ATOM 2590 C C . CYS A 1 330 ? -23.653 3.331 20.656 1.00 93.81 330 CYS A C 1
ATOM 2592 O O . CYS A 1 330 ? -23.704 2.249 20.072 1.00 93.81 330 CYS A O 1
ATOM 2594 N N . THR A 1 331 ? -24.738 4.097 20.812 1.00 95.00 331 THR A N 1
ATOM 2595 C CA . THR A 1 331 ? -26.087 3.768 20.316 1.00 95.00 331 THR A CA 1
ATOM 2596 C C . THR A 1 331 ? -26.592 4.836 19.357 1.00 95.00 331 THR A C 1
ATOM 2598 O O . THR A 1 331 ? -26.190 6.008 19.425 1.00 95.00 331 THR A O 1
ATOM 2601 N N . LEU A 1 332 ? -27.484 4.445 18.452 1.00 96.12 332 LEU A N 1
ATOM 2602 C CA . LEU A 1 332 ? -28.099 5.352 17.495 1.00 96.12 332 LEU A CA 1
ATOM 2603 C C . LEU A 1 332 ? -29.049 6.327 18.205 1.00 96.12 332 LEU A C 1
ATOM 2605 O O . LEU A 1 332 ? -29.761 5.996 19.152 1.00 96.12 332 LEU A O 1
ATOM 2609 N N . LYS A 1 333 ? -29.058 7.579 17.746 1.00 94.75 333 LYS A N 1
ATOM 2610 C CA . LYS A 1 333 ? -29.931 8.629 18.282 1.00 94.75 333 LYS A CA 1
ATOM 2611 C C . LYS A 1 333 ? -31.293 8.612 17.588 1.00 94.75 333 LYS A C 1
ATOM 2613 O O . LYS A 1 333 ? -31.381 8.797 16.377 1.00 94.75 333 LYS A O 1
ATOM 2618 N N . GLY A 1 334 ? -32.366 8.519 18.374 1.00 92.12 334 GLY A N 1
ATOM 2619 C CA . GLY A 1 334 ? -33.740 8.687 17.889 1.00 92.12 334 GLY A CA 1
ATOM 2620 C C . GLY A 1 334 ? -34.136 7.629 16.855 1.00 92.12 334 GLY A C 1
ATOM 2621 O O . GLY A 1 334 ? -34.035 6.441 17.124 1.00 92.12 334 GLY A O 1
ATOM 2622 N N . GLU A 1 335 ? -34.592 8.068 15.678 1.00 92.06 335 GLU A N 1
ATOM 2623 C CA . GLU A 1 335 ? -34.995 7.191 14.560 1.00 92.06 335 GLU A CA 1
ATOM 2624 C C . GLU A 1 335 ? -33.857 6.926 13.555 1.00 92.06 335 GLU A C 1
ATOM 2626 O O . GLU A 1 335 ? -34.103 6.570 12.398 1.00 92.06 335 GLU A O 1
ATOM 2631 N N . ALA A 1 336 ? -32.603 7.162 13.950 1.00 95.94 336 ALA A N 1
ATOM 2632 C CA . ALA A 1 336 ? -31.458 6.876 13.100 1.00 95.94 336 ALA A CA 1
ATOM 2633 C C . ALA A 1 336 ? -31.387 5.374 12.776 1.00 95.94 336 ALA A C 1
ATOM 2635 O O . ALA A 1 336 ? -31.484 4.528 13.657 1.00 95.94 336 ALA A O 1
ATOM 2636 N N . VAL A 1 337 ? -31.193 5.054 11.497 1.00 95.25 337 VAL A N 1
ATOM 2637 C CA . VAL A 1 337 ? -30.982 3.681 10.997 1.00 95.25 337 VAL A CA 1
ATOM 2638 C C . VAL A 1 337 ? -29.494 3.409 10.783 1.00 95.25 337 VAL A C 1
ATOM 2640 O O . VAL A 1 337 ? -29.044 2.268 10.778 1.00 95.25 337 VAL A O 1
ATOM 2643 N N . CYS A 1 338 ? -28.716 4.466 10.578 1.00 93.31 338 CYS A N 1
ATOM 2644 C CA . CYS A 1 338 ? -27.276 4.395 10.427 1.00 93.31 338 CYS A CA 1
ATOM 2645 C C . CYS A 1 338 ? -26.623 5.665 10.966 1.00 93.31 338 CYS A C 1
ATOM 2647 O O . CYS A 1 338 ? -27.257 6.717 11.054 1.00 93.31 338 CYS A O 1
ATOM 2649 N N . ALA A 1 339 ? -25.334 5.567 11.279 1.00 91.19 339 ALA A N 1
ATOM 2650 C CA . ALA A 1 339 ? -24.507 6.716 11.635 1.00 91.19 339 ALA A CA 1
ATOM 2651 C C . ALA A 1 339 ? -23.283 6.862 10.726 1.00 91.19 339 ALA A C 1
ATOM 2653 O O . ALA A 1 339 ? -22.907 7.977 10.377 1.00 91.19 339 ALA A O 1
ATOM 2654 N N . HIS A 1 340 ? -22.665 5.753 10.321 1.00 85.81 340 HIS A N 1
ATOM 2655 C CA . HIS A 1 340 ? -21.395 5.746 9.594 1.00 85.81 340 HIS A CA 1
ATOM 2656 C C . HIS A 1 340 ? -21.543 5.140 8.201 1.00 85.81 340 HIS A C 1
ATOM 2658 O O . HIS A 1 340 ? -22.547 4.513 7.892 1.00 85.81 340 HIS A O 1
ATOM 2664 N N . GLY A 1 341 ? -20.516 5.303 7.367 1.00 86.44 341 GLY A N 1
ATOM 2665 C CA . GLY A 1 341 ? -20.445 4.684 6.045 1.00 86.44 341 GLY A CA 1
ATOM 2666 C C . GLY A 1 341 ? -20.960 5.564 4.902 1.00 86.44 341 GLY A C 1
ATOM 2667 O O . GLY A 1 341 ? -21.781 6.462 5.062 1.00 86.44 341 GLY A O 1
ATOM 2668 N N . GLN A 1 342 ? -20.431 5.313 3.703 1.00 89.50 342 GLN A N 1
ATOM 2669 C CA . GLN A 1 342 ? -20.682 6.125 2.500 1.00 89.50 342 GLN A CA 1
ATOM 2670 C C . GLN A 1 342 ? -22.126 6.012 1.979 1.00 89.50 342 GLN A C 1
ATOM 2672 O O . GLN A 1 342 ? -22.574 6.862 1.200 1.00 89.50 342 GLN A O 1
ATOM 2677 N N . CYS A 1 343 ? -22.841 4.972 2.413 1.00 93.19 343 CYS A N 1
ATOM 2678 C CA . CYS A 1 343 ? -24.242 4.711 2.110 1.00 93.19 343 CYS A CA 1
ATOM 2679 C C . CYS A 1 343 ? -25.188 5.149 3.235 1.00 93.19 343 CYS A C 1
ATOM 2681 O O . CYS A 1 343 ? -26.362 4.794 3.195 1.00 93.19 343 CYS A O 1
ATOM 2683 N N . CYS A 1 344 ? -24.709 5.945 4.194 1.00 93.25 344 CYS A N 1
ATOM 2684 C CA . CYS A 1 344 ? -25.534 6.637 5.175 1.00 93.25 344 CYS A CA 1
ATOM 2685 C C . CYS A 1 344 ? -25.634 8.131 4.827 1.00 93.25 344 CYS A C 1
ATOM 2687 O O . CYS A 1 344 ? -24.627 8.783 4.544 1.00 93.25 344 CYS A O 1
ATOM 2689 N N . GLU A 1 345 ? -26.845 8.675 4.813 1.00 93.62 345 GLU A N 1
ATOM 2690 C CA . GLU A 1 345 ? -27.126 10.097 4.603 1.00 93.62 345 GLU A CA 1
ATOM 2691 C C . GLU A 1 345 ? -28.293 10.505 5.496 1.00 93.62 345 GLU A C 1
ATOM 2693 O O . GLU A 1 345 ? -29.305 9.809 5.542 1.00 93.62 345 GLU A O 1
ATOM 2698 N N . ASP A 1 346 ? -28.131 11.597 6.247 1.00 93.38 346 ASP A N 1
ATOM 2699 C CA . ASP A 1 346 ? -29.138 12.094 7.193 1.00 93.38 346 ASP A CA 1
ATOM 2700 C C . ASP A 1 346 ? -29.692 10.993 8.122 1.00 93.38 346 ASP A C 1
ATOM 2702 O O . ASP A 1 346 ? -30.899 10.852 8.326 1.00 93.38 346 ASP A O 1
ATOM 2706 N N . CYS A 1 347 ? -28.780 10.178 8.662 1.00 95.50 347 CYS A N 1
ATOM 2707 C CA . CYS A 1 347 ? -29.062 9.035 9.535 1.00 95.50 347 CYS A CA 1
ATOM 2708 C C . CYS A 1 347 ? -29.917 7.917 8.904 1.00 95.50 347 CYS A C 1
ATOM 2710 O O . CYS A 1 347 ? -30.467 7.074 9.620 1.00 95.50 347 CYS A O 1
ATOM 2712 N N . LYS A 1 348 ? -30.041 7.889 7.570 1.00 95.75 348 LYS A N 1
ATOM 2713 C CA . LYS A 1 348 ? -30.808 6.900 6.799 1.00 95.75 348 LYS A CA 1
ATOM 2714 C C . LYS A 1 348 ? -29.958 6.243 5.718 1.00 95.75 348 LYS A C 1
ATOM 2716 O O . LYS A 1 348 ? -28.989 6.809 5.215 1.00 95.75 348 LYS A O 1
ATOM 2721 N N . LEU A 1 349 ? -30.345 5.027 5.339 1.00 95.25 349 LEU A N 1
ATOM 2722 C CA . LEU A 1 349 ? -29.689 4.306 4.253 1.00 95.25 349 LEU A CA 1
ATOM 2723 C C . LEU A 1 349 ? -29.982 4.977 2.908 1.00 95.25 349 LEU A C 1
ATOM 2725 O O . LEU A 1 349 ? -31.136 5.248 2.567 1.00 95.25 349 LEU A O 1
ATOM 2729 N N . LYS A 1 350 ? -28.931 5.189 2.115 1.00 94.12 350 LYS A N 1
ATOM 2730 C CA . LYS A 1 350 ? -29.051 5.610 0.720 1.00 94.12 350 LYS A CA 1
ATOM 2731 C C . LYS A 1 350 ? -29.732 4.521 -0.100 1.00 94.12 350 LYS A C 1
ATOM 2733 O O . LYS A 1 350 ? -29.551 3.328 0.137 1.00 94.12 350 LYS A O 1
ATOM 2738 N N . LEU A 1 351 ? -30.483 4.940 -1.114 1.00 93.62 351 LEU A N 1
ATOM 2739 C CA . LEU A 1 351 ? -31.207 4.024 -1.991 1.00 93.62 351 LEU A CA 1
ATOM 2740 C C . LEU A 1 351 ? -30.258 3.085 -2.743 1.00 93.62 351 LEU A C 1
ATOM 2742 O O . LEU A 1 351 ? -29.158 3.478 -3.149 1.00 93.62 351 LEU A O 1
ATOM 2746 N N . ALA A 1 352 ? -30.733 1.863 -2.991 1.00 94.38 352 ALA A N 1
ATOM 2747 C CA . ALA A 1 352 ? -30.039 0.901 -3.831 1.00 94.38 352 ALA A CA 1
ATOM 2748 C C . ALA A 1 352 ? -29.753 1.511 -5.210 1.00 94.38 352 ALA A C 1
ATOM 2750 O O . ALA A 1 352 ? -30.664 2.049 -5.840 1.00 94.38 352 ALA A O 1
ATOM 2751 N N . GLY A 1 353 ? -28.508 1.433 -5.668 1.00 92.12 353 GLY A N 1
ATOM 2752 C CA . GLY A 1 353 ? -28.062 2.041 -6.922 1.00 92.12 353 GLY A CA 1
ATOM 2753 C C . GLY A 1 353 ? -27.481 3.442 -6.803 1.00 92.12 353 GLY A C 1
ATOM 2754 O O . GLY A 1 353 ? -27.141 4.050 -7.815 1.00 92.12 353 GLY A O 1
ATOM 2755 N N . THR A 1 354 ? -27.343 3.962 -5.583 1.00 94.00 354 THR A N 1
ATOM 2756 C CA . THR A 1 354 ? -26.614 5.211 -5.343 1.00 94.00 354 THR A CA 1
ATOM 2757 C C . THR A 1 354 ? -25.114 4.950 -5.397 1.00 94.00 354 THR A C 1
ATOM 2759 O O . THR A 1 354 ? -24.618 4.125 -4.639 1.00 94.00 354 THR A O 1
ATOM 2762 N N . LEU A 1 355 ? -24.382 5.652 -6.263 1.00 92.75 355 LEU A N 1
ATOM 2763 C CA . LEU A 1 355 ? -22.924 5.541 -6.356 1.00 92.75 355 LEU A CA 1
ATOM 2764 C C . LEU A 1 355 ? -22.278 5.922 -5.014 1.00 92.75 355 LEU A C 1
ATOM 2766 O O . LEU A 1 355 ? -22.478 7.039 -4.531 1.00 92.75 355 LEU A O 1
ATOM 2770 N N . CYS A 1 356 ? -21.524 4.999 -4.416 1.00 91.94 356 CYS A N 1
ATOM 2771 C CA . CYS A 1 356 ? -20.800 5.234 -3.165 1.00 91.94 356 CYS A CA 1
ATOM 2772 C C . CYS A 1 356 ? -19.288 5.277 -3.352 1.00 91.94 356 CYS A C 1
ATOM 2774 O O . CYS A 1 356 ? -18.620 5.974 -2.591 1.00 91.94 356 CYS A O 1
ATOM 2776 N N . ARG A 1 357 ? -18.753 4.628 -4.394 1.00 91.06 357 ARG A N 1
ATOM 2777 C CA . ARG A 1 357 ? -17.345 4.745 -4.769 1.00 91.06 357 ARG A CA 1
ATOM 2778 C C . ARG A 1 357 ? -17.183 4.781 -6.285 1.00 91.06 357 ARG A C 1
ATOM 2780 O O . ARG A 1 357 ? -17.730 3.964 -7.015 1.00 91.06 357 ARG A O 1
ATOM 2787 N N . GLU A 1 358 ? -16.420 5.762 -6.748 1.00 88.12 358 GLU A N 1
ATOM 2788 C CA . GLU A 1 358 ? -16.006 5.884 -8.144 1.00 88.12 358 GLU A CA 1
ATOM 2789 C C . GLU A 1 358 ? -14.783 5.002 -8.435 1.00 88.12 358 GLU A C 1
ATOM 2791 O O . GLU A 1 358 ? -13.951 4.770 -7.553 1.00 88.12 358 GLU A O 1
ATOM 2796 N N . SER A 1 359 ? -14.632 4.581 -9.693 1.00 88.50 359 SER A N 1
ATOM 2797 C CA . SER A 1 359 ? -13.432 3.896 -10.182 1.00 88.50 359 SER A CA 1
ATOM 2798 C C . SER A 1 359 ? -12.215 4.823 -10.093 1.00 88.50 359 SER A C 1
ATOM 2800 O O . SER A 1 359 ? -12.192 5.868 -10.743 1.00 88.50 359 SER A O 1
ATOM 2802 N N . SER A 1 360 ? -11.191 4.459 -9.324 1.00 83.69 360 SER A N 1
ATOM 2803 C CA . SER A 1 360 ? -9.975 5.257 -9.109 1.00 83.69 360 SER A CA 1
ATOM 2804 C C . SER A 1 360 ? -9.075 5.343 -10.343 1.00 83.69 360 SER A C 1
ATOM 2806 O O . SER A 1 360 ? -8.450 6.375 -10.576 1.00 83.69 360 SER A O 1
ATOM 2808 N N . ASN A 1 361 ? -9.033 4.287 -11.152 1.00 84.81 361 ASN A N 1
ATOM 2809 C CA . ASN A 1 361 ? -8.175 4.181 -12.325 1.00 84.81 361 ASN A CA 1
ATOM 2810 C C . ASN A 1 361 ? -8.803 3.243 -13.378 1.00 84.81 361 ASN A C 1
ATOM 2812 O O . ASN A 1 361 ? -9.887 2.704 -13.174 1.00 84.81 361 ASN A O 1
ATOM 2816 N N . SER A 1 362 ? -8.128 3.038 -14.514 1.00 89.12 362 SER A N 1
ATOM 2817 C CA . SER A 1 362 ? -8.653 2.228 -15.631 1.00 89.12 362 SER A CA 1
ATOM 2818 C C . SER A 1 362 ? -8.863 0.736 -15.335 1.00 89.12 362 SER A C 1
ATOM 2820 O O . SER A 1 362 ? -9.537 0.061 -16.106 1.00 89.12 362 SER A O 1
ATOM 2822 N N . CYS A 1 363 ? -8.268 0.226 -14.259 1.00 92.50 363 CYS A N 1
ATOM 2823 C CA . CYS A 1 363 ? -8.381 -1.157 -13.810 1.00 92.50 363 CYS A CA 1
ATOM 2824 C C . CYS A 1 363 ? -9.381 -1.339 -12.668 1.00 92.50 363 CYS A C 1
ATOM 2826 O O . CYS A 1 363 ? -9.544 -2.453 -12.183 1.00 92.50 363 CYS A O 1
ATOM 2828 N N . ASP A 1 364 ? -10.046 -0.272 -12.238 1.00 92.88 364 ASP A N 1
ATOM 2829 C CA . ASP A 1 364 ? -10.943 -0.256 -11.091 1.00 92.88 364 ASP A CA 1
ATOM 2830 C C . ASP A 1 364 ? -12.414 -0.191 -11.531 1.00 92.88 364 ASP A C 1
ATOM 2832 O O . ASP A 1 364 ? -12.728 0.380 -12.579 1.00 92.88 364 ASP A O 1
ATOM 2836 N N . LEU A 1 365 ? -13.323 -0.761 -10.741 1.00 93.25 365 LEU A N 1
ATOM 2837 C CA . LEU A 1 365 ? -14.766 -0.735 -10.997 1.00 93.25 365 LEU A CA 1
ATOM 2838 C C . LEU A 1 365 ? -15.469 0.190 -9.990 1.00 93.25 365 LEU A C 1
ATOM 2840 O O . LEU A 1 365 ? -14.949 0.423 -8.909 1.00 93.25 365 LEU A O 1
ATOM 2844 N N . PRO A 1 366 ? -16.629 0.777 -10.327 1.00 93.50 366 PRO A N 1
ATOM 2845 C CA . PRO A 1 366 ? -17.414 1.555 -9.370 1.00 93.50 366 PRO A CA 1
ATOM 2846 C C . PRO A 1 366 ? -18.291 0.665 -8.472 1.00 93.50 366 PRO A C 1
ATOM 2848 O O . PRO A 1 366 ? -18.762 -0.394 -8.896 1.00 93.50 366 PRO A O 1
ATOM 2851 N N . GLU A 1 367 ? -18.617 1.145 -7.270 1.00 94.38 367 GLU A N 1
ATOM 2852 C CA . GLU A 1 367 ? -19.546 0.493 -6.338 1.00 94.38 367 GLU A CA 1
ATOM 2853 C C . GLU A 1 367 ? -20.718 1.392 -5.976 1.00 94.38 367 GLU A C 1
ATOM 2855 O O . GLU A 1 367 ? -20.629 2.620 -5.848 1.00 94.38 367 GLU A O 1
ATOM 2860 N N . PHE A 1 368 ? -21.838 0.721 -5.746 1.00 94.19 368 PHE A N 1
ATOM 2861 C CA . PHE A 1 368 ? -23.133 1.314 -5.509 1.00 94.19 368 PHE A CA 1
ATOM 2862 C C . PHE A 1 368 ? -23.727 0.757 -4.222 1.00 94.19 368 PHE A C 1
ATOM 2864 O O . PHE A 1 368 ? -23.616 -0.430 -3.909 1.00 94.19 368 PHE A O 1
ATOM 2871 N N . CYS A 1 369 ? -24.411 1.621 -3.482 1.00 94.81 369 CYS A N 1
ATOM 2872 C CA . CYS A 1 369 ? -25.159 1.240 -2.301 1.00 94.81 369 CYS A CA 1
ATOM 2873 C C . CYS A 1 369 ? -26.164 0.146 -2.650 1.00 94.81 369 CYS A C 1
ATOM 2875 O O . CYS A 1 369 ? -26.870 0.223 -3.657 1.00 94.81 369 CYS A O 1
ATOM 2877 N N . THR A 1 370 ? -26.263 -0.858 -1.786 1.00 93.50 370 THR A N 1
ATOM 2878 C CA . THR A 1 370 ? -27.233 -1.952 -1.926 1.00 93.50 370 THR A CA 1
ATOM 2879 C C . THR A 1 370 ? -28.615 -1.570 -1.403 1.00 93.50 370 THR A C 1
ATOM 2881 O O . THR A 1 370 ? -29.584 -2.264 -1.687 1.00 93.50 370 THR A O 1
ATOM 2884 N N . GLY A 1 371 ? -28.710 -0.482 -0.628 1.00 92.69 371 GLY A N 1
ATOM 2885 C CA . GLY A 1 371 ? -29.913 -0.087 0.109 1.00 92.69 371 GLY A CA 1
ATOM 2886 C C . GLY A 1 371 ? -30.161 -0.888 1.391 1.00 92.69 371 GLY A C 1
ATOM 2887 O O . GLY A 1 371 ? -31.091 -0.569 2.121 1.00 92.69 371 GLY A O 1
ATOM 2888 N N . ALA A 1 372 ? -29.336 -1.901 1.673 1.00 92.38 372 ALA A N 1
ATOM 2889 C CA . ALA A 1 372 ? -29.462 -2.771 2.844 1.00 92.38 372 ALA A CA 1
ATOM 2890 C C . ALA A 1 372 ? -28.339 -2.576 3.877 1.00 92.38 372 ALA A C 1
ATOM 2892 O O . ALA A 1 372 ? -28.438 -3.084 4.987 1.00 92.38 372 ALA A O 1
ATOM 2893 N N . SER A 1 373 ? -27.268 -1.865 3.516 1.00 91.31 373 SER A N 1
ATOM 2894 C CA . SER A 1 373 ? -26.112 -1.615 4.380 1.00 91.31 373 SER A CA 1
ATOM 2895 C C . SER A 1 373 ? -25.723 -0.137 4.339 1.00 91.31 373 SER A C 1
ATOM 2897 O O . SER A 1 373 ? -25.816 0.482 3.272 1.00 91.31 373 SER A O 1
ATOM 2899 N N . PRO A 1 374 ? -25.271 0.441 5.468 1.00 90.62 374 PRO A N 1
ATOM 2900 C CA . PRO A 1 374 ? -24.764 1.809 5.506 1.00 90.62 374 PRO A CA 1
ATOM 2901 C C . PRO A 1 374 ? -23.341 1.931 4.936 1.00 90.62 374 PRO A C 1
ATOM 2903 O O . PRO A 1 374 ? -22.888 3.029 4.598 1.00 90.62 374 PRO A O 1
ATOM 2906 N N . HIS A 1 375 ? -22.644 0.808 4.758 1.00 89.06 375 HIS A N 1
ATOM 2907 C CA . HIS A 1 375 ? -21.323 0.757 4.143 1.00 89.06 375 HIS A CA 1
ATOM 2908 C C . HIS A 1 375 ? -21.424 0.529 2.633 1.00 89.06 375 HIS A C 1
ATOM 2910 O O . HIS A 1 375 ? -22.292 -0.196 2.145 1.00 89.06 375 HIS A O 1
ATOM 2916 N N . CYS A 1 376 ? -20.508 1.152 1.890 1.00 90.56 376 CYS A N 1
ATOM 2917 C CA . CYS A 1 376 ? -20.317 0.816 0.484 1.00 90.56 376 CYS A CA 1
ATOM 2918 C C . CYS A 1 376 ? -19.800 -0.630 0.391 1.00 90.56 376 CYS A C 1
ATOM 2920 O O . CYS A 1 376 ? -19.023 -1.032 1.264 1.00 90.56 376 CYS A O 1
ATOM 2922 N N . PRO A 1 377 ? -20.212 -1.415 -0.619 1.00 91.62 377 PRO A N 1
ATOM 2923 C CA . PRO A 1 377 ? -19.633 -2.733 -0.851 1.00 91.62 377 PRO A CA 1
ATOM 2924 C C . PRO A 1 377 ? -18.102 -2.690 -0.945 1.00 91.62 377 PRO A C 1
ATOM 2926 O O . PRO A 1 377 ? -17.521 -1.656 -1.281 1.00 91.62 377 PRO A O 1
ATOM 2929 N N . SER A 1 378 ? -17.449 -3.818 -0.651 1.00 88.38 378 SER A N 1
ATOM 2930 C CA . SER A 1 378 ? -15.993 -3.934 -0.775 1.00 88.38 378 SER A CA 1
ATOM 2931 C C . SER A 1 378 ? -15.539 -3.538 -2.180 1.00 88.38 378 SER A C 1
ATOM 2933 O O . SER A 1 378 ? -16.160 -3.941 -3.162 1.00 88.38 378 SER A O 1
ATOM 2935 N N . ASN A 1 379 ? -14.425 -2.811 -2.259 1.00 90.56 379 ASN A N 1
ATOM 2936 C CA . ASN A 1 379 ? -13.811 -2.419 -3.522 1.00 90.56 379 ASN A CA 1
ATOM 2937 C C . ASN A 1 379 ? -13.517 -3.661 -4.383 1.00 90.56 379 ASN A C 1
ATOM 2939 O O . ASN A 1 379 ? -12.793 -4.572 -3.963 1.00 90.56 379 ASN A O 1
ATOM 2943 N N . VAL A 1 380 ? -14.100 -3.690 -5.578 1.00 93.25 380 VAL A N 1
ATOM 2944 C CA . VAL A 1 380 ? -13.795 -4.669 -6.615 1.00 93.25 380 VAL A CA 1
ATOM 2945 C C . VAL A 1 380 ? -13.180 -3.975 -7.818 1.00 93.25 380 VAL A C 1
ATOM 2947 O O . VAL A 1 380 ? -13.518 -2.855 -8.176 1.00 93.25 380 VAL A O 1
ATOM 2950 N N . TYR A 1 381 ? -12.284 -4.682 -8.486 1.00 93.25 381 TYR A N 1
ATOM 2951 C CA . TYR A 1 381 ? -11.547 -4.173 -9.635 1.00 93.25 381 TYR A CA 1
ATOM 2952 C C . TYR A 1 381 ? -11.580 -5.190 -10.771 1.00 93.25 381 TYR A C 1
ATOM 2954 O O . TYR A 1 381 ? -12.058 -6.313 -10.591 1.00 93.25 381 TYR A O 1
ATOM 2962 N N . LEU A 1 382 ? -11.129 -4.796 -11.960 1.00 94.56 382 LEU A N 1
ATOM 2963 C CA . LEU A 1 382 ? -11.078 -5.688 -13.115 1.00 94.56 382 LEU A CA 1
ATOM 2964 C C . LEU A 1 382 ? -10.217 -6.912 -12.810 1.00 94.56 382 LEU A C 1
ATOM 2966 O O . LEU A 1 382 ? -9.155 -6.804 -12.202 1.00 94.56 382 LEU A O 1
ATOM 2970 N N . HIS A 1 383 ? -10.669 -8.075 -13.266 1.00 94.75 383 HIS A N 1
ATOM 2971 C CA . HIS A 1 383 ? -9.895 -9.302 -13.163 1.00 94.75 383 HIS A CA 1
ATOM 2972 C C . HIS A 1 383 ? -8.513 -9.135 -13.808 1.00 94.75 383 HIS A C 1
ATOM 2974 O O . HIS A 1 383 ? -8.380 -8.540 -14.884 1.00 94.75 383 HIS A O 1
ATOM 2980 N N . ASP A 1 384 ? -7.493 -9.710 -13.174 1.00 93.88 384 ASP A N 1
ATOM 2981 C CA . ASP A 1 384 ? -6.130 -9.676 -13.691 1.00 93.88 384 ASP A CA 1
ATOM 2982 C C . ASP A 1 384 ? -6.076 -10.187 -15.133 1.00 93.88 384 ASP A C 1
ATOM 2984 O O . ASP A 1 384 ? -6.714 -11.186 -15.483 1.00 93.88 384 ASP A O 1
ATOM 2988 N N . GLY A 1 385 ? -5.337 -9.468 -15.976 1.00 93.19 385 GLY A N 1
ATOM 2989 C CA . GLY A 1 385 ? -5.227 -9.728 -17.409 1.00 93.19 385 GLY A CA 1
ATOM 2990 C C . GLY A 1 385 ? -6.167 -8.913 -18.302 1.00 93.19 385 GLY A C 1
ATOM 2991 O O . GLY A 1 385 ? -6.000 -8.944 -19.521 1.00 93.19 385 GLY A O 1
ATOM 2992 N N . HIS A 1 386 ? -7.116 -8.147 -17.754 1.00 93.69 386 HIS A N 1
ATOM 2993 C CA . HIS A 1 386 ? -7.856 -7.168 -18.560 1.00 93.69 386 HIS A CA 1
ATOM 2994 C C . HIS A 1 386 ? -6.901 -6.111 -19.137 1.00 93.69 386 HIS A C 1
ATOM 2996 O O . HIS A 1 386 ? -5.982 -5.662 -18.458 1.00 93.69 386 HIS A O 1
ATOM 3002 N N . ALA A 1 387 ? -7.097 -5.709 -20.395 1.00 92.06 387 ALA A N 1
ATOM 3003 C CA . ALA A 1 387 ? -6.296 -4.649 -21.004 1.00 92.06 387 ALA A CA 1
ATOM 3004 C C . ALA A 1 387 ? -6.616 -3.289 -20.364 1.00 92.06 387 ALA A C 1
ATOM 3006 O O . ALA A 1 387 ? -7.786 -2.964 -20.150 1.00 92.06 387 ALA A O 1
ATOM 3007 N N . CYS A 1 388 ? -5.589 -2.484 -20.095 1.00 90.75 388 CYS A N 1
ATOM 3008 C CA . CYS A 1 388 ? -5.790 -1.138 -19.567 1.00 90.75 388 CYS A CA 1
ATOM 3009 C C . CYS A 1 388 ? -6.412 -0.204 -20.616 1.00 90.75 388 CYS A C 1
ATOM 3011 O O . CYS A 1 388 ? -6.155 -0.314 -21.816 1.00 90.75 388 CYS A O 1
ATOM 3013 N N . HIS A 1 389 ? -7.191 0.777 -20.162 1.00 85.12 389 HIS A N 1
ATOM 3014 C CA . HIS A 1 389 ? -7.768 1.789 -21.046 1.00 85.12 389 HIS A CA 1
ATOM 3015 C C . HIS A 1 389 ? -6.724 2.852 -21.431 1.00 85.12 389 HIS A C 1
ATOM 3017 O O . HIS A 1 389 ? -6.069 3.412 -20.556 1.00 85.12 389 HIS A O 1
ATOM 3023 N N . ASN A 1 390 ? -6.588 3.160 -22.728 1.00 82.44 390 ASN A N 1
ATOM 3024 C CA . ASN A 1 390 ? -5.668 4.167 -23.301 1.00 82.44 390 ASN A CA 1
ATOM 3025 C C . ASN A 1 390 ? -4.172 3.983 -22.991 1.00 82.44 390 ASN A C 1
ATOM 3027 O O . ASN A 1 390 ? -3.364 4.848 -23.326 1.00 82.44 390 ASN A O 1
ATOM 3031 N N . VAL A 1 391 ? -3.792 2.867 -22.376 1.00 83.81 391 VAL A N 1
ATOM 3032 C CA . VAL A 1 391 ? -2.414 2.544 -22.019 1.00 83.81 391 VAL A CA 1
ATOM 3033 C C . VAL A 1 391 ? -2.133 1.125 -22.470 1.00 83.81 391 VAL A C 1
ATOM 3035 O O . VAL A 1 391 ? -2.931 0.214 -22.260 1.00 83.81 391 VAL A O 1
ATOM 3038 N N . GLU A 1 392 ? -0.973 0.920 -23.080 1.00 86.19 392 GLU A N 1
ATOM 3039 C CA . GLU A 1 392 ? -0.509 -0.413 -23.422 1.00 86.19 392 GLU A CA 1
ATOM 3040 C C . GLU A 1 392 ? -0.068 -1.180 -22.166 1.00 86.19 392 GLU A C 1
ATOM 3042 O O . GLU A 1 392 ? 1.107 -1.202 -21.807 1.00 86.19 392 GLU A O 1
ATOM 3047 N N . GLY A 1 393 ? -1.016 -1.849 -21.515 1.00 91.12 393 GLY A N 1
ATOM 3048 C CA . GLY A 1 393 ? -0.781 -2.609 -20.291 1.00 91.12 393 GLY A CA 1
ATOM 3049 C C . GLY A 1 393 ? -1.886 -3.619 -20.001 1.00 91.12 393 GLY A C 1
ATOM 3050 O O . GLY A 1 393 ? -2.905 -3.656 -20.695 1.00 91.12 393 GLY A O 1
ATOM 3051 N N . TYR A 1 394 ? -1.674 -4.414 -18.955 1.00 93.06 394 TYR A N 1
ATOM 3052 C CA . TYR A 1 394 ? -2.695 -5.280 -18.376 1.00 93.06 394 TYR A CA 1
ATOM 3053 C C . TYR A 1 394 ? -2.916 -4.907 -16.911 1.00 93.06 394 TYR A C 1
ATOM 3055 O O . TYR A 1 394 ? -1.984 -4.497 -16.216 1.00 93.06 394 TYR A O 1
ATOM 3063 N N . CYS A 1 395 ? -4.154 -5.053 -16.458 1.00 92.69 395 CYS A N 1
ATOM 3064 C CA . CYS A 1 395 ? -4.524 -4.913 -15.064 1.00 92.69 395 CYS A CA 1
ATOM 3065 C C . CYS A 1 395 ? -3.945 -6.073 -14.260 1.00 92.69 395 CYS A C 1
ATOM 3067 O O . CYS A 1 395 ? -4.064 -7.235 -14.660 1.00 92.69 395 CYS A O 1
ATOM 3069 N N . TYR A 1 396 ? -3.327 -5.741 -13.135 1.00 90.50 396 TYR A N 1
ATOM 3070 C CA . TYR A 1 396 ? -2.813 -6.694 -12.164 1.00 90.50 396 TYR A CA 1
ATOM 3071 C C . TYR A 1 396 ? -3.006 -6.113 -10.762 1.00 90.50 396 TYR A C 1
ATOM 3073 O O . TYR A 1 396 ? -2.517 -5.015 -10.480 1.00 90.50 396 TYR A O 1
ATOM 3081 N N . ASN A 1 397 ? -3.760 -6.806 -9.905 1.00 87.50 397 ASN A N 1
ATOM 3082 C CA . ASN A 1 397 ? -4.162 -6.338 -8.574 1.00 87.50 397 ASN A CA 1
ATOM 3083 C C . ASN A 1 397 ? -4.812 -4.937 -8.587 1.00 87.50 397 ASN A C 1
ATOM 3085 O O . ASN A 1 397 ? -4.563 -4.112 -7.710 1.00 87.50 397 ASN A O 1
ATOM 3089 N N . GLY A 1 398 ? -5.624 -4.644 -9.609 1.00 88.56 398 GLY A N 1
ATOM 3090 C CA . GLY A 1 398 ? -6.345 -3.367 -9.736 1.00 88.56 398 GLY A CA 1
ATOM 3091 C C . GLY A 1 398 ? -5.486 -2.182 -10.190 1.00 88.56 398 GLY A C 1
ATOM 3092 O O . GLY A 1 398 ? -5.970 -1.049 -10.209 1.00 88.56 398 GLY A O 1
ATOM 3093 N N . ILE A 1 399 ? -4.234 -2.436 -10.589 1.00 87.19 399 ILE A N 1
ATOM 3094 C CA . ILE A 1 399 ? -3.285 -1.428 -11.068 1.00 87.19 399 ILE A CA 1
ATOM 3095 C C . ILE A 1 399 ? -2.893 -1.736 -12.514 1.00 87.19 399 ILE A C 1
ATOM 3097 O O . ILE A 1 399 ? -2.644 -2.886 -12.879 1.00 87.19 399 ILE A O 1
ATOM 3101 N N . CYS A 1 400 ? -2.784 -0.694 -13.339 1.00 89.38 400 CYS A N 1
ATOM 3102 C CA . CYS A 1 400 ? -2.173 -0.809 -14.660 1.00 89.38 400 CYS A CA 1
ATOM 3103 C C . CYS A 1 400 ? -0.648 -0.632 -14.565 1.00 89.38 400 CYS A C 1
ATOM 3105 O O . CYS A 1 400 ? -0.146 0.495 -14.537 1.00 89.38 400 CYS A O 1
ATOM 3107 N N . GLN A 1 401 ? 0.096 -1.738 -14.506 1.00 85.94 401 GLN A N 1
ATOM 3108 C CA . GLN A 1 401 ? 1.556 -1.711 -14.361 1.00 85.94 401 GLN A CA 1
ATOM 3109 C C . GLN A 1 401 ? 2.254 -1.545 -15.722 1.00 85.94 401 GLN A C 1
ATOM 3111 O O . GLN A 1 401 ? 2.038 -2.328 -16.651 1.00 85.94 401 GLN A O 1
ATOM 3116 N N . THR A 1 402 ? 3.124 -0.536 -15.846 1.00 90.12 402 THR A N 1
ATOM 3117 C CA . THR A 1 402 ? 3.899 -0.267 -17.071 1.00 90.12 402 THR A CA 1
ATOM 3118 C C . THR A 1 402 ? 5.364 0.035 -16.767 1.00 90.12 402 THR A C 1
ATOM 3120 O O . THR A 1 402 ? 5.688 0.631 -15.736 1.00 90.12 402 THR A O 1
ATOM 3123 N N . HIS A 1 403 ? 6.260 -0.307 -17.703 1.00 92.56 403 HIS A N 1
ATOM 3124 C CA . HIS A 1 403 ? 7.680 0.050 -17.594 1.00 92.56 403 HIS A CA 1
ATOM 3125 C C . HIS A 1 403 ? 7.886 1.562 -17.489 1.00 92.56 403 HIS A C 1
ATOM 3127 O O . HIS A 1 403 ? 8.748 2.008 -16.742 1.00 92.56 403 HIS A O 1
ATOM 3133 N N . GLU A 1 404 ? 7.092 2.357 -18.211 1.00 91.62 404 GLU A N 1
ATOM 3134 C CA . GLU A 1 404 ? 7.177 3.819 -18.151 1.00 91.62 404 GLU A CA 1
ATOM 3135 C C . GLU A 1 404 ? 6.849 4.342 -16.757 1.00 91.62 404 GLU A C 1
ATOM 3137 O O . GLU A 1 404 ? 7.633 5.104 -16.188 1.00 91.62 404 GLU A O 1
ATOM 3142 N N . GLN A 1 405 ? 5.744 3.883 -16.167 1.00 86.50 405 GLN A N 1
ATOM 3143 C CA . GLN A 1 405 ? 5.359 4.321 -14.833 1.00 86.50 405 GLN A CA 1
ATOM 3144 C C . GLN A 1 405 ? 6.411 3.937 -13.789 1.00 86.50 405 GLN A C 1
ATOM 3146 O O . GLN A 1 405 ? 6.704 4.747 -12.906 1.00 86.50 405 GLN A O 1
ATOM 3151 N N . GLN A 1 406 ? 7.008 2.748 -13.902 1.00 88.38 406 GLN A N 1
ATOM 3152 C CA . GLN A 1 406 ? 8.097 2.342 -13.020 1.00 88.38 406 GLN A CA 1
ATOM 3153 C C . GLN A 1 406 ? 9.355 3.198 -13.244 1.00 88.38 406 GLN A C 1
ATOM 3155 O O . GLN A 1 406 ? 9.931 3.678 -12.271 1.00 88.38 406 GLN A O 1
ATOM 3160 N N . CYS A 1 407 ? 9.741 3.496 -14.489 1.00 90.88 407 CYS A N 1
ATOM 3161 C CA . CYS A 1 407 ? 10.859 4.403 -14.772 1.00 90.88 407 CYS A CA 1
ATOM 3162 C C . CYS A 1 407 ? 10.636 5.808 -14.193 1.00 90.88 407 CYS A C 1
ATOM 3164 O O . CYS A 1 407 ? 11.559 6.373 -13.613 1.00 90.88 407 CYS A O 1
ATOM 3166 N N . ILE A 1 408 ? 9.421 6.357 -14.287 1.00 87.25 408 ILE A N 1
ATOM 3167 C CA . ILE A 1 408 ? 9.074 7.652 -13.679 1.00 87.25 408 ILE A CA 1
ATOM 3168 C C . ILE A 1 408 ? 9.162 7.587 -12.151 1.00 87.25 408 ILE A C 1
ATOM 3170 O O . ILE A 1 408 ? 9.624 8.538 -11.525 1.00 87.25 408 ILE A O 1
ATOM 3174 N N . THR A 1 409 ? 8.751 6.478 -11.532 1.00 81.19 409 THR A N 1
ATOM 3175 C CA . THR A 1 409 ? 8.892 6.286 -10.080 1.00 81.19 409 THR A CA 1
ATOM 3176 C C . THR A 1 409 ? 10.365 6.236 -9.662 1.00 81.19 409 THR A C 1
ATOM 3178 O O . THR A 1 409 ? 10.730 6.836 -8.656 1.00 81.19 409 THR A O 1
ATOM 3181 N N . LEU A 1 410 ? 11.216 5.563 -10.440 1.00 82.25 410 LEU A N 1
ATOM 3182 C CA . LEU A 1 410 ? 12.633 5.382 -10.115 1.00 82.25 410 LEU A CA 1
ATOM 3183 C C . LEU A 1 410 ? 13.485 6.622 -10.394 1.00 82.25 410 LEU A C 1
ATOM 3185 O O . LEU A 1 410 ? 14.397 6.911 -9.628 1.00 82.25 410 LEU A O 1
ATOM 3189 N N . TRP A 1 411 ? 13.201 7.358 -11.469 1.00 86.44 411 TRP A N 1
ATOM 3190 C CA . TRP A 1 411 ? 14.063 8.436 -11.977 1.00 86.44 411 TRP A CA 1
ATOM 3191 C C . TRP A 1 411 ? 13.381 9.806 -12.004 1.00 86.44 411 TRP A C 1
ATOM 3193 O O . TRP A 1 411 ? 13.990 10.792 -12.409 1.00 86.44 411 TRP A O 1
ATOM 3203 N N . GLY A 1 412 ? 12.124 9.902 -11.580 1.00 83.50 412 GLY A N 1
ATOM 3204 C CA . GLY A 1 412 ? 11.352 11.137 -11.610 1.00 83.50 412 GLY A CA 1
ATOM 3205 C C . GLY A 1 412 ? 10.739 11.455 -12.977 1.00 83.50 412 GLY A C 1
ATOM 3206 O O . GLY A 1 412 ? 10.772 10.674 -13.930 1.00 83.50 412 GLY A O 1
ATOM 3207 N N . GLN A 1 413 ? 10.126 12.635 -13.060 1.00 83.88 413 GLN A N 1
ATOM 3208 C CA . GLN A 1 413 ? 9.413 13.088 -14.256 1.00 83.88 413 GLN A CA 1
ATOM 3209 C C . GLN A 1 413 ? 10.335 13.188 -15.480 1.00 83.88 413 GLN A C 1
ATOM 3211 O O . GLN A 1 413 ? 11.478 13.627 -15.381 1.00 83.88 413 GLN A O 1
ATOM 3216 N N . GLY A 1 414 ? 9.817 12.797 -16.648 1.00 87.94 414 GLY A N 1
ATOM 3217 C CA . GLY A 1 414 ? 10.568 12.775 -17.909 1.00 87.94 414 GLY A CA 1
ATOM 3218 C C . GLY A 1 414 ? 11.379 11.498 -18.158 1.00 87.94 414 GLY A C 1
ATOM 3219 O O . GLY A 1 414 ? 12.037 11.400 -19.194 1.00 87.94 414 GLY A O 1
ATOM 3220 N N . ALA A 1 415 ? 11.337 10.524 -17.245 1.00 92.62 415 ALA A N 1
ATOM 3221 C CA . ALA A 1 415 ? 11.895 9.198 -17.475 1.00 92.62 415 ALA A CA 1
ATOM 3222 C C . ALA A 1 415 ? 10.977 8.331 -18.351 1.00 92.62 415 ALA A C 1
ATOM 3224 O O . ALA A 1 415 ? 9.755 8.455 -18.301 1.00 92.62 415 ALA A O 1
ATOM 3225 N N . LYS A 1 416 ? 11.577 7.446 -19.149 1.00 94.62 416 LYS A N 1
ATOM 3226 C CA . LYS A 1 416 ? 10.920 6.553 -20.115 1.00 94.62 416 LYS A CA 1
ATOM 3227 C C . LYS A 1 416 ? 11.599 5.181 -20.131 1.00 94.62 416 LYS A C 1
ATOM 3229 O O . LYS A 1 416 ? 12.768 5.095 -19.746 1.00 94.62 416 LYS A O 1
ATOM 3234 N N . PRO A 1 417 ? 10.919 4.113 -20.585 1.00 94.94 417 PRO A N 1
ATOM 3235 C CA . PRO A 1 417 ? 11.558 2.813 -20.747 1.00 94.94 417 PRO A CA 1
ATOM 3236 C C . PRO A 1 417 ? 12.638 2.882 -21.830 1.00 94.94 417 PRO A C 1
ATOM 3238 O O . PRO A 1 417 ? 12.461 3.534 -22.861 1.00 94.94 417 PRO A O 1
ATOM 3241 N N . ALA A 1 418 ? 13.761 2.206 -21.600 1.00 95.06 418 ALA A N 1
ATOM 3242 C CA . ALA A 1 418 ? 14.814 2.092 -22.598 1.00 95.06 418 ALA A CA 1
ATOM 3243 C C . ALA A 1 418 ? 14.385 1.163 -23.758 1.00 95.06 418 ALA A C 1
ATOM 3245 O O . ALA A 1 418 ? 13.471 0.346 -23.601 1.00 95.06 418 ALA A O 1
ATOM 3246 N N . PRO A 1 419 ? 15.048 1.234 -24.927 1.00 94.25 419 PRO A N 1
ATOM 3247 C CA . PRO A 1 419 ? 14.799 0.311 -26.032 1.00 94.25 419 PRO A CA 1
ATOM 3248 C C . PRO A 1 419 ? 14.988 -1.161 -25.630 1.00 94.25 419 PRO A C 1
ATOM 3250 O O . PRO A 1 419 ? 15.806 -1.473 -24.768 1.00 94.25 419 PRO A O 1
ATOM 3253 N N . GLY A 1 420 ? 14.280 -2.084 -26.295 1.00 93.06 420 GLY A N 1
ATOM 3254 C CA . GLY A 1 420 ? 14.295 -3.520 -25.959 1.00 93.06 420 GLY A CA 1
ATOM 3255 C C . GLY A 1 420 ? 15.695 -4.143 -25.899 1.00 93.06 420 GLY A C 1
ATOM 3256 O O . GLY A 1 420 ? 15.973 -4.932 -25.000 1.00 93.06 420 GLY A O 1
ATOM 3257 N N . ILE A 1 421 ? 16.610 -3.687 -26.761 1.00 93.00 421 ILE A N 1
ATOM 3258 C CA . ILE A 1 421 ? 18.012 -4.126 -26.764 1.00 93.00 421 ILE A CA 1
ATOM 3259 C C . ILE A 1 421 ? 18.723 -3.877 -25.424 1.00 93.00 421 ILE A C 1
ATOM 3261 O O . ILE A 1 421 ? 19.588 -4.662 -25.047 1.00 93.00 421 ILE A O 1
ATOM 3265 N N . CYS A 1 422 ? 18.344 -2.832 -24.675 1.00 95.31 422 CYS A N 1
ATOM 3266 C CA . CYS A 1 422 ? 18.877 -2.588 -23.336 1.00 95.31 422 CYS A CA 1
ATOM 3267 C C . CYS A 1 422 ? 18.505 -3.720 -22.382 1.00 95.31 422 CYS A C 1
ATOM 3269 O O . CYS A 1 422 ? 19.372 -4.245 -21.694 1.00 95.31 422 CYS A O 1
ATOM 3271 N N . PHE A 1 423 ? 17.235 -4.125 -22.374 1.00 96.06 423 PHE A N 1
ATOM 3272 C CA . PHE A 1 423 ? 16.766 -5.225 -21.537 1.00 96.06 423 PHE A CA 1
ATOM 3273 C C . PHE A 1 423 ? 17.453 -6.535 -21.925 1.00 96.06 423 PHE A C 1
ATOM 3275 O O . PHE A 1 423 ? 17.993 -7.218 -21.063 1.00 96.06 423 PHE A O 1
ATOM 3282 N N . GLU A 1 424 ? 17.479 -6.869 -23.217 1.00 95.56 424 GLU A N 1
ATOM 3283 C CA . GLU A 1 424 ? 18.064 -8.121 -23.712 1.00 95.56 424 GLU A CA 1
ATOM 3284 C C . GLU A 1 424 ? 19.557 -8.232 -23.407 1.00 95.56 424 GLU A C 1
ATOM 3286 O O . GLU A 1 424 ? 20.010 -9.262 -22.915 1.00 95.56 424 GLU A O 1
ATOM 3291 N N . ARG A 1 425 ? 20.334 -7.174 -23.665 1.00 93.88 425 ARG A N 1
ATOM 3292 C CA . ARG A 1 425 ? 21.787 -7.207 -23.462 1.00 93.88 425 ARG A CA 1
ATOM 3293 C C . ARG A 1 425 ? 22.158 -7.154 -21.993 1.00 93.88 425 ARG A C 1
ATOM 3295 O O . ARG A 1 425 ? 22.929 -8.006 -21.561 1.00 93.88 425 ARG A O 1
ATOM 3302 N N . VAL A 1 426 ? 21.605 -6.205 -21.237 1.00 94.62 426 VAL A N 1
ATOM 3303 C CA . VAL A 1 426 ? 21.943 -6.052 -19.817 1.00 94.62 426 VAL A CA 1
ATOM 3304 C C . VAL A 1 426 ? 21.502 -7.295 -19.049 1.00 94.62 426 VAL A C 1
ATOM 3306 O O . VAL A 1 426 ? 22.310 -7.901 -18.357 1.00 94.62 426 VAL A O 1
ATOM 3309 N N . ASN A 1 427 ? 20.270 -7.770 -19.251 1.00 96.00 427 ASN A N 1
ATOM 3310 C CA . ASN A 1 427 ? 19.747 -8.872 -18.441 1.00 96.00 427 ASN A CA 1
ATOM 3311 C C . ASN A 1 427 ? 20.250 -10.263 -18.863 1.00 96.00 427 ASN A C 1
ATOM 3313 O O . ASN A 1 427 ? 20.041 -11.237 -18.139 1.00 96.00 427 ASN A O 1
ATOM 3317 N N . SER A 1 428 ? 20.944 -10.370 -20.001 1.00 95.38 428 SER A N 1
ATOM 3318 C CA . SER A 1 428 ? 21.658 -11.595 -20.392 1.00 95.38 428 SER A CA 1
ATOM 3319 C C . SER A 1 428 ? 22.947 -11.839 -19.596 1.00 95.38 428 SER A C 1
ATOM 3321 O O . SER A 1 428 ? 23.486 -12.948 -19.646 1.00 95.38 428 SER A O 1
ATOM 3323 N N . ALA A 1 429 ? 23.438 -10.831 -18.861 1.00 93.56 429 ALA A N 1
ATOM 3324 C CA . ALA A 1 429 ? 24.660 -10.936 -18.069 1.00 93.56 429 ALA A CA 1
ATOM 3325 C C . ALA A 1 429 ? 24.519 -11.961 -16.931 1.00 93.56 429 ALA A C 1
ATOM 3327 O O . ALA A 1 429 ? 25.398 -12.808 -16.765 1.00 93.56 429 ALA A O 1
ATOM 3328 N N . GLY A 1 430 ? 23.385 -11.949 -16.219 1.00 91.69 430 GLY A N 1
ATOM 3329 C CA . GLY A 1 430 ? 23.167 -12.788 -15.037 1.00 91.69 430 GLY A CA 1
ATOM 3330 C C . GLY A 1 430 ? 24.067 -12.371 -13.881 1.00 91.69 430 GLY A C 1
ATOM 3331 O O . GLY A 1 430 ? 24.690 -13.214 -13.247 1.00 91.69 430 GLY A O 1
ATOM 3332 N N . ASP A 1 431 ? 24.176 -11.067 -13.655 1.00 89.31 431 ASP A N 1
ATOM 3333 C CA . ASP A 1 431 ? 24.953 -10.458 -12.575 1.00 89.31 431 ASP A CA 1
ATOM 3334 C C . ASP A 1 431 ? 24.035 -9.552 -11.721 1.00 89.31 431 ASP A C 1
ATOM 3336 O O . ASP A 1 431 ? 22.855 -9.405 -12.058 1.00 89.31 431 ASP A O 1
ATOM 3340 N N . PRO A 1 432 ? 24.508 -8.935 -10.619 1.00 84.50 432 PRO A N 1
ATOM 3341 C CA . PRO A 1 432 ? 23.661 -8.090 -9.766 1.00 84.50 432 PRO A CA 1
ATOM 3342 C C . PRO A 1 432 ? 22.966 -6.924 -10.495 1.00 84.50 432 PRO A C 1
ATOM 3344 O O . PRO A 1 432 ? 21.932 -6.423 -10.048 1.00 84.50 432 PRO A O 1
ATOM 3347 N N . TYR A 1 433 ? 23.503 -6.491 -11.635 1.00 87.44 433 TYR A N 1
ATOM 3348 C CA . TYR A 1 433 ? 23.056 -5.306 -12.361 1.00 87.44 433 TYR A CA 1
ATOM 3349 C C . TYR A 1 433 ? 22.124 -5.636 -13.533 1.00 87.44 433 TYR A C 1
ATOM 3351 O O . TYR A 1 433 ? 21.299 -4.798 -13.915 1.00 87.44 433 TYR A O 1
ATOM 3359 N N . GLY A 1 434 ? 22.213 -6.854 -14.066 1.00 91.81 434 GLY A N 1
ATOM 3360 C CA . GLY A 1 434 ? 21.395 -7.355 -15.163 1.00 91.81 434 GLY A CA 1
ATOM 3361 C C . GLY A 1 434 ? 21.070 -8.838 -15.014 1.00 91.81 434 GLY A C 1
ATOM 3362 O O . GLY A 1 434 ? 21.885 -9.701 -15.332 1.00 91.81 434 GLY A O 1
ATOM 3363 N N . ASN A 1 435 ? 19.846 -9.146 -14.578 1.00 92.44 435 ASN A N 1
ATOM 3364 C CA . ASN A 1 435 ? 19.394 -10.512 -14.300 1.00 92.44 435 ASN A CA 1
ATOM 3365 C C . ASN A 1 435 ? 17.861 -10.658 -14.374 1.00 92.44 435 ASN A C 1
ATOM 3367 O O . ASN A 1 435 ? 17.130 -9.665 -14.457 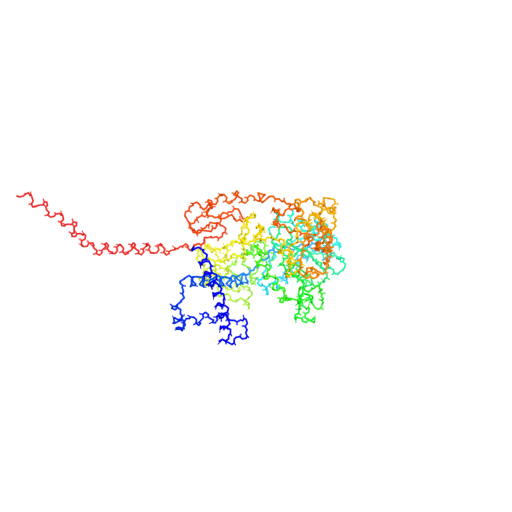1.00 92.44 435 ASN A O 1
ATOM 3371 N N . CYS A 1 436 ? 17.388 -11.907 -14.317 1.00 91.44 436 CYS A N 1
ATOM 3372 C CA . CYS A 1 436 ? 15.981 -12.304 -14.160 1.00 91.44 436 CYS A CA 1
ATOM 3373 C C . CYS A 1 436 ? 15.689 -12.778 -12.725 1.00 91.44 436 CYS A C 1
ATOM 3375 O O . CYS A 1 436 ? 14.999 -13.772 -12.507 1.00 91.44 436 CYS A O 1
ATOM 3377 N N . GLY A 1 437 ? 16.220 -12.066 -11.731 1.00 82.94 437 GLY A N 1
ATOM 3378 C CA . GLY A 1 437 ? 16.211 -12.501 -10.339 1.00 82.94 437 GLY A CA 1
ATOM 3379 C C . GLY A 1 437 ? 17.274 -13.561 -10.068 1.00 82.94 437 GLY A C 1
ATOM 3380 O O . GLY A 1 437 ? 18.257 -13.682 -10.804 1.00 82.94 437 GLY A O 1
ATOM 3381 N N . LYS A 1 438 ? 17.075 -14.320 -8.994 1.00 77.56 438 LYS A N 1
ATOM 3382 C CA . LYS A 1 438 ? 17.987 -15.372 -8.555 1.00 77.56 438 LYS A CA 1
ATOM 3383 C C . LYS A 1 438 ? 17.388 -16.750 -8.741 1.00 77.56 438 LYS A C 1
ATOM 3385 O O . LYS A 1 438 ? 16.172 -16.922 -8.688 1.00 77.56 438 LYS A O 1
ATOM 3390 N N . ASP A 1 439 ? 18.257 -17.720 -8.977 1.00 76.50 439 ASP A N 1
ATOM 3391 C CA . ASP A 1 439 ? 17.887 -19.124 -8.942 1.00 76.50 439 ASP A CA 1
ATOM 3392 C C . ASP A 1 439 ? 17.768 -19.640 -7.497 1.00 76.50 439 ASP A C 1
ATOM 3394 O O . ASP A 1 439 ? 18.069 -18.946 -6.526 1.00 76.50 439 ASP A O 1
ATOM 3398 N N . SER A 1 440 ? 17.351 -20.898 -7.344 1.00 73.19 440 SER A N 1
ATOM 3399 C CA . SER A 1 440 ? 17.198 -21.551 -6.037 1.00 73.19 440 SER A CA 1
ATOM 3400 C C . SER A 1 440 ? 18.504 -21.697 -5.243 1.00 73.19 440 SER A C 1
ATOM 3402 O O . SER A 1 440 ? 18.476 -22.180 -4.117 1.00 73.19 440 SER A O 1
ATOM 3404 N N . LYS A 1 441 ? 19.656 -21.368 -5.839 1.00 76.00 441 LYS A N 1
ATOM 3405 C CA . LYS A 1 441 ? 20.980 -21.397 -5.205 1.00 76.00 441 LYS A CA 1
ATOM 3406 C C . LYS A 1 441 ? 21.464 -19.986 -4.849 1.00 76.00 441 LYS A C 1
ATOM 3408 O O . LYS A 1 441 ? 22.622 -19.833 -4.467 1.00 76.00 441 LYS A O 1
ATOM 3413 N N . GLY A 1 442 ? 20.618 -18.966 -5.014 1.00 72.75 442 GLY A N 1
ATOM 3414 C CA . GLY A 1 442 ? 20.943 -17.565 -4.749 1.00 72.75 442 GLY A CA 1
ATOM 3415 C C . GLY A 1 442 ? 21.816 -16.907 -5.824 1.00 72.75 442 GLY A C 1
ATOM 3416 O O . GLY A 1 442 ? 22.246 -15.768 -5.643 1.00 72.75 442 GLY A O 1
ATOM 3417 N N . SER A 1 443 ? 22.084 -17.586 -6.946 1.00 84.31 443 SER A N 1
ATOM 3418 C CA . SER A 1 443 ? 22.889 -17.044 -8.047 1.00 84.31 443 SER A CA 1
ATOM 3419 C C . SER A 1 443 ? 22.021 -16.244 -9.014 1.00 84.31 443 SER A C 1
ATOM 3421 O O . SER A 1 443 ? 20.898 -16.639 -9.327 1.00 84.31 443 SER A O 1
ATOM 3423 N N . PHE A 1 444 ? 22.537 -15.121 -9.519 1.00 87.44 444 PHE A N 1
ATOM 3424 C CA . PHE A 1 444 ? 21.808 -14.287 -10.475 1.00 87.44 444 PHE A CA 1
ATOM 3425 C C . PHE A 1 444 ? 21.540 -15.044 -11.782 1.00 87.44 444 PHE A C 1
ATOM 3427 O O . PHE A 1 444 ? 22.451 -15.465 -12.496 1.00 87.44 444 PHE A O 1
ATOM 3434 N N . ALA A 1 445 ? 20.260 -15.210 -12.104 1.00 89.94 445 ALA A N 1
ATOM 3435 C CA . ALA A 1 445 ? 19.820 -15.927 -13.285 1.00 89.94 445 ALA A CA 1
ATOM 3436 C C . ALA A 1 445 ? 19.931 -15.033 -14.525 1.00 89.94 445 ALA A C 1
ATOM 3438 O O . ALA A 1 445 ? 19.444 -13.897 -14.551 1.00 89.94 445 ALA A O 1
ATOM 3439 N N . LYS A 1 446 ? 20.528 -15.566 -15.593 1.00 94.44 446 LYS A N 1
ATOM 3440 C CA . LYS A 1 446 ? 20.520 -14.925 -16.913 1.00 94.44 446 LYS A CA 1
ATOM 3441 C C . LYS A 1 446 ? 19.105 -14.940 -17.479 1.00 94.44 446 LYS A C 1
ATOM 3443 O O . LYS A 1 446 ? 18.458 -15.986 -17.491 1.00 94.44 446 LYS A O 1
ATOM 3448 N N . CYS A 1 447 ? 18.645 -13.812 -18.007 1.00 95.00 447 CYS A N 1
ATOM 3449 C CA . CYS A 1 447 ? 17.405 -13.797 -18.771 1.00 95.00 447 CYS A CA 1
ATOM 3450 C C . CYS A 1 447 ? 17.613 -14.425 -20.150 1.00 95.00 447 CYS A C 1
ATOM 3452 O O . CYS A 1 447 ? 18.565 -14.096 -20.862 1.00 95.00 447 CYS A O 1
ATOM 3454 N N . ILE A 1 448 ? 16.655 -15.243 -20.582 1.00 95.38 448 ILE A N 1
ATOM 3455 C CA . ILE A 1 448 ? 16.464 -15.502 -22.012 1.00 95.38 448 ILE A CA 1
ATOM 3456 C C . ILE A 1 448 ? 15.848 -14.262 -22.676 1.00 95.38 448 ILE A C 1
ATOM 3458 O O . ILE A 1 448 ? 15.174 -13.470 -22.018 1.00 95.38 448 ILE A O 1
ATOM 3462 N N . ALA A 1 449 ? 16.029 -14.100 -23.990 1.00 94.44 449 ALA A N 1
ATOM 3463 C CA . ALA A 1 449 ? 15.586 -12.900 -24.712 1.00 94.44 449 ALA A CA 1
ATOM 3464 C C . ALA A 1 449 ? 14.092 -12.572 -24.502 1.00 94.44 449 ALA A C 1
ATOM 3466 O O . ALA A 1 449 ? 13.732 -11.417 -24.292 1.00 94.44 449 ALA A O 1
ATOM 3467 N N . ARG A 1 450 ? 13.230 -13.598 -24.473 1.00 95.06 450 ARG A N 1
ATOM 3468 C CA . ARG A 1 450 ? 11.788 -13.452 -24.214 1.00 95.06 450 ARG A CA 1
ATOM 3469 C C . ARG A 1 450 ? 11.479 -12.863 -22.829 1.00 95.06 450 ARG A C 1
ATOM 3471 O O . ARG A 1 450 ? 10.539 -12.084 -22.702 1.00 95.06 450 ARG A O 1
ATOM 3478 N N . ASP A 1 451 ? 12.265 -13.214 -21.816 1.00 95.81 451 ASP A N 1
ATOM 3479 C CA . ASP A 1 451 ? 12.031 -12.829 -20.419 1.00 95.81 451 ASP A CA 1
ATOM 3480 C C . ASP A 1 451 ? 12.786 -11.558 -20.025 1.00 95.81 451 ASP A C 1
ATOM 3482 O O . ASP A 1 451 ? 12.549 -10.992 -18.960 1.00 95.81 451 ASP A O 1
ATOM 3486 N N . ALA A 1 452 ? 13.654 -11.053 -20.904 1.00 96.06 452 ALA A N 1
ATOM 3487 C CA . ALA A 1 452 ? 14.505 -9.905 -20.629 1.00 96.06 452 ALA A CA 1
ATOM 3488 C C . ALA A 1 452 ? 13.724 -8.668 -20.156 1.00 96.06 452 ALA A C 1
ATOM 3490 O O . ALA A 1 452 ? 14.197 -7.943 -19.283 1.00 96.06 452 ALA A O 1
ATOM 3491 N N . LYS A 1 453 ? 12.505 -8.443 -20.665 1.00 95.38 453 LYS A N 1
ATOM 3492 C CA . LYS A 1 453 ? 11.629 -7.333 -20.237 1.00 95.38 453 LYS A CA 1
ATOM 3493 C C . LYS A 1 453 ? 10.993 -7.508 -18.857 1.00 95.38 453 LYS A C 1
ATOM 3495 O O . LYS A 1 453 ? 10.324 -6.586 -18.401 1.00 95.38 453 LYS A O 1
ATOM 3500 N N . CYS A 1 454 ? 11.180 -8.651 -18.213 1.00 94.56 454 CYS A N 1
ATOM 3501 C CA . CYS A 1 454 ? 10.606 -8.987 -16.916 1.00 94.56 454 CYS A CA 1
ATOM 3502 C C . CYS A 1 454 ? 11.728 -9.160 -15.839 1.00 94.56 454 CYS A C 1
ATOM 3504 O O . CYS A 1 454 ? 11.437 -9.475 -14.684 1.00 94.56 454 CYS A O 1
ATOM 3506 N N . GLY A 1 455 ? 13.000 -8.909 -16.214 1.00 93.12 455 GLY A N 1
ATOM 3507 C CA . GLY A 1 455 ? 14.193 -8.862 -15.349 1.00 93.12 455 GLY A CA 1
ATOM 3508 C C . GLY A 1 455 ? 14.492 -7.467 -14.774 1.00 93.12 455 GLY A C 1
ATOM 3509 O O . GLY A 1 455 ? 13.575 -6.766 -14.344 1.00 93.12 455 GLY A O 1
ATOM 3510 N N . LYS A 1 456 ? 15.761 -7.029 -14.756 1.00 92.38 456 LYS A N 1
ATOM 3511 C CA . LYS A 1 456 ? 16.133 -5.666 -14.317 1.00 92.38 456 LYS A CA 1
ATOM 3512 C C . LYS A 1 456 ? 15.582 -4.602 -15.267 1.00 92.38 456 LYS A C 1
ATOM 3514 O O . LYS A 1 456 ? 15.715 -4.711 -16.490 1.00 92.38 456 LYS A O 1
ATOM 3519 N N . ILE A 1 457 ? 14.960 -3.568 -14.706 1.00 93.56 457 ILE A N 1
ATOM 3520 C CA . ILE A 1 457 ? 14.364 -2.480 -15.478 1.00 93.56 457 ILE A CA 1
ATOM 3521 C C . ILE A 1 457 ? 15.442 -1.585 -16.086 1.00 93.56 457 ILE A C 1
ATOM 3523 O O . ILE A 1 457 ? 16.411 -1.213 -15.426 1.00 93.56 457 ILE A O 1
ATOM 3527 N N . GLN A 1 458 ? 15.241 -1.221 -17.350 1.00 95.62 458 GLN A N 1
ATOM 3528 C CA . GLN A 1 458 ? 16.108 -0.314 -18.089 1.00 95.62 458 GLN A CA 1
ATOM 3529 C C . GLN A 1 458 ? 15.312 0.926 -18.501 1.00 95.62 458 GLN A C 1
ATOM 3531 O O . GLN A 1 458 ? 14.249 0.823 -19.119 1.00 95.62 458 GLN A O 1
ATOM 3536 N N . CYS A 1 459 ? 15.838 2.101 -18.172 1.00 94.94 459 CYS A N 1
ATOM 3537 C CA . CYS A 1 459 ? 15.206 3.400 -18.361 1.00 94.94 459 CYS A CA 1
ATOM 3538 C C . CYS A 1 459 ? 16.129 4.381 -19.104 1.00 94.94 459 CYS A C 1
ATOM 3540 O O . CYS A 1 459 ? 17.330 4.154 -19.270 1.00 94.94 459 CYS A O 1
ATOM 3542 N N . GLN A 1 460 ? 15.548 5.493 -19.549 1.00 93.44 460 GLN A N 1
ATOM 3543 C CA . GLN A 1 460 ? 16.213 6.661 -20.126 1.00 93.44 460 GLN A CA 1
ATOM 3544 C C . GLN A 1 460 ? 15.510 7.944 -19.655 1.00 93.44 460 GLN A C 1
ATOM 3546 O O . GLN A 1 460 ? 14.333 7.917 -19.310 1.00 93.44 460 GLN A O 1
ATOM 3551 N N . GLY A 1 461 ? 16.207 9.081 -19.674 1.00 89.44 461 GLY A N 1
ATOM 3552 C CA . GLY A 1 461 ? 15.657 10.369 -19.228 1.00 89.44 461 GLY A CA 1
ATOM 3553 C C . GLY A 1 461 ? 15.610 10.518 -17.702 1.00 89.44 461 GLY A C 1
ATOM 3554 O O . GLY A 1 461 ? 16.343 9.833 -16.991 1.00 89.44 461 GLY A O 1
ATOM 3555 N N . GLY A 1 462 ? 14.780 11.440 -17.214 1.00 87.50 462 GLY A N 1
ATOM 3556 C CA . GLY A 1 462 ? 14.617 11.717 -15.782 1.00 87.50 462 GLY A CA 1
ATOM 3557 C C . GLY A 1 462 ? 15.818 12.402 -15.115 1.00 87.50 462 GLY A C 1
ATOM 3558 O O . GLY A 1 462 ? 16.646 13.032 -15.774 1.00 87.50 462 GLY A O 1
ATOM 3559 N N . ALA A 1 463 ? 15.885 12.284 -13.791 1.00 83.75 463 ALA A N 1
ATOM 3560 C CA . ALA A 1 463 ? 16.958 12.791 -12.947 1.00 83.75 463 ALA A CA 1
ATOM 3561 C C . ALA A 1 463 ? 18.273 12.013 -13.142 1.00 83.75 463 ALA A C 1
ATOM 3563 O O . ALA A 1 463 ? 18.293 10.864 -13.584 1.00 83.75 463 ALA A O 1
ATOM 3564 N N . ASN A 1 464 ? 19.388 12.641 -12.758 1.00 78.81 464 ASN A N 1
ATOM 3565 C CA . ASN A 1 464 ? 20.729 12.053 -12.878 1.00 78.81 464 ASN A CA 1
ATOM 3566 C C . ASN A 1 464 ? 21.003 10.938 -11.854 1.00 78.81 464 ASN A C 1
ATOM 3568 O O . ASN A 1 464 ? 21.964 10.188 -11.999 1.00 78.81 464 ASN A O 1
ATOM 3572 N N . ARG A 1 465 ? 20.187 10.836 -10.802 1.00 77.19 465 ARG A N 1
ATOM 3573 C CA . ARG A 1 465 ? 20.254 9.781 -9.786 1.00 77.19 465 ARG A CA 1
ATOM 3574 C C . ARG A 1 465 ? 18.844 9.250 -9.525 1.00 77.19 465 ARG A C 1
ATOM 3576 O O . ARG A 1 465 ? 17.895 10.027 -9.679 1.00 77.19 465 ARG A O 1
ATOM 3583 N N . PRO A 1 466 ? 18.697 7.973 -9.131 1.00 75.75 466 PRO A N 1
ATOM 3584 C CA . PRO A 1 466 ? 17.406 7.450 -8.717 1.00 75.75 466 PRO A CA 1
ATOM 3585 C C . PRO A 1 466 ? 16.816 8.309 -7.592 1.00 75.75 466 PRO A C 1
ATOM 3587 O O . PRO A 1 466 ? 17.533 8.739 -6.690 1.00 75.75 466 PRO A O 1
ATOM 3590 N N . VAL A 1 467 ? 15.513 8.575 -7.657 1.00 72.69 467 VAL A N 1
ATOM 3591 C CA . VAL A 1 467 ? 14.782 9.404 -6.678 1.00 72.69 467 VAL A CA 1
ATOM 3592 C C . VAL A 1 467 ? 14.169 8.576 -5.541 1.00 72.69 467 VAL A C 1
ATOM 3594 O O . VAL A 1 467 ? 13.432 9.116 -4.708 1.00 72.69 467 VAL A O 1
ATOM 3597 N N . ILE A 1 468 ? 14.455 7.271 -5.536 1.00 66.31 468 ILE A N 1
ATOM 3598 C CA . ILE A 1 468 ? 13.973 6.270 -4.587 1.00 66.31 468 ILE A CA 1
ATOM 3599 C C . ILE A 1 468 ? 15.136 5.767 -3.729 1.00 66.31 468 ILE A C 1
ATOM 3601 O O . ILE A 1 468 ? 16.163 5.363 -4.265 1.00 66.31 468 ILE A O 1
ATOM 3605 N N . GLY A 1 469 ? 14.953 5.765 -2.407 1.00 58.34 469 GLY A N 1
ATOM 3606 C CA . GLY A 1 469 ? 15.942 5.261 -1.451 1.00 58.34 469 GLY A CA 1
ATOM 3607 C C . GLY A 1 469 ? 17.246 6.074 -1.390 1.00 58.34 469 GLY A C 1
ATOM 3608 O O . GLY A 1 469 ? 17.712 6.659 -2.362 1.00 58.34 469 GLY A O 1
ATOM 3609 N N . THR A 1 470 ? 17.878 6.114 -0.220 1.00 53.25 470 THR A N 1
ATOM 3610 C CA . THR A 1 470 ? 19.173 6.797 -0.031 1.00 53.25 470 THR A CA 1
ATOM 3611 C C . THR A 1 470 ? 20.362 5.984 -0.561 1.00 53.25 470 THR A C 1
ATOM 3613 O O . THR A 1 470 ? 21.396 6.566 -0.881 1.00 53.25 470 THR A O 1
ATOM 3616 N N . ASN A 1 471 ? 20.200 4.664 -0.734 1.00 63.12 471 ASN A N 1
ATOM 3617 C CA . ASN A 1 471 ? 21.252 3.723 -1.156 1.00 63.12 471 ASN A CA 1
ATOM 3618 C C . ASN A 1 471 ? 21.111 3.243 -2.615 1.00 63.12 471 ASN A C 1
ATOM 3620 O O . ASN A 1 471 ? 21.663 2.208 -2.995 1.00 63.12 471 ASN A O 1
ATOM 3624 N N . ALA A 1 472 ? 20.350 3.966 -3.439 1.00 72.62 472 ALA A N 1
ATOM 3625 C CA . ALA A 1 472 ? 20.195 3.648 -4.852 1.00 72.62 472 ALA A CA 1
ATOM 3626 C C . ALA A 1 472 ? 21.355 4.213 -5.679 1.00 72.62 472 ALA A C 1
ATOM 3628 O O . ALA A 1 472 ? 21.658 5.411 -5.636 1.00 72.62 472 ALA A O 1
ATOM 3629 N N . VAL A 1 473 ? 21.983 3.354 -6.478 1.00 79.62 473 VAL A N 1
ATOM 3630 C CA . VAL A 1 473 ? 23.001 3.747 -7.452 1.00 79.62 473 VAL A CA 1
ATOM 3631 C C . VAL A 1 473 ? 22.476 3.659 -8.876 1.00 79.62 473 VAL A C 1
ATOM 3633 O O . VAL A 1 473 ? 21.641 2.816 -9.219 1.00 79.62 473 VAL A O 1
ATOM 3636 N N . SER A 1 474 ? 22.964 4.583 -9.703 1.00 86.56 474 SER A N 1
ATOM 3637 C CA . SER A 1 474 ? 22.745 4.564 -11.146 1.00 86.56 474 SER A CA 1
ATOM 3638 C C . SER A 1 474 ? 23.732 3.594 -11.779 1.00 86.56 474 SER A C 1
ATOM 3640 O O . SER A 1 474 ? 24.935 3.709 -11.546 1.00 86.56 474 SER A O 1
ATOM 3642 N N . ILE A 1 475 ? 23.225 2.656 -12.576 1.00 87.88 475 ILE A N 1
ATOM 3643 C CA . ILE A 1 475 ? 24.036 1.743 -13.372 1.00 87.88 475 ILE A CA 1
ATOM 3644 C C . ILE A 1 475 ? 23.859 2.107 -14.838 1.00 87.88 475 ILE A C 1
ATOM 3646 O O . ILE A 1 475 ? 22.773 1.982 -15.405 1.00 87.88 475 ILE A O 1
ATOM 3650 N N . GLU A 1 476 ? 24.946 2.545 -15.458 1.00 90.62 476 GLU A N 1
ATOM 3651 C CA . GLU A 1 476 ? 24.954 3.004 -16.839 1.00 90.62 476 GLU A CA 1
ATOM 3652 C C . GLU A 1 476 ? 25.678 1.996 -17.727 1.00 90.62 476 GLU A C 1
ATOM 3654 O O . GLU A 1 476 ? 26.856 1.705 -17.531 1.00 90.62 476 GLU A O 1
ATOM 3659 N N . THR A 1 477 ? 24.981 1.465 -18.728 1.00 89.44 477 THR A N 1
ATOM 3660 C CA . THR A 1 477 ? 25.554 0.541 -19.712 1.00 89.44 477 THR A CA 1
ATOM 3661 C C . THR A 1 477 ? 25.476 1.151 -21.103 1.00 89.44 477 THR A C 1
ATOM 3663 O O . THR A 1 477 ? 24.405 1.547 -21.558 1.00 89.44 477 THR A O 1
ATOM 3666 N N . ASN A 1 478 ? 26.610 1.209 -21.802 1.00 90.44 478 ASN A N 1
ATOM 3667 C CA . ASN A 1 478 ? 26.685 1.710 -23.173 1.00 90.44 478 ASN A CA 1
ATOM 3668 C C . ASN A 1 478 ? 26.709 0.551 -24.171 1.00 90.44 478 ASN A C 1
ATOM 3670 O O . ASN A 1 478 ? 27.717 -0.147 -24.285 1.00 90.44 478 ASN A O 1
ATOM 3674 N N . ILE A 1 479 ? 25.630 0.387 -24.934 1.00 88.88 479 ILE A N 1
ATOM 3675 C CA . ILE A 1 479 ? 25.518 -0.655 -25.959 1.00 88.88 479 ILE A CA 1
ATOM 3676 C C . ILE A 1 479 ? 25.938 -0.081 -27.321 1.00 88.88 479 ILE A C 1
ATOM 3678 O O . ILE A 1 479 ? 25.322 0.888 -27.773 1.00 88.88 479 ILE A O 1
ATOM 3682 N N . PRO A 1 480 ? 26.963 -0.642 -27.992 1.00 87.81 480 PRO A N 1
ATOM 3683 C CA . PRO A 1 480 ? 27.340 -0.227 -29.340 1.00 87.81 480 PRO A CA 1
ATOM 3684 C C . PRO A 1 480 ? 26.297 -0.683 -30.371 1.00 87.81 480 PRO A C 1
ATOM 3686 O O . PRO A 1 480 ? 25.794 -1.806 -30.301 1.00 87.81 480 PRO A O 1
ATOM 3689 N N . LEU A 1 481 ? 25.989 0.183 -31.338 1.00 83.19 481 LEU A N 1
ATOM 3690 C CA . LEU A 1 481 ? 25.087 -0.124 -32.451 1.00 83.19 481 LEU A CA 1
ATOM 3691 C C . LEU A 1 481 ? 25.865 -0.577 -33.689 1.00 83.19 481 LEU A C 1
ATOM 3693 O O . LEU A 1 481 ? 26.956 -0.076 -33.957 1.00 83.19 481 LEU A O 1
ATOM 3697 N N . GLN A 1 482 ? 25.285 -1.500 -34.463 1.00 79.50 482 GLN A N 1
ATOM 3698 C CA . GLN A 1 482 ? 25.904 -2.018 -35.692 1.00 79.50 482 GLN A CA 1
ATOM 3699 C C . GLN A 1 482 ? 26.086 -0.934 -36.767 1.00 79.50 482 GLN A C 1
ATOM 3701 O O . GLN A 1 482 ? 27.060 -0.972 -37.508 1.00 79.50 482 GLN A O 1
ATOM 3706 N N . GLU A 1 483 ? 25.194 0.057 -36.809 1.00 80.19 483 GLU A N 1
ATOM 3707 C CA . GLU A 1 483 ? 25.214 1.174 -37.769 1.00 80.19 483 GLU A CA 1
ATOM 3708 C C . GLU A 1 483 ? 26.091 2.361 -37.311 1.00 80.19 483 GLU A C 1
ATOM 3710 O O . GLU A 1 483 ? 26.127 3.403 -37.961 1.00 80.19 483 GLU A O 1
ATOM 3715 N N . GLY A 1 484 ? 26.817 2.212 -36.197 1.00 79.94 484 GLY A N 1
ATOM 3716 C CA . GLY A 1 484 ? 27.567 3.289 -35.550 1.00 79.94 484 GLY A CA 1
ATOM 3717 C C . GLY A 1 484 ? 26.751 4.026 -34.479 1.00 79.94 484 GLY A C 1
ATOM 3718 O O . GLY A 1 484 ? 25.529 4.124 -34.543 1.00 79.94 484 GLY A O 1
ATOM 3719 N N . GLY A 1 485 ? 27.434 4.526 -33.444 1.00 85.19 485 GLY A N 1
ATOM 3720 C CA . GLY A 1 485 ? 26.808 5.159 -32.274 1.00 85.19 485 GLY A CA 1
ATOM 3721 C C . GLY A 1 485 ? 26.643 4.224 -31.067 1.00 85.19 485 GLY A C 1
ATOM 3722 O O . GLY A 1 485 ? 27.075 3.068 -31.075 1.00 85.19 485 GLY A O 1
ATOM 3723 N N . ARG A 1 486 ? 26.069 4.753 -29.977 1.00 87.75 486 ARG A N 1
ATOM 3724 C CA . ARG A 1 486 ? 25.893 4.041 -28.698 1.00 87.75 486 ARG A CA 1
ATOM 3725 C C . ARG A 1 486 ? 24.527 4.361 -28.095 1.00 87.75 486 ARG A C 1
ATOM 3727 O O . ARG A 1 486 ? 24.103 5.514 -28.121 1.00 87.75 486 ARG A O 1
ATOM 3734 N N . ILE A 1 487 ? 23.871 3.358 -27.517 1.00 90.06 487 ILE A N 1
ATOM 3735 C CA . ILE A 1 487 ? 22.675 3.539 -26.688 1.00 90.06 487 ILE A CA 1
ATOM 3736 C C . ILE A 1 487 ? 23.093 3.488 -25.224 1.00 90.06 487 ILE A C 1
ATOM 3738 O O . ILE A 1 487 ? 23.675 2.500 -24.776 1.00 90.06 487 ILE A O 1
ATOM 3742 N N . LEU A 1 488 ? 22.754 4.542 -24.483 1.00 90.19 488 LEU A N 1
ATOM 3743 C CA . LEU A 1 488 ? 22.868 4.563 -23.032 1.00 90.19 488 LEU A CA 1
ATOM 3744 C C . LEU A 1 488 ? 21.635 3.893 -22.414 1.00 90.19 488 LEU A C 1
ATOM 3746 O O . LEU A 1 488 ? 20.508 4.374 -22.570 1.00 90.19 488 LEU A O 1
ATOM 3750 N N . CYS A 1 489 ? 21.863 2.795 -21.708 1.00 91.75 489 CYS A N 1
ATOM 3751 C CA . CYS A 1 489 ? 20.877 2.085 -20.906 1.00 91.75 489 CYS A CA 1
ATOM 3752 C C . CYS A 1 489 ? 21.125 2.421 -19.437 1.00 91.75 489 CYS A C 1
ATOM 3754 O O . CYS A 1 489 ? 22.250 2.259 -18.959 1.00 91.75 489 CYS A O 1
ATOM 3756 N N . ARG A 1 490 ? 20.099 2.904 -18.731 1.00 92.00 490 ARG A N 1
ATOM 3757 C CA . ARG A 1 490 ? 20.202 3.210 -17.302 1.00 92.00 490 ARG A CA 1
ATOM 3758 C C . ARG A 1 490 ? 19.332 2.267 -16.492 1.00 92.00 490 ARG A C 1
ATOM 3760 O O . ARG A 1 490 ? 18.107 2.322 -16.573 1.00 92.00 490 ARG A O 1
ATOM 3767 N N . GLY A 1 491 ? 19.978 1.422 -15.706 1.00 89.81 491 GLY A N 1
ATOM 3768 C CA . GLY A 1 491 ? 19.359 0.665 -14.630 1.00 89.81 491 GLY A CA 1
ATOM 3769 C C . GLY A 1 491 ? 19.636 1.342 -13.296 1.00 89.81 491 GLY A C 1
ATOM 3770 O O . GLY A 1 491 ? 20.485 2.225 -13.181 1.00 89.81 491 GLY A O 1
ATOM 3771 N N . THR A 1 492 ? 18.915 0.936 -12.264 1.00 83.88 492 THR A N 1
ATOM 3772 C CA . THR A 1 492 ? 19.307 1.246 -10.890 1.00 83.88 492 THR A CA 1
ATOM 3773 C C . THR A 1 492 ? 19.584 -0.057 -10.181 1.00 83.88 492 THR A C 1
ATOM 3775 O O . THR A 1 492 ? 18.898 -1.048 -10.428 1.00 83.88 492 THR A O 1
ATOM 3778 N N . HIS A 1 493 ? 20.603 -0.069 -9.341 1.00 76.50 493 HIS A N 1
ATOM 3779 C CA . HIS A 1 493 ? 20.745 -1.092 -8.329 1.00 76.50 493 HIS A CA 1
ATOM 3780 C C . HIS A 1 493 ? 20.629 -0.382 -7.000 1.00 76.50 493 HIS A C 1
ATOM 3782 O O . HIS A 1 493 ? 21.308 0.615 -6.753 1.00 76.50 493 HIS A O 1
ATOM 3788 N N . VAL A 1 494 ? 19.715 -0.848 -6.174 1.00 68.75 494 VAL A N 1
ATOM 3789 C CA . VAL A 1 494 ? 19.662 -0.383 -4.802 1.00 68.75 494 VAL A CA 1
ATOM 3790 C C . VAL A 1 494 ? 20.385 -1.450 -4.013 1.00 68.75 494 VAL A C 1
ATOM 3792 O O . VAL A 1 494 ? 20.039 -2.622 -4.147 1.00 68.75 494 VAL A O 1
ATOM 3795 N N . TYR A 1 495 ? 21.420 -1.056 -3.267 1.00 62.31 495 TYR A N 1
ATOM 3796 C CA . TYR A 1 495 ? 22.147 -1.965 -2.382 1.00 62.31 495 TYR A CA 1
ATOM 3797 C C . TYR A 1 495 ? 21.204 -2.369 -1.246 1.00 62.31 495 TYR A C 1
ATOM 3799 O O . TYR A 1 495 ? 21.249 -1.799 -0.156 1.00 62.31 495 TYR A O 1
ATOM 3807 N N . LEU A 1 496 ? 20.282 -3.279 -1.569 1.00 55.59 496 LEU A N 1
ATOM 3808 C CA . LEU A 1 496 ? 19.218 -3.766 -0.708 1.00 55.59 496 LEU A CA 1
ATOM 3809 C C . LEU A 1 496 ? 19.422 -5.233 -0.330 1.00 55.59 496 LEU A C 1
ATOM 3811 O O . LEU A 1 496 ? 18.446 -5.964 -0.184 1.00 55.59 496 LEU A O 1
ATOM 3815 N N . GLY A 1 497 ? 20.678 -5.674 -0.215 1.00 47.50 497 GLY A N 1
ATOM 3816 C CA . GLY A 1 497 ? 20.979 -7.080 0.021 1.00 47.50 497 GLY A CA 1
ATOM 3817 C C . GLY A 1 497 ? 20.342 -7.979 -1.037 1.00 47.50 497 GLY A C 1
ATOM 3818 O O . GLY A 1 497 ? 19.824 -7.534 -2.061 1.00 47.50 497 GLY A O 1
ATOM 3819 N N . ASP A 1 498 ? 20.449 -9.275 -0.823 1.00 41.00 498 ASP A N 1
ATOM 3820 C CA . ASP A 1 498 ? 20.415 -10.212 -1.930 1.00 41.00 498 ASP A CA 1
ATOM 3821 C C . ASP A 1 498 ? 19.019 -10.783 -2.241 1.00 41.00 498 ASP A C 1
ATOM 3823 O O . ASP A 1 498 ? 18.879 -11.421 -3.282 1.00 41.00 498 ASP A O 1
ATOM 3827 N N . ASP A 1 499 ? 17.992 -10.468 -1.436 1.00 43.34 499 ASP A N 1
ATOM 3828 C CA . ASP A 1 499 ? 16.646 -11.052 -1.574 1.00 43.34 499 ASP A CA 1
ATOM 3829 C C . ASP A 1 499 ? 15.461 -10.062 -1.405 1.00 43.34 499 ASP A C 1
ATOM 3831 O O . ASP A 1 499 ? 14.293 -10.442 -1.518 1.00 43.34 499 ASP A O 1
ATOM 3835 N N . MET A 1 500 ? 15.688 -8.748 -1.256 1.00 47.78 500 MET A N 1
ATOM 3836 C CA . MET A 1 500 ? 14.596 -7.778 -1.454 1.00 47.78 500 MET A CA 1
ATOM 3837 C C . MET A 1 500 ? 14.297 -7.662 -2.962 1.00 47.78 500 MET A C 1
ATOM 3839 O O . MET A 1 500 ? 15.235 -7.644 -3.763 1.00 47.78 500 MET A O 1
ATOM 3843 N N . PRO A 1 501 ? 13.027 -7.559 -3.409 1.00 52.59 501 PRO A N 1
ATOM 3844 C CA . PRO A 1 501 ? 12.726 -7.216 -4.791 1.00 52.59 501 PRO A CA 1
ATOM 3845 C C . PRO A 1 501 ? 13.289 -5.822 -5.059 1.00 52.59 501 PRO A C 1
ATOM 3847 O O . PRO A 1 501 ? 12.646 -4.817 -4.763 1.00 52.59 501 PRO A O 1
ATOM 3850 N N . ASP A 1 502 ? 14.516 -5.793 -5.587 1.00 64.06 502 ASP A N 1
ATOM 3851 C CA . ASP A 1 502 ? 15.221 -4.592 -6.010 1.00 64.06 502 ASP A CA 1
ATOM 3852 C C . ASP A 1 502 ? 14.204 -3.740 -6.779 1.00 64.06 502 ASP A C 1
ATOM 3854 O O . ASP A 1 502 ? 13.608 -4.242 -7.736 1.00 64.06 502 ASP A O 1
ATOM 3858 N N . PRO A 1 503 ? 13.924 -2.490 -6.369 1.00 68.62 503 PRO A N 1
ATOM 3859 C CA . PRO A 1 503 ? 12.930 -1.663 -7.048 1.00 68.62 503 PRO A CA 1
ATOM 3860 C C . PRO A 1 503 ? 13.328 -1.408 -8.514 1.00 68.62 503 PRO A C 1
ATOM 3862 O O . PRO A 1 503 ? 12.489 -1.027 -9.333 1.00 68.62 503 PRO A O 1
ATOM 3865 N N . GLY A 1 504 ? 14.589 -1.679 -8.870 1.00 80.00 504 GLY A N 1
ATOM 3866 C CA . GLY A 1 504 ? 15.106 -1.798 -10.225 1.00 80.00 504 GLY A CA 1
ATOM 3867 C C . GLY A 1 504 ? 14.853 -3.147 -10.918 1.00 80.00 504 GLY A C 1
ATOM 3868 O O . GLY A 1 504 ? 15.467 -3.393 -11.953 1.00 80.00 504 GLY A O 1
ATOM 3869 N N . LEU A 1 505 ? 14.015 -4.042 -10.397 1.00 86.62 505 LEU A N 1
ATOM 3870 C CA . LEU A 1 505 ? 13.442 -5.195 -11.102 1.00 86.62 505 LEU A CA 1
ATOM 3871 C C . LEU A 1 505 ? 12.046 -4.840 -11.588 1.00 86.62 505 LEU A C 1
ATOM 3873 O O . LEU A 1 505 ? 11.269 -4.217 -10.870 1.00 86.62 505 LEU A O 1
ATOM 3877 N N . VAL A 1 506 ? 11.695 -5.282 -12.790 1.00 90.62 506 VAL A N 1
ATOM 3878 C CA . VAL A 1 506 ? 10.372 -5.025 -13.358 1.00 90.62 506 VAL A CA 1
ATOM 3879 C C . VAL A 1 506 ? 9.281 -5.621 -12.463 1.00 90.62 506 VAL A C 1
ATOM 3881 O O . VAL A 1 506 ? 9.361 -6.782 -12.048 1.00 90.62 506 VAL A O 1
ATOM 3884 N N . LEU A 1 507 ? 8.273 -4.805 -12.143 1.00 86.81 507 LEU A N 1
ATOM 3885 C CA . LEU A 1 507 ? 7.158 -5.201 -11.282 1.00 86.81 507 LEU A CA 1
ATOM 3886 C C . LEU A 1 507 ? 6.311 -6.303 -11.934 1.00 86.81 507 LEU A C 1
ATOM 3888 O O . LEU A 1 507 ? 6.107 -6.318 -13.154 1.00 86.81 507 LEU A O 1
ATOM 3892 N N . ALA A 1 508 ? 5.777 -7.207 -11.109 1.00 87.56 508 ALA A N 1
ATOM 3893 C CA . ALA A 1 508 ? 4.818 -8.211 -11.561 1.00 87.56 508 ALA A CA 1
ATOM 3894 C C . ALA A 1 508 ? 3.573 -7.541 -12.170 1.00 87.56 508 ALA A C 1
ATOM 3896 O O . ALA A 1 508 ? 3.189 -6.442 -11.773 1.00 87.56 508 ALA A O 1
ATOM 3897 N N . GLY A 1 509 ? 2.972 -8.179 -13.173 1.00 90.00 509 GLY A N 1
ATOM 3898 C CA . GLY A 1 509 ? 1.851 -7.607 -13.925 1.00 90.00 509 GLY A CA 1
ATOM 3899 C C . GLY A 1 509 ? 2.257 -6.716 -15.105 1.00 90.00 509 GLY A C 1
ATOM 3900 O O . GLY A 1 509 ? 1.43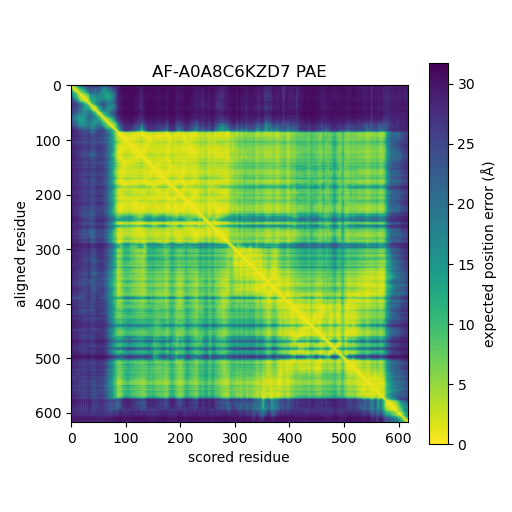9 -6.468 -15.987 1.00 90.00 509 GLY A O 1
ATOM 3901 N N . THR A 1 510 ? 3.518 -6.275 -15.185 1.00 92.50 510 THR A N 1
ATOM 3902 C CA . THR A 1 510 ? 3.979 -5.401 -16.277 1.00 92.50 510 THR A CA 1
ATOM 3903 C C . THR A 1 510 ? 3.916 -6.113 -17.634 1.00 92.50 510 THR A C 1
ATOM 3905 O O . THR A 1 510 ? 4.253 -7.294 -17.754 1.00 92.50 510 THR A O 1
ATOM 3908 N N . LYS A 1 511 ? 3.502 -5.397 -18.684 1.00 92.81 511 LYS A N 1
ATOM 3909 C CA . LYS A 1 511 ? 3.311 -5.949 -20.035 1.00 92.81 511 LYS A CA 1
ATOM 3910 C C . LYS A 1 511 ? 4.618 -6.496 -20.635 1.00 92.81 511 LYS A C 1
ATOM 3912 O O . LYS A 1 511 ? 5.523 -5.733 -20.966 1.00 92.81 511 LYS A O 1
ATOM 3917 N N . CYS A 1 512 ? 4.685 -7.812 -20.853 1.00 91.88 512 CYS A N 1
ATOM 3918 C CA . CYS A 1 512 ? 5.696 -8.455 -21.700 1.00 91.88 512 CYS A CA 1
ATOM 3919 C C . CYS A 1 512 ? 5.135 -9.429 -22.781 1.00 91.88 512 CYS A C 1
ATOM 3921 O O . CYS A 1 512 ? 5.836 -9.686 -23.747 1.00 91.88 512 CYS A O 1
ATOM 3923 N N . GLY A 1 513 ? 3.851 -9.798 -22.892 1.00 87.00 513 GLY A N 1
ATOM 3924 C CA . GLY A 1 513 ? 3.134 -10.769 -22.056 1.00 87.00 513 GLY A CA 1
ATOM 3925 C C . GLY A 1 513 ? 2.533 -10.200 -20.783 1.00 87.00 513 GLY A C 1
ATOM 3926 O O . GLY A 1 513 ? 1.992 -9.097 -20.777 1.00 87.00 513 GLY A O 1
ATOM 3927 N N . VAL A 1 514 ? 2.747 -10.916 -19.691 1.00 92.50 514 VAL A N 1
ATOM 3928 C CA . VAL A 1 514 ? 2.661 -10.413 -18.324 1.00 92.50 514 VAL A CA 1
ATOM 3929 C C . VAL A 1 514 ? 3.890 -10.890 -17.547 1.00 92.50 514 VAL A C 1
ATOM 3931 O O . VAL A 1 514 ? 4.265 -12.062 -17.634 1.00 92.50 514 VAL A O 1
ATOM 3934 N N . CYS A 1 515 ? 4.549 -9.980 -16.827 1.00 93.00 515 CYS A N 1
ATOM 3935 C CA . CYS A 1 515 ? 5.671 -10.312 -15.952 1.00 93.00 515 CYS A CA 1
ATOM 3936 C C . CYS A 1 515 ? 5.144 -11.089 -14.745 1.00 93.00 515 CYS A C 1
ATOM 3938 O O . CYS A 1 515 ? 4.481 -10.502 -13.891 1.00 93.00 515 CYS A O 1
ATOM 3940 N N . LEU A 1 516 ? 5.460 -12.376 -14.637 1.00 89.62 516 LEU A N 1
ATOM 3941 C CA . LEU A 1 516 ? 5.139 -13.191 -13.464 1.00 89.62 516 LEU A CA 1
ATOM 3942 C C . LEU A 1 516 ? 6.338 -14.062 -13.123 1.00 89.62 516 LEU A C 1
ATOM 3944 O O . LEU A 1 516 ? 6.872 -14.741 -14.000 1.00 89.62 516 LEU A O 1
ATOM 3948 N N . ASN A 1 517 ? 6.769 -14.030 -11.860 1.00 84.62 517 ASN A N 1
ATOM 3949 C CA . ASN A 1 517 ? 7.953 -14.758 -11.388 1.00 84.62 517 ASN A CA 1
ATOM 3950 C C . ASN A 1 517 ? 9.181 -14.533 -12.289 1.00 84.62 517 ASN A C 1
ATOM 3952 O O . ASN A 1 517 ? 9.886 -15.471 -12.642 1.00 84.62 517 ASN A O 1
ATOM 3956 N N . ARG A 1 518 ? 9.397 -13.274 -12.703 1.00 88.06 518 ARG A N 1
ATOM 3957 C CA . ARG A 1 518 ? 10.503 -12.837 -13.584 1.00 88.06 518 ARG A CA 1
ATOM 3958 C C . ARG A 1 518 ? 10.495 -13.437 -14.995 1.00 88.06 518 ARG A C 1
ATOM 3960 O O . ARG A 1 518 ? 11.463 -13.283 -15.728 1.00 88.06 518 ARG A O 1
ATOM 3967 N N . GLN A 1 519 ? 9.388 -14.049 -15.403 1.00 92.69 519 GLN A N 1
ATOM 3968 C CA . GLN A 1 519 ? 9.203 -14.614 -16.735 1.00 92.69 519 GLN A CA 1
ATOM 3969 C C . GLN A 1 519 ? 8.099 -13.886 -17.495 1.00 92.69 519 GLN A C 1
ATOM 3971 O O . GLN A 1 519 ? 7.138 -13.370 -16.913 1.00 92.69 519 GLN A O 1
ATOM 3976 N N . CYS A 1 520 ? 8.227 -13.876 -18.818 1.00 95.06 520 CYS A N 1
ATOM 3977 C CA . CYS A 1 520 ? 7.235 -13.340 -19.727 1.00 95.06 520 CYS A CA 1
ATOM 3978 C C . CYS A 1 520 ? 6.177 -14.394 -20.037 1.00 95.06 520 CYS A C 1
ATOM 3980 O O . CYS A 1 520 ? 6.335 -15.222 -20.943 1.00 95.06 520 CYS A O 1
ATOM 3982 N N . GLN A 1 521 ? 5.072 -14.361 -19.302 1.00 95.31 521 GLN A N 1
ATOM 3983 C CA . GLN A 1 521 ? 3.997 -15.338 -19.446 1.00 95.31 521 GLN A CA 1
ATOM 3984 C C . GLN A 1 521 ? 2.860 -14.815 -20.329 1.00 95.31 521 GLN A C 1
ATOM 3986 O O . GLN A 1 521 ? 2.740 -13.616 -20.586 1.00 95.31 521 GLN A O 1
ATOM 3991 N N . ASN A 1 522 ? 2.033 -15.731 -20.836 1.00 94.12 522 ASN A N 1
ATOM 3992 C CA . ASN A 1 522 ? 0.817 -15.358 -21.551 1.00 94.12 522 ASN A CA 1
ATOM 3993 C C . ASN A 1 522 ? -0.256 -14.932 -20.537 1.00 94.12 522 ASN A C 1
ATOM 3995 O O . ASN A 1 522 ? -0.416 -15.569 -19.499 1.00 94.12 522 ASN A O 1
ATOM 3999 N N . VAL A 1 523 ? -1.016 -13.889 -20.864 1.00 92.19 523 VAL A N 1
ATOM 4000 C CA . VAL A 1 523 ? -2.128 -13.366 -20.056 1.00 92.19 523 VAL A CA 1
ATOM 4001 C C . VAL A 1 523 ? -3.200 -14.425 -19.767 1.00 92.19 523 VAL A C 1
ATOM 4003 O O . VAL A 1 523 ?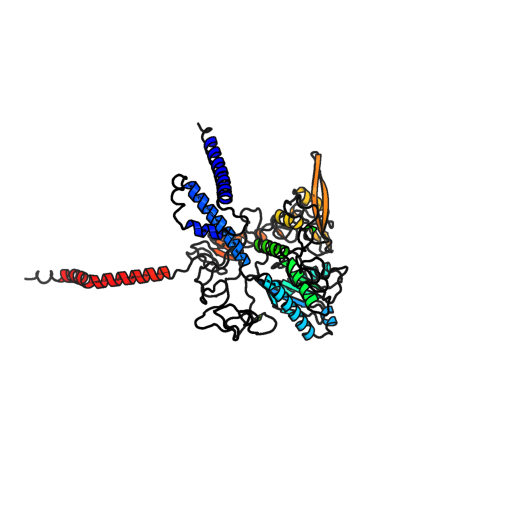 -3.874 -14.352 -18.740 1.00 92.19 523 VAL A O 1
ATOM 4006 N N . SER A 1 524 ? -3.320 -15.456 -20.611 1.00 91.25 524 SER A N 1
ATOM 4007 C CA . SER A 1 524 ? -4.206 -16.605 -20.384 1.00 91.25 524 SER A CA 1
ATOM 4008 C C . SER A 1 524 ? -3.995 -17.301 -19.035 1.00 91.25 524 SER A C 1
ATOM 4010 O O . SER A 1 524 ? -4.929 -17.936 -18.559 1.00 91.25 524 SER A O 1
ATOM 4012 N N . VAL A 1 525 ? -2.830 -17.148 -18.388 1.00 93.31 525 VAL A N 1
ATOM 4013 C CA . VAL A 1 525 ? -2.548 -17.688 -17.042 1.00 93.31 525 VAL A CA 1
ATOM 4014 C C . VAL A 1 525 ? -3.567 -17.245 -15.985 1.00 93.31 525 VAL A C 1
ATOM 4016 O O . VAL A 1 525 ? -3.817 -17.972 -15.029 1.00 93.31 525 VAL A O 1
ATOM 4019 N N . PHE A 1 526 ? -4.196 -16.081 -16.168 1.00 91.94 526 PHE A N 1
ATOM 4020 C CA . PHE A 1 526 ? -5.218 -15.581 -15.250 1.00 91.94 526 PHE A CA 1
ATOM 4021 C C . PHE A 1 526 ? -6.621 -16.140 -15.530 1.00 91.94 526 PHE A C 1
ATOM 4023 O O . PHE A 1 526 ? -7.514 -15.969 -14.705 1.00 91.94 526 PHE A O 1
ATOM 4030 N N . GLY A 1 527 ? -6.866 -16.774 -16.682 1.00 93.75 527 GLY A N 1
ATOM 4031 C CA . GLY A 1 527 ? -8.215 -17.213 -17.068 1.00 93.75 527 GLY A CA 1
ATOM 4032 C C . GLY A 1 527 ? -9.188 -16.051 -17.336 1.00 93.75 527 GLY A C 1
ATOM 4033 O O . GLY A 1 527 ? -10.404 -16.206 -17.228 1.00 93.75 527 GLY A O 1
ATOM 4034 N N . VAL A 1 528 ? -8.678 -14.862 -17.689 1.00 92.31 528 VAL A N 1
ATOM 4035 C CA . VAL A 1 528 ? -9.503 -13.650 -17.873 1.00 92.31 528 VAL A CA 1
ATOM 4036 C C . VAL A 1 528 ? -10.556 -13.802 -18.975 1.00 92.31 528 VAL A C 1
ATOM 4038 O O . VAL A 1 528 ? -11.685 -13.329 -18.831 1.00 92.31 528 VAL A O 1
ATOM 4041 N N . HIS A 1 529 ? -10.220 -14.501 -20.064 1.00 91.44 529 HIS A N 1
ATOM 4042 C CA . HIS A 1 529 ? -11.139 -14.740 -21.179 1.00 91.44 529 HIS A CA 1
ATOM 4043 C C . HIS A 1 529 ? -12.261 -15.709 -20.803 1.00 91.44 529 HIS A C 1
ATOM 4045 O O . HIS A 1 529 ? -13.412 -15.466 -21.153 1.00 91.44 529 HIS A O 1
ATOM 4051 N N . GLU A 1 530 ? -11.948 -16.758 -20.042 1.00 93.12 530 GLU A N 1
ATOM 4052 C CA . GLU A 1 530 ? -12.934 -17.710 -19.519 1.00 93.12 530 GLU A CA 1
ATOM 4053 C C . GLU A 1 530 ? -13.896 -17.004 -18.564 1.00 93.12 530 GLU A C 1
ATOM 4055 O O . GLU A 1 530 ? -15.115 -17.163 -18.661 1.00 93.12 530 GLU A O 1
ATOM 4060 N N . CYS A 1 531 ? -13.362 -16.151 -17.683 1.00 92.19 531 CYS A N 1
ATOM 4061 C CA . CYS A 1 531 ? -14.201 -15.376 -16.785 1.00 92.19 531 CYS A CA 1
ATOM 4062 C C . CYS A 1 531 ? -15.072 -14.361 -17.533 1.00 92.19 531 CYS A C 1
ATOM 4064 O O . CYS A 1 531 ? -16.259 -14.259 -17.244 1.00 92.19 531 CYS A O 1
ATOM 4066 N N . SER A 1 532 ? -14.517 -13.632 -18.502 1.00 92.62 532 SER A N 1
ATOM 4067 C CA . SER A 1 532 ? -15.274 -12.646 -19.286 1.00 92.62 532 SER A CA 1
ATOM 4068 C C . SER A 1 532 ? -16.332 -13.305 -20.177 1.00 92.62 532 SER A C 1
ATOM 4070 O O . SER A 1 532 ? -17.412 -12.749 -20.372 1.00 92.62 532 SER A O 1
ATOM 4072 N N . GLY A 1 533 ? -16.061 -14.516 -20.678 1.00 93.50 533 GLY A N 1
ATOM 4073 C CA . GLY A 1 533 ? -16.967 -15.268 -21.547 1.00 93.50 533 GLY A CA 1
ATOM 4074 C C . GLY A 1 533 ? -18.323 -15.576 -20.909 1.00 93.50 533 GLY A C 1
ATOM 4075 O O . GLY A 1 533 ? -19.335 -15.596 -21.606 1.00 93.50 533 GLY A O 1
ATOM 4076 N N . LYS A 1 534 ? -18.388 -15.728 -19.579 1.00 95.19 534 LYS A N 1
ATOM 4077 C CA . LYS A 1 534 ? -19.658 -15.976 -18.869 1.00 95.19 534 LYS A CA 1
ATOM 4078 C C . LYS A 1 534 ? -20.528 -14.730 -18.683 1.00 95.19 534 LYS A C 1
ATOM 4080 O O . LYS A 1 534 ? -21.673 -14.853 -18.260 1.00 95.19 534 LYS A O 1
ATOM 4085 N N . CYS A 1 535 ? -20.002 -13.542 -18.987 1.00 96.25 535 CYS A N 1
ATOM 4086 C CA . CYS A 1 535 ? -20.708 -12.268 -18.831 1.00 96.25 535 CYS A CA 1
ATOM 4087 C C . CYS A 1 535 ? -21.547 -11.895 -20.064 1.00 96.25 535 CYS A C 1
ATOM 4089 O O . CYS A 1 535 ? -21.912 -10.733 -20.234 1.00 96.25 535 CYS A O 1
ATOM 4091 N N . ASN A 1 536 ? -21.812 -12.861 -20.957 1.00 95.25 536 ASN A N 1
ATOM 4092 C CA . ASN A 1 536 ? -22.647 -12.723 -22.158 1.00 95.25 536 ASN A CA 1
ATOM 4093 C C . ASN A 1 536 ? -22.257 -11.560 -23.095 1.00 95.25 536 ASN A C 1
ATOM 4095 O O . ASN A 1 536 ? -23.076 -11.102 -23.888 1.00 95.25 536 ASN A O 1
ATOM 4099 N N . GLY A 1 537 ? -21.015 -11.065 -23.009 1.00 94.56 537 GLY A N 1
ATOM 4100 C CA . GLY A 1 537 ? -20.551 -9.890 -23.755 1.00 94.56 537 GLY A CA 1
ATOM 4101 C C . GLY A 1 537 ? -21.213 -8.571 -23.336 1.00 94.56 537 GLY A C 1
ATOM 4102 O O . GLY A 1 537 ? -21.176 -7.617 -24.105 1.00 94.56 537 GLY A O 1
ATOM 4103 N N . ARG A 1 538 ? -21.845 -8.523 -22.154 1.00 95.56 538 ARG A N 1
ATOM 4104 C CA . ARG A 1 538 ? -22.598 -7.368 -21.620 1.00 95.56 538 ARG A CA 1
ATOM 4105 C C . ARG A 1 538 ? -22.123 -6.971 -20.225 1.00 95.56 538 ARG A C 1
ATOM 4107 O O . ARG A 1 538 ? -22.900 -6.555 -19.363 1.00 95.56 538 ARG A O 1
ATOM 4114 N N . GLY A 1 539 ? -20.844 -7.197 -19.972 1.00 93.88 539 GLY A N 1
ATOM 4115 C CA . GLY A 1 539 ? -20.209 -6.977 -18.689 1.00 93.88 539 GLY A CA 1
ATOM 4116 C C . GLY A 1 539 ? -18.754 -7.412 -18.714 1.00 93.88 539 GLY A C 1
ATOM 4117 O O . GLY A 1 539 ? -18.278 -8.020 -19.675 1.00 93.88 539 GLY A O 1
ATOM 4118 N N . VAL A 1 540 ? -18.061 -7.106 -17.627 1.00 95.19 540 VAL A N 1
ATOM 4119 C CA . VAL A 1 540 ? -16.647 -7.432 -17.415 1.00 95.19 540 VAL A CA 1
ATOM 4120 C C . VAL A 1 540 ? -16.490 -8.327 -16.196 1.00 95.19 540 VAL A C 1
ATOM 4122 O O . VAL A 1 540 ? -17.364 -8.361 -15.332 1.00 95.19 540 VAL A O 1
ATOM 4125 N N . CYS A 1 541 ? -15.386 -9.062 -16.107 1.00 95.69 541 CYS A N 1
ATOM 4126 C CA . CYS A 1 541 ? -15.105 -9.886 -14.940 1.00 95.69 541 CYS A CA 1
ATOM 4127 C C . CYS A 1 541 ? -14.357 -9.068 -13.877 1.00 95.69 541 CYS A C 1
ATOM 4129 O O . CYS A 1 541 ? -13.381 -8.383 -14.186 1.00 95.69 541 CYS A O 1
ATOM 4131 N N . ASN A 1 542 ? -14.799 -9.149 -12.623 1.00 95.31 542 ASN A N 1
ATOM 4132 C CA . ASN A 1 542 ? -14.096 -8.553 -11.491 1.00 95.31 542 ASN A CA 1
ATOM 4133 C C . ASN A 1 542 ? -13.066 -9.523 -10.870 1.00 95.31 542 ASN A C 1
ATOM 4135 O O . ASN A 1 542 ? -13.032 -10.716 -11.177 1.00 95.31 542 ASN A O 1
ATOM 4139 N N . ASN A 1 543 ? -12.243 -9.026 -9.952 1.00 93.19 543 ASN A N 1
ATOM 4140 C CA . ASN A 1 543 ? -11.207 -9.774 -9.232 1.00 93.19 543 ASN A CA 1
ATOM 4141 C C . ASN A 1 543 ? -11.731 -10.945 -8.382 1.00 93.19 543 ASN A C 1
ATOM 4143 O O . ASN A 1 543 ? -10.985 -11.871 -8.072 1.00 93.19 543 ASN A O 1
ATOM 4147 N N . LYS A 1 544 ? -13.025 -10.950 -8.043 1.00 93.81 544 LYS A N 1
ATOM 4148 C CA . LYS A 1 544 ? -13.710 -12.072 -7.379 1.00 93.81 544 LYS A CA 1
ATOM 4149 C C . LYS A 1 544 ? -14.271 -13.099 -8.364 1.00 93.81 544 LYS A C 1
ATOM 4151 O O . LYS A 1 544 ? -14.977 -14.020 -7.963 1.00 93.81 544 LYS A O 1
ATOM 4156 N N . LYS A 1 545 ? -13.943 -12.965 -9.651 1.00 94.88 545 LYS A N 1
ATOM 4157 C CA . LYS A 1 545 ? -14.445 -13.800 -10.743 1.00 94.88 545 LYS A CA 1
ATOM 4158 C C . LYS A 1 545 ? -15.966 -13.731 -10.864 1.00 94.88 545 LYS A C 1
ATOM 4160 O O . LYS A 1 545 ? -16.585 -14.736 -11.186 1.00 94.88 545 LYS A O 1
ATOM 4165 N N . ASN A 1 546 ? -16.586 -12.577 -10.659 1.00 96.31 546 ASN A N 1
ATOM 4166 C CA . ASN A 1 546 ? -18.010 -12.350 -10.914 1.00 96.31 546 ASN A CA 1
ATOM 4167 C C . ASN A 1 546 ? -18.194 -11.302 -12.010 1.00 96.31 546 ASN A C 1
ATOM 4169 O O . ASN A 1 546 ? -17.326 -10.455 -12.223 1.00 96.31 546 ASN A O 1
ATOM 4173 N N . CYS A 1 547 ? -19.321 -11.356 -12.720 1.00 96.69 547 CYS A N 1
ATOM 4174 C CA . CYS A 1 547 ? -19.599 -10.372 -13.757 1.00 96.69 547 CYS A CA 1
ATOM 4175 C C . CYS A 1 547 ? -20.092 -9.058 -13.156 1.00 96.69 547 CYS A C 1
ATOM 4177 O O . CYS A 1 547 ? -21.045 -9.029 -12.378 1.00 96.69 547 CYS A O 1
ATOM 4179 N N . HIS A 1 548 ? -19.463 -7.972 -13.582 1.00 96.19 548 HIS A N 1
ATOM 4180 C CA . HIS A 1 548 ? -19.930 -6.610 -13.422 1.00 96.19 548 HIS A CA 1
ATOM 4181 C C . HIS A 1 548 ? -20.649 -6.203 -14.710 1.00 96.19 548 HIS A C 1
ATOM 4183 O O . HIS A 1 548 ? -20.024 -5.929 -15.736 1.00 96.19 548 HIS A O 1
ATOM 4189 N N . CYS A 1 549 ? -21.976 -6.257 -14.669 1.00 96.50 549 CYS A N 1
ATOM 4190 C CA . CYS A 1 549 ? -22.846 -6.091 -15.820 1.00 96.50 549 CYS A CA 1
ATOM 4191 C C . CYS A 1 549 ? -23.037 -4.628 -16.200 1.00 96.50 549 CYS A C 1
ATOM 4193 O O . CYS A 1 549 ? -23.153 -3.763 -15.335 1.00 96.50 549 CYS A O 1
ATOM 4195 N N . GLU A 1 550 ? -23.152 -4.373 -17.500 1.00 94.69 550 GLU A N 1
ATOM 4196 C CA . GLU A 1 550 ? -23.525 -3.070 -18.035 1.00 94.69 550 GLU A CA 1
ATOM 4197 C C . GLU A 1 550 ? -24.915 -2.635 -17.555 1.00 94.69 550 GLU A C 1
ATOM 4199 O O . GLU A 1 550 ? -25.747 -3.436 -17.106 1.00 94.69 550 GLU A O 1
ATOM 4204 N N . ALA A 1 551 ? -25.198 -1.340 -17.710 1.00 86.44 551 ALA A N 1
ATOM 4205 C CA . ALA A 1 551 ? -26.533 -0.814 -17.482 1.00 86.44 551 ALA A CA 1
ATOM 4206 C C . ALA A 1 551 ? -27.563 -1.657 -18.257 1.00 86.44 551 ALA A C 1
ATOM 4208 O O . ALA A 1 551 ? -27.372 -1.948 -19.435 1.00 86.44 551 ALA A O 1
ATOM 4209 N N . HIS A 1 552 ? -28.664 -2.013 -17.585 1.00 91.38 552 HIS A N 1
ATOM 4210 C CA . HIS A 1 552 ? -29.769 -2.842 -18.095 1.00 91.38 552 HIS A CA 1
ATOM 4211 C C . HIS A 1 552 ? -29.603 -4.361 -17.999 1.00 91.38 552 HIS A C 1
ATOM 4213 O O . HIS A 1 552 ? -30.554 -5.059 -18.336 1.00 91.38 552 HIS A O 1
ATOM 4219 N N . TRP A 1 553 ? -28.494 -4.885 -17.475 1.00 95.75 553 TRP A N 1
ATOM 4220 C CA . TRP A 1 553 ? -28.286 -6.333 -17.338 1.00 95.75 553 TRP A CA 1
ATOM 4221 C C . TRP A 1 553 ? -28.121 -6.743 -15.877 1.00 95.75 553 TRP A C 1
ATOM 4223 O O . TRP A 1 553 ? -27.616 -5.977 -15.063 1.00 95.75 553 TRP A O 1
ATOM 4233 N N . SER A 1 554 ? -28.605 -7.925 -15.504 1.00 94.06 554 SER A N 1
ATOM 4234 C CA . SER A 1 554 ? -28.512 -8.422 -14.130 1.00 94.06 554 SER A CA 1
ATOM 4235 C C . SER A 1 554 ? -27.329 -9.379 -13.959 1.00 94.06 554 SER A C 1
ATOM 4237 O O . SER A 1 554 ? -27.193 -10.314 -14.762 1.00 94.06 554 SER A O 1
ATOM 4239 N N . PRO A 1 555 ? -26.540 -9.253 -12.880 1.00 94.81 555 PRO A N 1
ATOM 4240 C CA . PRO A 1 555 ? -25.651 -10.332 -12.460 1.00 94.81 555 PRO A CA 1
A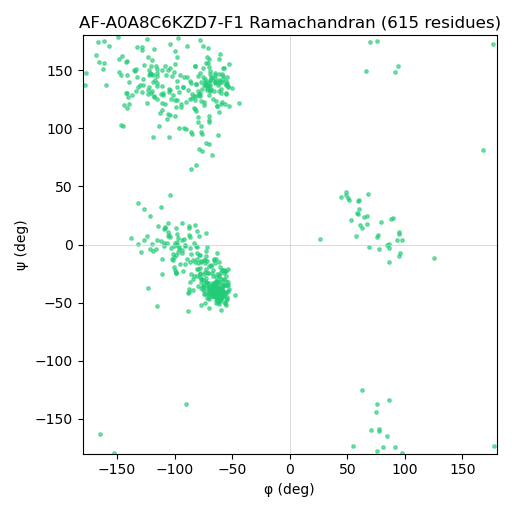TOM 4241 C C . PRO A 1 555 ? -26.472 -11.594 -12.098 1.00 94.81 555 PRO A C 1
ATOM 4243 O O . PRO A 1 555 ? -27.677 -11.488 -11.850 1.00 94.81 555 PRO A O 1
ATOM 4246 N N . PRO A 1 556 ? -25.872 -12.802 -12.088 1.00 95.19 556 PRO A N 1
ATOM 4247 C CA . PRO A 1 556 ? -24.430 -13.073 -12.137 1.00 95.19 556 PRO A CA 1
ATOM 4248 C C . PRO A 1 556 ? -23.821 -13.225 -13.541 1.00 95.19 556 PRO A C 1
ATOM 4250 O O . PRO A 1 556 ? -22.600 -13.205 -13.649 1.00 95.19 556 PRO A O 1
ATOM 4253 N N . PHE A 1 557 ? -24.626 -13.361 -14.601 1.00 96.38 557 PHE A N 1
ATOM 4254 C CA . PHE A 1 557 ? -24.130 -13.662 -15.959 1.00 96.38 557 PHE A CA 1
ATOM 4255 C C . PHE A 1 557 ? -24.390 -12.555 -16.993 1.00 96.38 557 PHE A C 1
ATOM 4257 O O . PHE A 1 557 ? -23.975 -12.684 -18.139 1.00 96.38 557 PHE A O 1
ATOM 4264 N N . CYS A 1 558 ? -25.086 -11.474 -16.633 1.00 96.62 558 CYS A N 1
ATOM 4265 C CA . CYS A 1 558 ? -25.471 -10.397 -17.559 1.00 96.62 558 CYS A CA 1
ATOM 4266 C C . CYS A 1 558 ? -26.343 -10.864 -18.743 1.00 96.62 558 CYS A C 1
ATOM 4268 O O . CYS A 1 558 ? -26.358 -10.244 -19.801 1.00 96.62 558 CYS A O 1
ATOM 4270 N N . GLU A 1 559 ? -27.080 -11.962 -18.562 1.00 96.38 559 GLU A N 1
ATOM 4271 C CA . GLU A 1 559 ? -27.970 -12.540 -19.577 1.00 96.38 559 GLU A CA 1
ATOM 4272 C C . GLU A 1 559 ? -29.373 -11.922 -19.544 1.00 96.38 559 GLU A C 1
ATOM 4274 O O . GLU A 1 559 ? -30.004 -11.718 -20.577 1.00 96.38 559 GLU A O 1
ATOM 4279 N N . LYS A 1 560 ? -29.884 -11.635 -18.343 1.00 95.88 560 LYS A N 1
ATOM 4280 C CA . LYS A 1 560 ? -31.248 -11.137 -18.132 1.00 95.88 560 LYS A CA 1
ATOM 4281 C C . LYS A 1 560 ? -31.246 -9.628 -17.930 1.00 95.88 560 LYS A C 1
ATOM 4283 O O . LYS A 1 560 ? -30.256 -9.053 -17.483 1.00 95.88 560 LYS A O 1
ATOM 4288 N N . SER A 1 561 ? -32.379 -8.994 -18.226 1.00 94.38 561 SER A N 1
ATOM 4289 C CA . SER A 1 561 ? -32.573 -7.567 -17.962 1.00 94.38 561 SER A CA 1
ATOM 4290 C C . SER A 1 561 ? -32.494 -7.275 -16.458 1.00 94.38 561 SER A C 1
ATOM 4292 O O . SER A 1 561 ? -33.092 -7.986 -15.653 1.00 94.38 561 SER A O 1
ATOM 4294 N N . GLY A 1 562 ? -31.809 -6.199 -16.078 1.00 92.88 562 GLY A N 1
ATOM 4295 C CA . GLY A 1 562 ? -31.578 -5.826 -14.684 1.00 92.88 562 GLY A CA 1
ATOM 4296 C C . GLY A 1 562 ? -31.093 -4.393 -14.488 1.00 92.88 562 GLY A C 1
ATOM 4297 O O . GLY A 1 562 ? -31.210 -3.543 -15.369 1.00 92.88 562 GLY A O 1
ATOM 4298 N N . PHE A 1 563 ? -30.550 -4.117 -13.304 1.00 92.88 563 PHE A N 1
ATOM 4299 C CA . PHE A 1 563 ? -30.107 -2.779 -12.904 1.00 92.88 563 PHE A CA 1
ATOM 4300 C C . PHE A 1 563 ? -28.595 -2.540 -13.087 1.00 92.88 563 PHE A C 1
ATOM 4302 O O . PHE A 1 563 ? -28.111 -1.488 -12.679 1.00 92.88 563 PHE A O 1
ATOM 4309 N N . GLY A 1 564 ? -27.862 -3.450 -13.738 1.00 93.81 564 GLY A N 1
ATOM 4310 C CA . GLY A 1 564 ? -26.403 -3.388 -13.896 1.00 93.81 564 GLY A CA 1
ATOM 4311 C C . GLY A 1 564 ? -25.646 -3.776 -12.626 1.00 93.81 564 GLY A C 1
ATOM 4312 O O . GLY A 1 564 ? -26.257 -4.105 -11.609 1.00 93.81 564 GLY A O 1
ATOM 4313 N N . GLY A 1 565 ? -24.319 -3.692 -12.680 1.00 93.94 565 GLY A N 1
ATOM 4314 C CA . GLY A 1 565 ? -23.424 -3.920 -11.545 1.00 93.94 565 GLY A CA 1
ATOM 4315 C C . GLY A 1 565 ? -23.089 -5.391 -11.321 1.00 93.94 565 GLY A C 1
ATOM 4316 O O . GLY A 1 565 ? -23.283 -6.233 -12.196 1.00 93.94 565 GLY A O 1
ATOM 4317 N N . SER A 1 566 ? -22.557 -5.706 -10.145 1.00 95.25 566 SER A N 1
ATOM 4318 C CA . SER A 1 566 ? -22.145 -7.055 -9.752 1.00 95.25 566 SER A CA 1
ATOM 4319 C C . SER A 1 566 ? -22.855 -7.474 -8.470 1.00 95.25 566 SER A C 1
ATOM 4321 O O . SER A 1 566 ? -23.303 -6.633 -7.689 1.00 95.25 566 SER A O 1
ATOM 4323 N N . ILE A 1 567 ? -22.880 -8.781 -8.205 1.00 94.44 567 ILE A N 1
ATOM 4324 C CA . ILE A 1 567 ? -23.216 -9.293 -6.870 1.00 94.44 567 ILE A CA 1
ATOM 4325 C C . ILE A 1 567 ? -22.288 -8.722 -5.782 1.00 94.44 567 ILE A C 1
ATOM 4327 O O . ILE A 1 567 ? -22.674 -8.677 -4.621 1.00 94.44 567 ILE A O 1
ATOM 4331 N N . ASP A 1 568 ? -21.097 -8.247 -6.165 1.00 93.56 568 ASP A N 1
ATOM 4332 C CA . ASP A 1 568 ? -20.103 -7.680 -5.252 1.00 93.56 568 ASP A CA 1
ATOM 4333 C C . ASP A 1 568 ? -20.142 -6.150 -5.123 1.00 93.56 568 ASP A C 1
ATOM 4335 O O . ASP A 1 568 ? -19.545 -5.622 -4.193 1.00 93.56 568 ASP A O 1
ATOM 4339 N N . SER A 1 569 ? -20.790 -5.429 -6.046 1.00 91.56 569 SER A N 1
ATOM 4340 C CA . SER A 1 569 ? -20.680 -3.959 -6.158 1.00 91.56 569 SER A CA 1
ATOM 4341 C C . SER A 1 569 ? -22.024 -3.230 -6.094 1.00 91.56 569 SER A C 1
ATOM 4343 O O . SER A 1 569 ? -22.080 -2.032 -6.363 1.00 91.56 569 SER A O 1
ATOM 4345 N N . GLY A 1 570 ? -23.111 -3.948 -5.797 1.00 91.81 570 GLY A N 1
ATOM 4346 C CA . GLY A 1 570 ? -24.472 -3.414 -5.843 1.00 91.81 570 GLY A CA 1
ATOM 4347 C C . GLY A 1 570 ? -24.971 -3.116 -7.269 1.00 91.81 570 GLY A C 1
ATOM 4348 O O . GLY A 1 570 ? -24.223 -3.250 -8.243 1.00 91.81 570 GLY A O 1
ATOM 4349 N N . PRO A 1 571 ? -26.255 -2.739 -7.418 1.00 93.38 571 PRO A N 1
ATOM 4350 C CA . PRO A 1 571 ? -26.835 -2.411 -8.719 1.00 93.38 571 PRO A CA 1
ATOM 4351 C C . PRO A 1 571 ? -26.329 -1.054 -9.224 1.00 93.38 571 PRO A C 1
ATOM 4353 O O . PRO A 1 571 ? -26.224 -0.124 -8.443 1.00 93.38 571 PRO A O 1
ATOM 4356 N N . MET A 1 572 ? -26.078 -0.879 -10.523 1.00 89.19 572 MET A N 1
ATOM 4357 C CA . MET A 1 572 ? -25.629 0.423 -11.069 1.00 89.19 572 MET A CA 1
ATOM 4358 C C . MET A 1 572 ? -26.733 1.482 -11.142 1.00 89.19 572 MET A C 1
ATOM 4360 O O . MET A 1 572 ? -26.463 2.679 -11.237 1.00 89.19 572 MET A O 1
ATOM 4364 N N . ARG A 1 573 ? -27.993 1.049 -11.197 1.00 86.75 573 ARG A N 1
ATOM 4365 C CA . ARG A 1 573 ? -29.154 1.923 -11.368 1.00 86.75 573 ARG A CA 1
ATOM 4366 C C . ARG A 1 573 ? -30.038 1.882 -10.139 1.00 86.75 573 ARG A C 1
ATOM 4368 O O . ARG A 1 573 ? -30.245 0.824 -9.551 1.00 86.75 573 ARG A O 1
ATOM 4375 N N . LEU A 1 574 ? -30.630 3.036 -9.834 1.00 79.50 574 LEU A N 1
ATOM 4376 C CA . LEU A 1 574 ? -31.649 3.161 -8.803 1.00 79.50 574 LEU A CA 1
ATOM 4377 C C . LEU A 1 574 ? -32.775 2.151 -9.038 1.00 79.50 574 LEU A C 1
ATOM 4379 O O . LEU A 1 574 ? -33.459 2.196 -10.068 1.00 79.50 574 LEU A O 1
ATOM 4383 N N . ALA A 1 575 ? -32.974 1.262 -8.066 1.00 65.12 575 ALA A N 1
ATOM 4384 C CA . ALA A 1 575 ? -34.133 0.383 -8.017 1.00 65.12 575 ALA A CA 1
ATOM 4385 C C . ALA A 1 575 ? -35.363 1.248 -7.699 1.00 65.12 575 ALA A C 1
ATOM 4387 O O . ALA A 1 575 ? -35.701 1.510 -6.547 1.00 65.12 575 ALA A O 1
ATOM 4388 N N . GLY A 1 576 ? -35.969 1.816 -8.741 1.00 56.91 576 GLY A N 1
ATOM 4389 C CA . GLY A 1 576 ? -37.003 2.831 -8.597 1.00 56.91 576 GLY A CA 1
ATOM 4390 C C . GLY A 1 576 ? -38.309 2.271 -8.040 1.00 56.91 576 GLY A C 1
ATOM 4391 O O . GLY A 1 576 ? -39.119 1.730 -8.789 1.00 56.91 576 GLY A O 1
ATOM 4392 N N . THR A 1 577 ? -38.591 2.552 -6.767 1.00 55.34 577 THR A N 1
ATOM 4393 C CA . THR A 1 577 ? -39.957 2.563 -6.209 1.00 55.34 577 THR A CA 1
ATOM 4394 C C . THR A 1 577 ? -40.880 3.505 -6.987 1.00 55.34 577 THR A C 1
ATOM 4396 O O . THR A 1 577 ? -42.085 3.293 -7.017 1.00 55.34 577 THR A O 1
ATOM 4399 N N . VAL A 1 578 ? -40.326 4.497 -7.697 1.00 54.81 578 VAL A N 1
ATOM 4400 C CA . VAL A 1 578 ? -41.058 5.447 -8.550 1.00 54.81 578 VAL A CA 1
ATOM 4401 C C . VAL A 1 578 ? -41.851 4.749 -9.655 1.00 54.81 578 VAL A C 1
ATOM 4403 O O . VAL A 1 578 ? -42.966 5.168 -9.935 1.00 54.81 578 VAL A O 1
ATOM 4406 N N . VAL A 1 579 ? -41.345 3.662 -10.254 1.00 58.41 579 VAL A N 1
ATOM 4407 C CA . VAL A 1 579 ? -42.118 2.925 -11.272 1.00 58.41 579 VAL A CA 1
ATOM 4408 C C . VAL A 1 579 ? -43.335 2.265 -10.630 1.00 58.41 579 VAL A C 1
ATOM 4410 O O . VAL A 1 579 ? -44.425 2.345 -11.181 1.00 58.41 579 VAL A O 1
ATOM 4413 N N . ILE A 1 580 ? -43.166 1.693 -9.434 1.00 61.94 580 ILE A N 1
ATOM 4414 C CA . ILE A 1 580 ? -44.250 1.077 -8.658 1.00 61.94 580 ILE A CA 1
ATOM 4415 C C . ILE A 1 580 ? -45.259 2.140 -8.199 1.00 61.94 580 ILE A C 1
ATOM 4417 O O . ILE A 1 580 ? -46.464 1.921 -8.243 1.00 61.94 580 ILE A O 1
ATOM 4421 N N . LEU A 1 581 ? -44.790 3.322 -7.798 1.00 62.84 581 LEU A N 1
ATOM 4422 C CA . LEU A 1 581 ? -45.659 4.413 -7.368 1.00 62.84 581 LEU A CA 1
ATOM 4423 C C . LEU A 1 581 ? -46.431 5.009 -8.551 1.00 62.84 581 LEU A C 1
ATOM 4425 O O . LEU A 1 581 ? -47.625 5.256 -8.437 1.00 62.84 581 LEU A O 1
ATOM 4429 N N . VAL A 1 582 ? -45.786 5.185 -9.709 1.00 71.62 582 VAL A N 1
ATOM 4430 C CA . VAL A 1 582 ? -46.438 5.652 -10.941 1.00 71.62 582 VAL A CA 1
ATOM 4431 C C . VAL A 1 582 ? -47.449 4.624 -11.440 1.00 71.62 582 VAL A C 1
ATOM 4433 O O . VAL A 1 582 ? -48.540 5.021 -11.848 1.00 71.62 582 VAL A O 1
ATOM 4436 N N . THR A 1 583 ? -47.159 3.320 -11.374 1.00 74.62 583 THR A N 1
ATOM 4437 C CA . THR A 1 583 ? -48.143 2.287 -11.735 1.00 74.62 583 THR A CA 1
ATOM 4438 C C . THR A 1 583 ? -49.299 2.241 -10.743 1.00 74.62 583 THR A C 1
ATOM 4440 O O . THR A 1 583 ? -50.445 2.218 -11.181 1.00 74.62 583 THR A O 1
ATOM 4443 N N . LEU A 1 584 ? -49.048 2.326 -9.433 1.00 80.25 584 LEU A N 1
ATOM 4444 C CA . LEU A 1 584 ? -50.101 2.392 -8.410 1.00 80.25 584 LEU A CA 1
ATOM 4445 C C . LEU A 1 584 ? -50.978 3.640 -8.559 1.00 80.25 584 LEU A C 1
ATOM 4447 O O . LEU A 1 584 ? -52.202 3.534 -8.517 1.00 80.25 584 LEU A O 1
ATOM 4451 N N . VAL A 1 585 ? -50.382 4.811 -8.794 1.00 84.94 585 VAL A N 1
ATOM 4452 C CA . VAL A 1 585 ? -51.119 6.060 -9.044 1.00 84.94 585 VAL A CA 1
ATOM 4453 C C . VAL A 1 585 ? -51.911 5.963 -10.347 1.00 84.94 585 VAL A C 1
ATOM 4455 O O . VAL A 1 585 ? -53.078 6.344 -10.376 1.00 84.94 585 VAL A O 1
ATOM 4458 N N . SER A 1 586 ? -51.337 5.386 -11.404 1.00 84.56 586 SER A N 1
ATOM 4459 C CA . SER A 1 586 ? -52.046 5.163 -12.672 1.00 84.56 586 SER A CA 1
ATOM 4460 C C . SER A 1 586 ? -53.230 4.205 -12.505 1.00 84.56 586 SER A C 1
ATOM 4462 O O . SER A 1 586 ? -54.304 4.455 -13.051 1.00 84.56 586 SER A O 1
ATOM 4464 N N . LEU A 1 587 ? -53.071 3.144 -11.707 1.00 88.69 587 LEU A N 1
ATOM 4465 C CA . LEU A 1 587 ? -54.141 2.200 -11.368 1.00 88.69 587 LEU A CA 1
ATOM 4466 C C . LEU A 1 587 ? -55.238 2.861 -10.521 1.00 88.69 587 LEU A C 1
ATOM 4468 O O . LEU A 1 587 ? -56.419 2.643 -10.786 1.00 88.69 587 LEU A O 1
ATOM 4472 N N . LEU A 1 588 ? -54.876 3.714 -9.558 1.00 90.25 588 LEU A N 1
ATOM 4473 C CA . LEU A 1 588 ? -55.831 4.494 -8.761 1.00 90.25 588 LEU A CA 1
ATOM 4474 C C . LEU A 1 588 ? -56.616 5.486 -9.627 1.00 90.25 588 LEU A C 1
ATOM 4476 O O . LEU A 1 588 ? -57.841 5.555 -9.524 1.00 90.25 588 LEU A O 1
ATOM 4480 N N . VAL A 1 589 ? -55.945 6.208 -10.528 1.00 90.06 589 VAL A N 1
ATOM 4481 C CA . VAL A 1 589 ? -56.600 7.121 -11.479 1.00 90.06 589 VAL A CA 1
ATOM 4482 C C . VAL A 1 589 ? -57.546 6.349 -12.402 1.00 90.06 589 VAL A C 1
ATOM 4484 O O . VAL A 1 589 ? -58.690 6.768 -12.590 1.00 90.06 589 VAL A O 1
ATOM 4487 N N . ALA A 1 590 ? -57.127 5.192 -12.923 1.00 87.00 590 ALA A N 1
ATOM 4488 C CA . ALA A 1 590 ? -57.987 4.331 -13.733 1.00 87.00 590 ALA A CA 1
ATOM 4489 C C . ALA A 1 590 ? -59.222 3.850 -12.948 1.00 87.00 590 ALA A C 1
ATOM 4491 O O . ALA A 1 590 ? -60.342 3.928 -13.461 1.00 87.00 590 ALA A O 1
ATOM 4492 N N . ALA A 1 591 ? -59.053 3.427 -11.692 1.00 85.88 591 ALA A N 1
ATOM 4493 C CA . ALA A 1 591 ? -60.154 3.005 -10.826 1.00 85.88 591 ALA A CA 1
ATOM 4494 C C . ALA A 1 591 ? -61.153 4.146 -10.553 1.00 85.88 591 ALA A C 1
ATOM 4496 O O . ALA A 1 591 ? -62.366 3.937 -10.633 1.00 85.88 591 ALA A O 1
ATOM 4497 N N . VAL A 1 592 ? -60.666 5.368 -10.312 1.00 86.88 592 VAL A N 1
ATOM 4498 C CA . VAL A 1 592 ? -61.514 6.560 -10.131 1.00 86.88 592 VAL A CA 1
ATOM 4499 C C . VAL A 1 592 ? -62.266 6.906 -11.418 1.00 86.88 592 VAL A C 1
ATOM 4501 O O . VAL A 1 592 ? -63.466 7.178 -11.363 1.00 86.88 592 VAL A O 1
ATOM 4504 N N . ILE A 1 593 ? -61.623 6.835 -12.589 1.00 84.56 593 ILE A N 1
ATOM 4505 C CA . ILE A 1 593 ? -62.290 7.061 -13.885 1.00 84.56 593 ILE A CA 1
ATOM 4506 C C . ILE A 1 593 ? -63.413 6.038 -14.106 1.00 84.56 593 ILE A C 1
ATOM 4508 O O . ILE A 1 593 ? -64.516 6.418 -14.508 1.00 84.56 593 ILE A O 1
ATOM 4512 N N . VAL A 1 594 ? -63.169 4.757 -13.810 1.00 83.19 594 VAL A N 1
ATOM 4513 C CA . VAL A 1 594 ? -64.189 3.698 -13.894 1.00 83.19 594 VAL A CA 1
ATOM 4514 C C . VAL A 1 594 ? -65.339 3.969 -12.920 1.00 83.19 594 VAL A C 1
ATOM 4516 O O . VAL A 1 594 ? -66.504 3.852 -13.303 1.00 83.19 594 VAL A O 1
ATOM 4519 N N . PHE A 1 595 ? -65.043 4.394 -11.690 1.00 80.75 595 PHE A N 1
ATOM 4520 C CA . PHE A 1 595 ? -66.059 4.725 -10.691 1.00 80.75 595 PHE A CA 1
ATOM 4521 C C . PHE A 1 595 ? -66.911 5.938 -11.098 1.00 80.75 595 PHE A C 1
ATOM 4523 O O . PHE A 1 595 ? -68.139 5.885 -11.013 1.00 80.75 595 PHE A O 1
ATOM 4530 N N . LEU A 1 596 ? -66.295 7.003 -11.617 1.00 76.94 596 LEU A N 1
ATOM 4531 C CA . LEU A 1 596 ? -66.997 8.205 -12.084 1.00 76.94 596 LEU A CA 1
ATOM 4532 C C . LEU A 1 596 ? -67.838 7.930 -13.336 1.00 76.94 596 LEU A C 1
ATOM 4534 O O . LEU A 1 596 ? -68.968 8.411 -13.448 1.00 76.94 596 LEU A O 1
ATOM 4538 N N . LYS A 1 597 ? -67.340 7.099 -14.260 1.00 77.50 597 LYS A N 1
ATOM 4539 C CA . LYS A 1 597 ? -68.100 6.674 -15.444 1.00 77.50 597 LYS A CA 1
ATOM 4540 C C . LYS A 1 597 ? -69.067 5.524 -15.171 1.00 77.50 597 LYS A C 1
ATOM 4542 O O . LYS A 1 597 ? -69.822 5.176 -16.074 1.00 77.50 597 LYS A O 1
ATOM 4547 N N . ARG A 1 598 ? -69.144 4.987 -13.946 1.00 72.38 598 ARG A N 1
ATOM 4548 C CA . ARG A 1 598 ? -70.032 3.872 -13.568 1.00 72.38 598 ARG A CA 1
ATOM 4549 C C . ARG A 1 598 ? -71.498 4.144 -13.903 1.00 72.38 598 ARG A C 1
ATOM 4551 O O . ARG A 1 598 ? -72.156 3.257 -14.431 1.00 72.38 598 ARG A O 1
ATOM 4558 N N . LYS A 1 599 ? -72.016 5.362 -13.679 1.00 64.81 599 LYS A N 1
ATOM 4559 C CA . LYS A 1 599 ? -73.400 5.727 -14.068 1.00 64.81 599 LYS A CA 1
ATOM 4560 C C . LYS A 1 599 ? -73.606 5.715 -15.589 1.00 64.81 599 LYS A C 1
ATOM 4562 O O . LYS A 1 599 ? -74.663 5.296 -16.052 1.00 64.81 599 LYS A O 1
ATOM 4567 N N . THR A 1 600 ? -72.609 6.139 -16.361 1.00 65.56 600 THR A N 1
ATOM 4568 C CA . THR A 1 600 ? -72.645 6.156 -17.833 1.00 65.56 600 THR A CA 1
ATOM 4569 C C . THR A 1 600 ? -72.475 4.749 -18.416 1.00 65.56 600 THR A C 1
ATOM 4571 O O . THR A 1 600 ? -73.184 4.383 -19.348 1.00 65.56 600 THR A O 1
ATOM 4574 N N . LEU A 1 601 ? -71.606 3.929 -17.816 1.00 61.53 601 LEU A N 1
ATOM 4575 C CA . LEU A 1 601 ? -71.395 2.522 -18.169 1.00 61.53 601 LEU A CA 1
ATOM 4576 C C . LEU A 1 601 ? -72.627 1.667 -17.840 1.00 61.53 601 LEU A C 1
ATOM 4578 O O . LEU A 1 601 ? -73.046 0.852 -18.653 1.00 61.53 601 LEU A O 1
ATOM 4582 N N . LEU A 1 602 ? -73.255 1.898 -16.680 1.00 63.19 602 LEU A N 1
ATOM 4583 C CA . LEU A 1 602 ? -74.526 1.272 -16.310 1.00 63.19 602 LEU A CA 1
ATOM 4584 C C . LEU A 1 602 ? -75.646 1.696 -17.267 1.00 63.19 602 LEU A C 1
ATOM 4586 O O . LEU A 1 602 ? -76.412 0.844 -17.698 1.00 63.19 602 LEU A O 1
ATOM 4590 N N . ARG A 1 603 ? -75.727 2.971 -17.678 1.00 61.72 603 ARG A N 1
ATOM 4591 C CA . ARG A 1 603 ? -76.693 3.381 -18.715 1.00 61.72 603 ARG A CA 1
ATOM 4592 C C . ARG A 1 603 ? -76.464 2.653 -20.040 1.00 61.72 603 ARG A C 1
ATOM 4594 O O . ARG A 1 603 ? -77.439 2.213 -20.629 1.00 61.72 603 ARG A O 1
ATOM 4601 N N . LEU A 1 604 ? -75.220 2.467 -20.479 1.00 59.97 604 LEU A N 1
ATOM 4602 C CA . LEU A 1 604 ? -74.905 1.710 -21.700 1.00 59.97 604 LEU A CA 1
ATOM 4603 C C . LEU A 1 604 ? -75.252 0.216 -21.578 1.00 59.97 604 LEU A C 1
ATOM 4605 O O . LEU A 1 604 ? -75.858 -0.347 -22.485 1.00 59.97 604 LEU A O 1
ATOM 4609 N N . LEU A 1 605 ? -74.943 -0.414 -20.442 1.00 59.53 605 LEU A N 1
ATOM 4610 C CA . LEU A 1 605 ? -75.235 -1.833 -20.198 1.00 59.53 605 LEU A CA 1
ATOM 4611 C C . LEU A 1 605 ? -76.738 -2.112 -20.017 1.00 59.53 605 LEU A C 1
ATOM 4613 O O . LEU A 1 605 ? -77.227 -3.150 -20.460 1.00 59.53 605 LEU A O 1
ATOM 4617 N N . PHE A 1 606 ? -77.492 -1.189 -19.412 1.00 58.56 606 PHE A N 1
ATOM 4618 C CA . PHE A 1 606 ? -78.939 -1.334 -19.205 1.00 58.56 606 PHE A CA 1
ATOM 4619 C C . PHE A 1 606 ? -79.797 -0.763 -20.346 1.00 58.56 606 PHE A C 1
ATOM 4621 O O . PHE A 1 606 ? -80.954 -1.163 -20.474 1.00 58.56 606 PHE A O 1
ATOM 4628 N N . SER A 1 607 ? -79.255 0.084 -21.231 1.00 53.88 607 SER A N 1
ATOM 4629 C CA . SER A 1 607 ? -79.964 0.518 -22.448 1.00 53.88 607 SER A CA 1
ATOM 4630 C C . SER A 1 607 ? -80.174 -0.631 -23.441 1.00 53.88 607 SER A C 1
ATOM 4632 O O . SER A 1 607 ? -81.108 -0.580 -24.234 1.00 53.88 607 SER A O 1
ATOM 4634 N N . ASN A 1 608 ? -79.376 -1.702 -23.360 1.00 52.38 608 ASN A N 1
ATOM 4635 C CA . ASN A 1 608 ? -79.534 -2.889 -24.206 1.00 52.38 608 ASN A CA 1
ATOM 4636 C C . ASN A 1 608 ? -80.530 -3.933 -23.662 1.00 52.38 608 ASN A C 1
ATOM 4638 O O . ASN A 1 608 ? -80.799 -4.924 -24.332 1.00 52.38 608 ASN A O 1
ATOM 4642 N N . LYS A 1 609 ? -81.119 -3.723 -22.473 1.00 50.56 609 LYS A N 1
ATOM 4643 C CA . LYS A 1 609 ? -82.135 -4.630 -21.896 1.00 50.56 609 LYS A CA 1
ATOM 4644 C C . LYS A 1 609 ? -83.585 -4.205 -22.146 1.00 50.56 609 LYS A C 1
ATOM 4646 O O . LYS A 1 609 ? -84.491 -4.950 -21.793 1.00 50.56 609 LYS A O 1
ATOM 4651 N N . LYS A 1 610 ? -83.822 -3.044 -22.766 1.00 50.72 610 LYS A N 1
ATOM 4652 C CA . LYS A 1 610 ? -85.179 -2.525 -23.028 1.00 50.72 610 LYS A CA 1
ATOM 4653 C C . LYS A 1 610 ? -85.760 -2.882 -24.407 1.00 50.72 610 LYS A C 1
ATOM 4655 O O . LYS A 1 610 ? -86.865 -2.467 -24.702 1.00 50.72 610 LYS A O 1
ATOM 4660 N N . SER A 1 611 ? -85.057 -3.675 -25.221 1.00 54.31 611 SER A N 1
ATOM 4661 C CA . SER A 1 611 ? -85.468 -4.032 -26.597 1.00 54.31 611 SER A CA 1
ATOM 4662 C C . SER A 1 611 ? -86.106 -5.431 -26.734 1.00 54.31 611 SER A C 1
ATOM 4664 O O . SER A 1 611 ? -86.700 -5.749 -27.760 1.00 54.31 611 SER A O 1
ATOM 4666 N N . THR A 1 612 ? -86.051 -6.280 -25.702 1.00 53.91 612 THR A N 1
ATOM 4667 C CA . THR A 1 612 ? -86.572 -7.661 -25.780 1.00 53.91 612 THR A CA 1
ATOM 4668 C C . THR A 1 612 ? -87.962 -7.871 -25.180 1.00 53.91 612 THR A C 1
ATOM 4670 O O . THR A 1 612 ? -88.541 -8.925 -25.413 1.00 53.91 612 THR A O 1
ATOM 4673 N N . LEU A 1 613 ? -88.536 -6.889 -24.470 1.00 54.62 613 LEU A N 1
ATOM 4674 C CA . LEU A 1 613 ? -89.894 -6.998 -23.904 1.00 54.62 613 LEU A CA 1
ATOM 4675 C C . LEU A 1 613 ? -90.986 -6.271 -24.723 1.00 54.62 613 LEU A C 1
ATOM 4677 O O . LEU A 1 613 ? -92.154 -6.351 -24.368 1.00 54.62 613 LEU A O 1
ATOM 4681 N N . GLU A 1 614 ? -90.619 -5.609 -25.828 1.00 53.38 614 GLU A N 1
ATOM 4682 C CA . GLU A 1 614 ? -91.539 -4.953 -26.785 1.00 53.38 614 GLU A CA 1
ATOM 4683 C C . GLU A 1 614 ? -91.622 -5.686 -28.145 1.00 53.38 614 GLU A C 1
ATOM 4685 O O . GLU A 1 614 ? -92.170 -5.160 -29.106 1.00 53.38 614 GLU A O 1
ATOM 4690 N N . LYS A 1 615 ? -91.108 -6.924 -28.242 1.00 54.34 615 LYS A N 1
ATOM 4691 C CA . LYS A 1 615 ? -91.167 -7.768 -29.459 1.00 54.34 615 LYS A CA 1
ATOM 4692 C C . LYS A 1 615 ? -92.020 -9.042 -29.325 1.00 54.34 615 LYS A C 1
ATOM 4694 O O . LYS A 1 615 ? -91.906 -9.936 -30.156 1.00 54.34 615 LYS A O 1
ATOM 4699 N N . LEU A 1 616 ? -92.871 -9.132 -28.300 1.00 54.88 616 LEU A N 1
ATOM 4700 C CA . LEU A 1 616 ? -93.817 -10.246 -28.095 1.00 54.88 616 LEU A CA 1
ATOM 4701 C C . LEU A 1 616 ? -95.245 -9.760 -27.776 1.00 54.88 616 LEU A C 1
ATOM 4703 O O . LEU A 1 616 ? -95.964 -10.384 -26.996 1.00 54.88 616 LEU A O 1
ATOM 4707 N N . ARG A 1 617 ? -95.660 -8.647 -28.390 1.00 42.56 617 ARG A N 1
ATOM 4708 C CA . ARG A 1 617 ? -97.069 -8.266 -28.500 1.00 42.56 617 ARG A CA 1
ATOM 4709 C C . ARG A 1 617 ? -97.429 -8.012 -29.951 1.00 42.56 617 ARG A C 1
ATOM 4711 O O . ARG A 1 617 ? -96.589 -7.385 -30.634 1.00 42.56 617 ARG A O 1
#